Protein AF-0000000067930174 (afdb_homodimer)

Radius of gyration: 25.86 Å; Cα contacts (8 Å, |Δi|>4): 1196; chains: 2; bounding box: 40×81×63 Å

Sequence (536 aa):
MAFFVAADGCRIHYETFGAKGPRLVLIPGLGGDGRFWSGVVRLLEADYRLIVIDHRGAGRSDRPDGPYSVPLIAGDVAGLLAQTGGPAHIVGHSTGGAIAQRLALDHADLGLSYTISSSWARADTRFRTLFTARAELLEAGMAETYQRLTHVLCHEASYLAMHAAELEAAVAIASRTLAPLNVAASRLRMLLDHDCLDDLAGIAAPVQVIAAAGDVLTPPTLTQAIADAIPGARYASVDGAHFHPLARPEGIAAVIRRFIPEAEQQISMAFFVAADGCRIHYETFGAKGPRLVLIPGLGGDGRFWSGVVRLLEADYRLIVIDHRGAGRSDRPDGPYSVPLIAGDVAGLLAQTGGPAHIVGHSTGGAIAQRLALDHADLGLSYTISSSWARADTRFRTLFTARAELLEAGMAETYQRLTHVLCHEASYLAMHAAELEAAVAIASRTLAPLNVAASRLRMLLDHDCLDDLAGIAAPVQVIAAAGDVLTPPTLTQAIADAIPGARYASVDGAHFHPLARPEGIAAVIRRFIPEAEQQIS

InterPro domains:
  IPR000073 Alpha/beta hydrolase fold-1 [PF00561] (22-243)
  IPR000073 Alpha/beta hydrolase fold-1 [PR00111] (47-62)
  IPR000073 Alpha/beta hydrolase fold-1 [PR00111] (90-103)
  IPR029058 Alpha/Beta hydrolase fold [G3DSA:3.40.50.1820] (2-263)
  IPR029058 Alpha/Beta hydrolase fold [SSF53474] (4-260)
  IPR050471 AB hydrolase [PTHR43433] (5-260)

pLDDT: mean 97.15, std 3.69, range [65.06, 98.92]

Solvent-accessible surface area (backbone atoms only — not comparable to full-atom values): 26505 Å² total; per-residue (Å²): 136,48,71,40,71,37,95,88,62,49,41,29,26,39,49,73,38,48,86,39,64,59,45,34,37,41,34,36,35,84,70,12,31,34,72,56,42,51,54,32,47,72,74,40,28,84,60,19,24,34,37,33,33,18,36,74,41,14,64,80,15,41,61,64,93,59,89,62,40,54,64,60,51,25,47,45,52,49,52,46,34,66,71,71,73,45,59,25,34,36,36,11,31,28,51,14,15,40,23,46,52,44,31,44,68,76,42,52,82,43,45,58,29,39,38,34,26,39,20,55,34,54,61,49,58,46,51,45,41,47,45,51,32,53,24,50,31,30,72,70,68,34,37,40,47,48,44,35,46,46,50,51,42,27,43,43,59,68,55,42,54,75,41,43,69,61,53,52,52,48,27,75,42,24,76,76,68,47,51,61,43,70,36,48,23,44,54,43,55,25,56,64,69,43,69,49,52,91,55,35,57,71,37,80,57,48,36,39,28,35,24,23,76,59,12,69,69,44,36,42,67,42,25,48,51,47,31,74,38,21,73,83,36,37,78,47,77,36,79,40,16,58,42,20,51,58,79,41,22,64,56,55,47,52,52,49,64,58,44,51,64,54,41,52,56,69,76,97,137,47,69,38,70,38,96,89,62,51,39,29,27,38,49,76,40,49,88,39,65,60,45,34,37,43,35,34,34,83,71,13,31,34,72,56,41,50,54,33,47,72,74,40,29,84,62,20,24,35,36,32,32,18,36,73,41,13,63,80,15,42,61,63,91,62,88,64,42,55,64,59,53,24,48,44,52,50,53,46,34,66,72,70,72,47,59,24,34,37,37,9,31,29,51,13,15,40,22,45,52,45,31,47,68,76,42,50,82,43,45,58,30,39,36,35,27,38,20,55,33,53,63,48,58,47,52,45,42,46,44,49,32,55,25,50,32,30,72,70,68,35,38,39,46,46,44,35,46,47,51,54,42,27,42,44,58,68,54,41,54,76,39,42,67,61,53,51,52,49,28,76,42,23,77,74,68,48,50,62,44,69,37,47,24,45,54,44,54,26,57,65,70,44,68,48,51,91,54,35,56,70,37,79,56,50,38,40,29,35,24,23,75,58,12,69,67,45,36,42,68,42,27,48,53,47,31,74,37,20,73,84,36,37,77,47,75,36,80,43,16,59,42,20,50,60,79,42,21,63,57,56,48,54,52,50,67,58,46,52,64,55,41,52,56,68,76,97

Structure (mmCIF, N/CA/C/O backbone):
data_AF-0000000067930174-model_v1
#
loop_
_entity.id
_entity.type
_entity.pdbx_description
1 polymer 'Alpha/beta hydrolase fold protein'
#
loop_
_atom_site.group_PDB
_atom_site.id
_atom_site.type_symbol
_atom_site.label_atom_id
_atom_site.label_alt_id
_atom_site.label_comp_id
_atom_site.label_asym_id
_atom_site.label_entity_id
_atom_site.label_seq_id
_atom_site.pdbx_PDB_ins_code
_atom_site.Cartn_x
_atom_site.Cartn_y
_atom_site.Cartn_z
_atom_site.occupancy
_atom_site.B_iso_or_equiv
_atom_site.auth_seq_id
_atom_site.auth_comp_id
_atom_site.auth_asym_id
_atom_site.auth_atom_id
_atom_site.pdbx_PDB_model_num
ATOM 1 N N . MET A 1 1 ? -17.053 32.871 6.178 1 65.06 1 MET A N 1
ATOM 2 C CA . MET A 1 1 ? -15.773 32.258 5.835 1 65.06 1 MET A CA 1
ATOM 3 C C . MET A 1 1 ? -14.626 33.242 6.04 1 65.06 1 MET A C 1
ATOM 5 O O . MET A 1 1 ? -14.709 34.396 5.616 1 65.06 1 MET A O 1
ATOM 9 N N . ALA A 1 2 ? -13.636 32.841 6.859 1 89.58 2 ALA A N 1
ATOM 10 C CA . ALA A 1 2 ? -12.562 33.779 7.175 1 89.58 2 ALA A CA 1
ATOM 11 C C . ALA A 1 2 ? -11.304 33.464 6.372 1 89.58 2 ALA A C 1
ATOM 13 O O . ALA A 1 2 ? -11.058 32.308 6.02 1 89.58 2 ALA A O 1
ATOM 14 N N . PHE A 1 3 ? -10.726 34.485 5.92 1 95.68 3 PHE A N 1
ATOM 15 C CA . PHE A 1 3 ? -9.471 34.376 5.186 1 95.68 3 PHE A CA 1
ATOM 16 C C . PHE A 1 3 ? -8.363 35.15 5.89 1 95.68 3 PHE A C 1
ATOM 18 O O . PHE A 1 3 ? -8.608 36.217 6.458 1 95.68 3 PHE A O 1
ATOM 25 N N . PHE A 1 4 ? -7.287 34.531 5.814 1 95.59 4 PHE A N 1
ATOM 26 C CA . PHE A 1 4 ? -6.025 35.202 6.101 1 95.59 4 PHE A CA 1
ATOM 27 C C . PHE A 1 4 ? -5.235 35.442 4.82 1 95.59 4 PHE A C 1
ATOM 29 O O . PHE A 1 4 ? -5.142 34.556 3.967 1 95.59 4 PHE A O 1
ATOM 36 N N . VAL A 1 5 ? -4.663 36.673 4.67 1 96.79 5 VAL A N 1
ATOM 37 C CA . VAL A 1 5 ? -3.855 36.965 3.491 1 96.79 5 VAL A CA 1
ATOM 38 C C . VAL A 1 5 ? -2.372 36.867 3.843 1 96.79 5 VAL A C 1
ATOM 40 O O . VAL A 1 5 ? -1.866 37.65 4.65 1 96.79 5 VAL A O 1
ATOM 43 N N . ALA A 1 6 ? -1.681 35.958 3.209 1 96.15 6 ALA A N 1
ATOM 44 C CA . ALA A 1 6 ? -0.254 35.757 3.448 1 96.15 6 ALA A CA 1
ATOM 45 C C . ALA A 1 6 ? 0.568 36.893 2.845 1 96.15 6 ALA A C 1
ATOM 47 O O . ALA A 1 6 ? 0.026 37.768 2.167 1 96.15 6 ALA A O 1
ATOM 48 N N . ALA A 1 7 ? 1.81 36.896 3.133 1 90.98 7 ALA A N 1
ATOM 49 C CA . ALA A 1 7 ? 2.698 37.988 2.744 1 90.98 7 ALA A CA 1
ATOM 50 C C . ALA A 1 7 ? 2.757 38.134 1.226 1 90.98 7 ALA A C 1
ATOM 52 O O . ALA A 1 7 ? 2.902 39.244 0.708 1 90.98 7 ALA A O 1
ATOM 53 N N . ASP A 1 8 ? 2.603 37.061 0.514 1 95.87 8 ASP A N 1
ATOM 54 C CA . ASP A 1 8 ? 2.716 37.099 -0.941 1 95.87 8 ASP A CA 1
ATOM 55 C C . ASP A 1 8 ? 1.348 37.282 -1.594 1 95.87 8 ASP A C 1
ATOM 57 O O . ASP A 1 8 ? 1.203 37.097 -2.804 1 95.87 8 ASP A O 1
ATOM 61 N N . GLY A 1 9 ? 0.319 37.46 -0.759 1 96.72 9 GLY A N 1
ATOM 62 C CA . GLY A 1 9 ? -1.001 37.772 -1.283 1 96.72 9 GLY A CA 1
ATOM 63 C C . GLY A 1 9 ? -1.915 36.563 -1.357 1 96.72 9 GLY A C 1
ATOM 64 O O . GLY A 1 9 ? -3.11 36.697 -1.628 1 96.72 9 GLY A O 1
ATOM 65 N N . CYS A 1 10 ? -1.453 35.397 -1.107 1 97.62 10 CYS A N 1
ATOM 66 C CA . CYS A 1 10 ? -2.257 34.181 -1.147 1 97.62 10 CYS A CA 1
ATOM 67 C C . CYS A 1 10 ? -3.293 34.176 -0.029 1 97.62 10 CYS A C 1
ATOM 69 O O . CYS A 1 10 ? -2.951 34.357 1.141 1 97.62 10 CYS A O 1
ATOM 71 N N . ARG A 1 11 ? -4.576 34.112 -0.384 1 97.95 11 ARG A N 1
ATOM 72 C CA . ARG A 1 11 ? -5.629 34.047 0.623 1 97.95 11 ARG A CA 1
ATOM 73 C C . ARG A 1 11 ? -5.755 32.639 1.194 1 97.95 11 ARG A C 1
ATOM 75 O O . ARG A 1 11 ? -5.96 31.678 0.449 1 97.95 11 ARG A O 1
ATOM 82 N N . ILE A 1 12 ? -5.615 32.485 2.464 1 98.34 12 ILE A N 1
ATOM 83 C CA . ILE A 1 12 ? -5.692 31.222 3.189 1 98.34 12 ILE A CA 1
ATOM 84 C C . ILE A 1 12 ? -7.02 31.137 3.938 1 98.34 12 ILE A C 1
ATOM 86 O O . ILE A 1 12 ? -7.286 31.941 4.835 1 98.34 12 ILE A O 1
ATOM 90 N N . HIS A 1 13 ? -7.853 30.14 3.597 1 98.37 13 HIS A N 1
ATOM 91 C CA . HIS A 1 13 ? -9.141 29.947 4.254 1 98.37 13 HIS A CA 1
ATOM 92 C C . HIS A 1 13 ? -8.974 29.25 5.6 1 98.37 13 HIS A C 1
ATOM 94 O O . HIS A 1 13 ? -8.15 28.343 5.736 1 98.37 13 HIS A O 1
ATOM 100 N N . TYR A 1 14 ? -9.722 29.677 6.592 1 97.74 14 TYR A N 1
ATOM 101 C CA . TYR A 1 14 ? -9.778 28.989 7.877 1 97.74 14 TYR A CA 1
ATOM 102 C C . TYR A 1 14 ? -11.163 29.111 8.502 1 97.74 14 TYR A C 1
ATOM 104 O O . TYR A 1 14 ? -11.945 29.987 8.126 1 97.74 14 TYR A O 1
ATOM 112 N N . GLU A 1 15 ? -11.498 28.144 9.363 1 97.45 15 GLU A N 1
ATOM 113 C CA . GLU A 1 15 ? -12.739 28.136 10.13 1 97.45 15 GLU A CA 1
ATOM 114 C C . GLU A 1 15 ? -12.463 28.003 11.625 1 97.45 15 GLU A C 1
ATOM 116 O O . GLU A 1 15 ? -11.458 27.413 12.026 1 97.45 15 GLU A O 1
ATOM 121 N N . THR A 1 16 ? -13.344 28.584 12.415 1 96.26 16 THR A N 1
ATOM 122 C CA . THR A 1 16 ? -13.227 28.489 13.866 1 96.26 16 THR A CA 1
ATOM 123 C C . THR A 1 16 ? -14.432 27.764 14.459 1 96.26 16 THR A C 1
ATOM 125 O O . THR A 1 16 ? -15.545 27.873 13.942 1 96.26 16 THR A O 1
ATOM 128 N N . PHE A 1 17 ? -14.161 26.975 15.421 1 97.03 17 PHE A N 1
ATOM 129 C CA . PHE A 1 17 ? -15.183 26.246 16.164 1 97.03 17 PHE A CA 1
ATOM 130 C C . PHE A 1 17 ? -14.931 26.338 17.664 1 97.03 17 PHE A C 1
ATOM 132 O O . PHE A 1 17 ? -13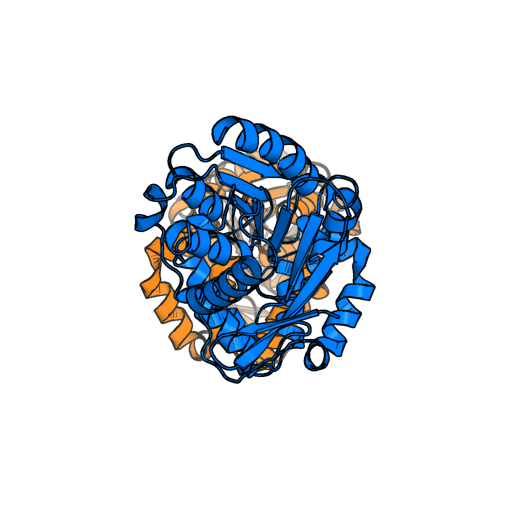.787 26.491 18.099 1 97.03 17 PHE A O 1
ATOM 139 N N . GLY A 1 18 ? -15.967 26.206 18.415 1 96.12 18 GLY A N 1
ATOM 140 C CA . GLY A 1 18 ? -15.819 26.245 19.861 1 96.12 18 GLY A CA 1
ATOM 141 C C . GLY A 1 18 ? -15.642 27.65 20.406 1 96.12 18 GLY A C 1
ATOM 142 O O . GLY A 1 18 ? -15.195 28.548 19.689 1 96.12 18 GLY A O 1
ATOM 143 N N . ALA A 1 19 ? -15.946 27.864 21.771 1 92.76 19 ALA A N 1
ATOM 144 C CA . ALA A 1 19 ? -15.961 29.213 22.331 1 92.76 19 ALA A CA 1
ATOM 145 C C . ALA A 1 19 ? -15.12 29.289 23.602 1 92.76 19 ALA A C 1
ATOM 147 O O . ALA A 1 19 ? -14.775 30.38 24.062 1 92.76 19 ALA A O 1
ATOM 148 N N . LYS A 1 20 ? -14.737 28.187 24.058 1 94.56 20 LYS A N 1
ATOM 149 C CA . LYS A 1 20 ? -14.018 28.199 25.329 1 94.56 20 LYS A CA 1
ATOM 150 C C . LYS A 1 20 ? -12.831 27.241 25.298 1 94.56 20 LYS A C 1
ATOM 152 O O . LYS A 1 20 ? -12.759 26.361 24.438 1 94.56 20 LYS A O 1
ATOM 157 N N . GLY A 1 21 ? -11.9 27.523 26.219 1 94.09 21 GLY A N 1
ATOM 158 C CA . GLY A 1 21 ? -10.754 26.639 26.357 1 94.09 21 GLY A CA 1
ATOM 159 C C . GLY A 1 21 ? -9.554 27.087 25.544 1 94.09 21 GLY A C 1
ATOM 160 O O . GLY A 1 21 ? -9.558 28.178 24.971 1 94.09 21 GLY A O 1
ATOM 161 N N . PRO A 1 22 ? -8.564 26.264 25.595 1 95.69 22 PRO A N 1
ATOM 162 C CA . PRO A 1 22 ? -7.332 26.621 24.888 1 95.69 22 PRO A CA 1
ATOM 163 C C . PRO A 1 22 ? -7.497 26.604 23.37 1 95.69 22 PRO A C 1
ATOM 165 O O . PRO A 1 22 ? -8.349 25.883 22.846 1 95.69 22 PRO A O 1
ATOM 168 N N . ARG A 1 23 ? -6.664 27.365 22.705 1 96.68 23 ARG A N 1
ATOM 169 C CA . ARG A 1 23 ? -6.648 27.419 21.246 1 96.68 23 ARG A CA 1
ATOM 170 C C . ARG A 1 23 ? -5.963 26.189 20.66 1 96.68 23 ARG A C 1
ATOM 172 O O . ARG A 1 23 ? -4.895 25.785 21.125 1 96.68 23 ARG A O 1
ATOM 179 N N . LEU A 1 24 ? -6.626 25.599 19.747 1 97.87 24 LEU A N 1
ATOM 180 C CA . LEU A 1 24 ? -6.123 24.412 19.065 1 97.87 24 LEU A CA 1
ATOM 181 C C . LEU A 1 24 ? -6.221 24.571 17.552 1 97.87 24 LEU A C 1
ATOM 183 O O . LEU A 1 24 ? -7.303 24.824 17.019 1 97.87 24 LEU A O 1
ATOM 187 N N . VAL A 1 25 ? -5.106 24.44 16.826 1 98.13 25 VAL A N 1
ATOM 188 C CA . VAL A 1 25 ? -5.073 24.531 15.37 1 98.13 25 VAL A CA 1
ATOM 189 C C . VAL A 1 25 ? -4.972 23.133 14.766 1 98.13 25 VAL A C 1
ATOM 191 O O . VAL A 1 25 ? -4.121 22.336 15.167 1 98.13 25 VAL A O 1
ATOM 194 N N . LEU A 1 26 ? -5.838 22.819 13.829 1 98.76 26 LEU A N 1
ATOM 195 C CA . LEU A 1 26 ? -5.843 21.543 13.122 1 98.76 26 LEU A CA 1
ATOM 196 C C . LEU A 1 26 ? -5.38 21.719 11.68 1 98.76 26 LEU A C 1
ATOM 198 O O . LEU A 1 26 ? -6.031 22.414 10.895 1 98.76 26 LEU A O 1
ATOM 202 N N . ILE A 1 27 ? -4.265 21.122 11.334 1 98.85 27 ILE A N 1
ATOM 203 C CA . ILE A 1 27 ? -3.661 21.242 10.011 1 98.85 27 ILE A CA 1
ATOM 204 C C . ILE A 1 27 ? -3.81 19.923 9.255 1 98.85 27 ILE A C 1
ATOM 206 O O . ILE A 1 27 ? -3.238 18.905 9.652 1 98.85 27 ILE A O 1
ATOM 210 N N . PRO A 1 28 ? -4.506 19.919 8.132 1 98.78 28 PRO A N 1
ATOM 211 C CA . PRO A 1 28 ? -4.788 18.677 7.408 1 98.78 28 PRO A CA 1
ATOM 212 C C . PRO A 1 28 ? -3.592 18.181 6.6 1 98.78 28 PRO A C 1
ATOM 214 O O . PRO A 1 28 ? -2.547 18.836 6.571 1 98.78 28 PRO A O 1
ATOM 217 N N . GLY A 1 29 ? -3.763 17.019 6.001 1 98.59 29 GLY A N 1
ATOM 218 C CA . GLY A 1 29 ? -2.732 16.396 5.186 1 98.59 29 GLY A CA 1
ATOM 219 C C . GLY A 1 29 ? -2.652 16.97 3.784 1 98.59 29 GLY A C 1
ATOM 220 O O . GLY A 1 29 ? -2.991 18.134 3.564 1 98.59 29 GLY A O 1
ATOM 221 N N . LEU A 1 30 ? -2.2 16.196 2.847 1 98.08 30 LEU A N 1
ATOM 222 C CA . LEU A 1 30 ? -1.877 16.59 1.481 1 98.08 30 LEU A CA 1
ATOM 223 C C . LEU A 1 30 ? -3.101 17.164 0.776 1 98.08 30 LEU A C 1
ATOM 225 O O . LEU A 1 30 ? -2.984 18.097 -0.021 1 98.08 30 LEU A O 1
ATOM 229 N N . GLY A 1 31 ? -4.293 16.633 1.048 1 96.43 31 GLY A N 1
ATOM 230 C CA . GLY A 1 31 ? -5.501 17.184 0.456 1 96.43 31 GLY A CA 1
ATOM 231 C C . GLY A 1 31 ? -5.748 18.63 0.842 1 96.43 31 GLY A C 1
ATOM 232 O O . GLY A 1 31 ? -6.461 19.352 0.142 1 96.43 31 GLY A O 1
ATOM 233 N N . GLY A 1 32 ? -5.293 18.991 1.941 1 97.69 32 GLY A N 1
ATOM 234 C CA . GLY A 1 32 ? -5.223 20.375 2.382 1 97.69 32 GLY A CA 1
ATOM 235 C C . GLY A 1 32 ? -6.583 20.971 2.695 1 97.69 32 GLY A C 1
ATOM 236 O O . GLY A 1 32 ? -6.734 22.194 2.745 1 97.69 32 GLY A O 1
ATOM 237 N N . ASP A 1 33 ? -7.606 20.141 2.747 1 97.8 33 ASP A N 1
ATOM 238 C CA . ASP A 1 33 ? -8.976 20.55 3.039 1 97.8 33 ASP A CA 1
ATOM 239 C C . ASP A 1 33 ? -9.324 20.297 4.505 1 97.8 33 ASP A C 1
ATOM 241 O O . ASP A 1 33 ? -9.405 19.147 4.939 1 97.8 33 ASP A O 1
ATOM 245 N N . GLY A 1 34 ? -9.573 21.402 5.25 1 98.13 34 GLY A N 1
ATOM 246 C CA . GLY A 1 34 ? -9.822 21.344 6.681 1 98.13 34 GLY A CA 1
ATOM 247 C C . GLY A 1 34 ? -11.025 20.493 7.044 1 98.13 34 GLY A C 1
ATOM 248 O O . GLY A 1 34 ? -11.156 20.05 8.186 1 98.13 34 GLY A O 1
ATOM 249 N N . ARG A 1 35 ? -11.955 20.258 6.121 1 97.47 35 ARG A N 1
ATOM 250 C CA . ARG A 1 35 ? -13.136 19.438 6.369 1 97.47 35 ARG A CA 1
ATOM 251 C C . ARG A 1 35 ? -12.744 18.008 6.726 1 97.47 35 ARG A C 1
ATOM 253 O O . ARG A 1 35 ? -13.556 17.252 7.264 1 97.47 35 ARG A O 1
ATOM 260 N N . PHE A 1 36 ? -11.485 17.654 6.434 1 98.26 36 PHE A N 1
ATOM 261 C CA . PHE A 1 36 ? -10.895 16.386 6.85 1 98.26 36 PHE A CA 1
ATOM 262 C C . PHE A 1 36 ? -11.055 16.182 8.352 1 98.26 36 PHE A C 1
ATOM 264 O O . PHE A 1 36 ? -11.207 15.05 8.817 1 98.26 36 PHE A O 1
ATOM 271 N N . TRP A 1 37 ? -11.184 17.207 9.128 1 98.69 37 TRP A N 1
ATOM 272 C CA . TRP A 1 37 ? -11.167 17.17 10.586 1 98.69 37 TRP A CA 1
ATOM 273 C C . TRP A 1 37 ? -12.584 17.204 11.149 1 98.69 37 TRP A C 1
ATOM 275 O O . TRP A 1 37 ? -12.774 17.281 12.365 1 98.69 37 TRP A O 1
ATOM 285 N N . SER A 1 38 ? -13.608 17.106 10.331 1 98.61 38 SER A N 1
ATOM 286 C CA . SER A 1 38 ? -14.98 17.349 10.766 1 98.61 38 SER A CA 1
ATOM 287 C C . SER A 1 38 ? -15.345 16.471 11.958 1 98.61 38 SER A C 1
ATOM 289 O O . SER A 1 38 ? -15.97 16.939 12.913 1 98.61 38 SER A O 1
ATOM 291 N N . GLY A 1 39 ? -14.936 15.164 11.922 1 98.7 39 GLY A N 1
ATOM 292 C CA . GLY A 1 39 ? -15.218 14.269 13.033 1 98.7 39 GLY A CA 1
ATOM 293 C C . GLY A 1 39 ? -14.493 14.654 14.308 1 98.7 39 GLY A C 1
ATOM 294 O O . GLY A 1 39 ? -15.069 14.601 15.397 1 98.7 39 GLY A O 1
ATOM 295 N N . VAL A 1 40 ? -13.32 15.051 14.176 1 98.83 40 VAL A N 1
ATOM 296 C CA . VAL A 1 40 ? -12.509 15.451 15.321 1 98.83 40 VAL A CA 1
ATOM 297 C C . VAL A 1 40 ? -13.056 16.748 15.914 1 98.83 40 VAL A C 1
ATOM 299 O O . VAL A 1 40 ? -13.146 16.89 17.136 1 98.83 40 VAL A O 1
ATOM 302 N N . VAL A 1 41 ? -13.444 17.723 15.068 1 98.77 41 VAL A N 1
ATOM 303 C CA . VAL A 1 41 ? -14.007 18.999 15.497 1 98.77 41 VAL A CA 1
ATOM 304 C C . VAL A 1 41 ? -15.255 18.756 16.342 1 98.77 41 VAL A C 1
ATOM 306 O O . VAL A 1 41 ? -15.408 19.34 17.417 1 98.77 41 VAL A O 1
ATOM 309 N N . ARG A 1 42 ? -16.084 17.811 15.892 1 98.6 42 ARG A N 1
ATOM 310 C CA . ARG A 1 42 ? -17.318 17.507 16.608 1 98.6 42 ARG A CA 1
ATOM 311 C C . ARG A 1 42 ? -17.024 16.99 18.012 1 98.6 42 ARG A C 1
ATOM 313 O O . ARG A 1 42 ? -17.784 17.25 18.947 1 98.6 42 ARG A O 1
ATOM 320 N N . LEU A 1 43 ? -15.94 16.327 18.156 1 98.6 43 LEU A N 1
ATOM 321 C CA . LEU A 1 43 ? -15.607 15.693 19.427 1 98.6 43 LEU A CA 1
ATOM 322 C C . LEU A 1 43 ? -14.918 16.68 20.363 1 98.6 43 LEU A C 1
ATOM 324 O O . LEU A 1 43 ? -14.964 16.519 21.584 1 98.6 43 LEU A O 1
ATOM 328 N N . LEU A 1 44 ? -14.312 17.77 19.804 1 98.58 44 LEU A N 1
ATOM 329 C CA . LEU A 1 44 ? -13.411 18.563 20.632 1 98.58 44 LEU A CA 1
ATOM 330 C C . LEU A 1 44 ? -13.949 19.978 20.82 1 98.58 44 LEU A C 1
ATOM 332 O O . LEU A 1 44 ? -13.487 20.711 21.698 1 98.58 44 LEU A O 1
ATOM 336 N N . GLU A 1 45 ? -14.905 20.446 20.051 1 98.02 45 GLU A N 1
ATOM 337 C CA . GLU A 1 45 ? -15.297 21.85 19.979 1 98.02 45 GLU A CA 1
ATOM 338 C C . GLU A 1 45 ? -15.925 22.317 21.289 1 98.02 45 GLU A C 1
ATOM 340 O O . GLU A 1 45 ? -16.027 23.519 21.541 1 98.02 45 GLU A O 1
ATOM 345 N N . ALA A 1 46 ? -16.327 21.424 22.155 1 97.82 46 ALA A N 1
ATOM 346 C CA . ALA A 1 46 ? -16.908 21.799 23.441 1 97.82 46 ALA A CA 1
ATOM 347 C C . ALA A 1 46 ? -15.827 22.246 24.422 1 97.82 46 ALA A C 1
ATOM 349 O O . ALA A 1 46 ? -16.104 23.001 25.357 1 97.82 46 ALA A O 1
ATOM 350 N N . ASP A 1 47 ? -14.587 21.864 24.18 1 96.99 47 ASP A N 1
ATOM 351 C CA . ASP A 1 47 ? -13.556 22.043 25.198 1 96.99 47 ASP A CA 1
ATOM 352 C C . ASP A 1 47 ? -12.407 22.901 24.671 1 96.99 47 ASP A C 1
ATOM 354 O O . ASP A 1 47 ? -11.488 23.242 25.418 1 96.99 47 ASP A O 1
ATOM 358 N N . TYR A 1 48 ? -12.48 23.231 23.403 1 97.84 48 TYR A N 1
ATOM 359 C CA . TYR A 1 48 ? -11.37 23.951 22.788 1 97.84 48 TYR A CA 1
ATOM 360 C C . TYR A 1 48 ? -11.879 25.02 21.828 1 97.84 48 TYR A C 1
ATOM 362 O O . TYR A 1 48 ? -12.969 24.89 21.266 1 97.84 48 TYR A O 1
ATOM 370 N N . ARG A 1 49 ? -11.092 26.069 21.67 1 97.03 49 ARG A N 1
ATOM 371 C CA . ARG A 1 49 ? -11.232 26.991 20.548 1 97.03 49 ARG A CA 1
ATOM 372 C C . ARG A 1 49 ? -10.433 26.512 19.341 1 97.03 49 ARG A C 1
ATOM 374 O O . ARG A 1 49 ? -9.207 26.638 19.311 1 97.03 49 ARG A O 1
ATOM 381 N N . LEU A 1 50 ? -11.135 26.01 18.382 1 97.6 50 LEU A N 1
ATOM 382 C CA . LEU A 1 50 ? -10.483 25.33 17.269 1 97.6 50 LEU A CA 1
ATOM 383 C C . LEU A 1 50 ? -10.324 26.267 16.076 1 97.6 50 LEU A C 1
ATOM 385 O O . LEU A 1 50 ? -11.225 27.054 15.776 1 97.6 50 LEU A O 1
ATOM 389 N N . ILE A 1 51 ? -9.221 26.181 15.449 1 97.16 51 ILE A N 1
ATOM 390 C CA . ILE A 1 51 ? -8.973 26.786 14.145 1 97.16 51 ILE A CA 1
ATOM 391 C C . ILE A 1 51 ? -8.606 25.703 13.134 1 97.16 51 ILE A C 1
ATOM 393 O O . ILE A 1 51 ? -7.647 24.955 13.336 1 97.16 51 ILE A O 1
ATOM 397 N N . VAL A 1 52 ? -9.361 25.578 12.081 1 98.21 52 VAL A N 1
ATOM 398 C CA . VAL A 1 52 ? -9.116 24.613 11.014 1 98.21 52 VAL A CA 1
ATOM 399 C C . VAL A 1 52 ? -8.707 25.346 9.738 1 98.21 52 VAL A C 1
ATOM 401 O O . VAL A 1 52 ? -9.393 26.272 9.3 1 98.21 52 VAL A O 1
ATOM 404 N N . ILE A 1 53 ? -7.674 24.907 9.126 1 97.55 53 ILE A N 1
ATOM 405 C CA . ILE A 1 53 ? -7.111 25.683 8.026 1 97.55 53 ILE A CA 1
ATOM 406 C C . ILE A 1 53 ? -7.177 24.871 6.735 1 97.55 53 ILE A C 1
ATOM 408 O O . ILE A 1 53 ? -7.045 23.645 6.757 1 97.55 53 ILE A O 1
ATOM 412 N N . ASP A 1 54 ? -7.344 25.506 5.57 1 98.37 54 ASP A N 1
ATOM 413 C CA . ASP A 1 54 ? -7.073 24.97 4.24 1 98.37 54 ASP A CA 1
ATOM 414 C C . ASP A 1 54 ? -5.696 25.403 3.743 1 98.37 54 ASP A C 1
ATOM 416 O O . ASP A 1 54 ? -5.394 26.598 3.698 1 98.37 54 ASP A O 1
ATOM 420 N N . HIS A 1 55 ? -4.839 24.485 3.3 1 97.51 55 HIS A N 1
ATOM 421 C CA . HIS A 1 55 ? -3.533 24.836 2.754 1 97.51 55 HIS A CA 1
ATOM 422 C C . HIS A 1 55 ? -3.671 25.697 1.503 1 97.51 55 HIS A C 1
ATOM 424 O O . HIS A 1 55 ? -4.65 25.572 0.764 1 97.51 55 HIS A O 1
ATOM 430 N N . ARG A 1 56 ? -2.67 26.581 1.312 1 98.07 56 ARG A N 1
ATOM 431 C CA . ARG A 1 56 ? -2.541 27.059 -0.061 1 98.07 56 ARG A CA 1
ATOM 432 C C . ARG A 1 56 ? -2.525 25.896 -1.047 1 98.07 56 ARG A C 1
ATOM 434 O O . ARG A 1 56 ? -1.919 24.856 -0.779 1 98.07 56 ARG A O 1
ATOM 441 N N . GLY A 1 57 ? -3.237 26.093 -2.136 1 97.57 57 GLY A N 1
ATOM 442 C CA . GLY A 1 57 ? -3.27 25.068 -3.167 1 97.57 57 GLY A CA 1
ATOM 443 C C . GLY A 1 57 ? -4.385 24.058 -2.969 1 97.57 57 GLY A C 1
ATOM 444 O O . GLY A 1 57 ? -4.556 23.147 -3.782 1 97.57 57 GLY A O 1
ATOM 445 N N . ALA A 1 58 ? -5.274 24.249 -1.911 1 96.33 58 ALA A N 1
ATOM 446 C CA . ALA A 1 58 ? -6.267 23.224 -1.603 1 96.33 58 ALA A CA 1
ATOM 447 C C . ALA A 1 58 ? -7.493 23.833 -0.927 1 96.33 58 ALA A C 1
ATOM 449 O O . ALA A 1 58 ? -7.445 24.968 -0.447 1 96.33 58 ALA A O 1
ATOM 450 N N . GLY A 1 59 ? -8.554 23.015 -0.924 1 96.48 59 GLY A N 1
ATOM 451 C CA . GLY A 1 59 ? -9.771 23.456 -0.261 1 96.48 59 GLY A CA 1
ATOM 452 C C . GLY A 1 59 ? -10.305 24.768 -0.805 1 96.48 59 GLY A C 1
ATOM 453 O O . GLY A 1 59 ? -10.467 24.923 -2.017 1 96.48 59 GLY A O 1
ATOM 454 N N . ARG A 1 60 ? -10.562 25.696 0.155 1 96.94 60 ARG A N 1
ATOM 455 C CA . ARG A 1 60 ? -11.144 26.979 -0.224 1 96.94 60 ARG A CA 1
ATOM 456 C C . ARG A 1 60 ? -10.081 28.072 -0.264 1 96.94 60 ARG A C 1
ATOM 458 O O . ARG A 1 60 ? -10.395 29.243 -0.489 1 96.94 60 ARG A O 1
ATOM 465 N N . SER A 1 61 ? -8.83 27.697 -0.123 1 98.09 61 SER A N 1
ATOM 466 C CA . SER A 1 61 ? -7.718 28.633 -0.252 1 98.09 61 SER A CA 1
ATOM 467 C C . SER A 1 61 ? -7.35 28.856 -1.716 1 98.09 61 SER A C 1
ATOM 469 O O . SER A 1 61 ? -7.779 28.101 -2.591 1 98.09 61 SER A O 1
ATOM 471 N N . ASP A 1 62 ? -6.552 29.965 -1.914 1 98.1 62 ASP A N 1
ATOM 472 C CA . ASP A 1 62 ? -6.046 30.206 -3.262 1 98.1 62 ASP A CA 1
ATOM 473 C C . ASP A 1 62 ? -5.175 29.045 -3.737 1 98.1 62 ASP A C 1
ATOM 475 O O . ASP A 1 62 ? -4.519 28.384 -2.93 1 98.1 62 ASP A O 1
ATOM 479 N N . ARG A 1 63 ? -5.141 28.773 -5.013 1 97.78 63 ARG A N 1
ATOM 480 C CA . ARG A 1 63 ? -4.383 27.68 -5.614 1 97.78 63 ARG A CA 1
ATOM 481 C C . ARG A 1 63 ? -3.468 28.191 -6.721 1 97.78 63 ARG A C 1
ATOM 483 O O . ARG A 1 63 ? -3.585 27.77 -7.874 1 97.78 63 ARG A O 1
ATOM 490 N N . PRO A 1 64 ? -2.485 29.017 -6.297 1 96.64 64 PRO A N 1
ATOM 491 C CA . PRO A 1 64 ? -1.555 29.515 -7.313 1 96.64 64 PRO A CA 1
ATOM 492 C C . PRO A 1 64 ? -0.721 28.402 -7.945 1 96.64 64 PRO A C 1
ATOM 494 O O . PRO A 1 64 ? -0.669 27.289 -7.416 1 96.64 64 PRO A O 1
ATOM 497 N N . ASP A 1 65 ? -0.009 28.615 -9.146 1 92.58 65 ASP A N 1
ATOM 498 C CA . ASP A 1 65 ? 0.817 27.627 -9.834 1 92.58 65 ASP A CA 1
ATOM 499 C C . ASP A 1 65 ? 2.069 27.299 -9.024 1 92.58 65 ASP A C 1
ATOM 501 O O . ASP A 1 65 ? 2.705 26.266 -9.245 1 92.58 65 ASP A O 1
ATOM 505 N N . GLY A 1 66 ? 2.451 28.029 -8.006 1 87.73 66 GLY A N 1
ATOM 506 C CA . GLY A 1 66 ? 3.582 27.769 -7.13 1 87.73 66 GLY A CA 1
ATOM 507 C C . GLY A 1 66 ? 4.353 29.023 -6.763 1 87.73 66 GLY A C 1
ATOM 508 O O . GLY A 1 66 ? 3.933 30.135 -7.091 1 87.73 66 GLY A O 1
ATOM 509 N N . PRO A 1 67 ? 5.307 28.86 -6.079 1 93.16 67 PRO A N 1
ATOM 510 C CA . PRO A 1 67 ? 5.923 27.619 -5.605 1 93.16 67 PRO A CA 1
ATOM 511 C C . PRO A 1 67 ? 5.193 27.018 -4.406 1 93.16 67 PRO A C 1
ATOM 513 O O . PRO A 1 67 ? 4.412 27.707 -3.745 1 93.16 67 PRO A O 1
ATOM 516 N N . TYR A 1 68 ? 5.409 25.683 -4.13 1 97.74 68 TYR A N 1
ATOM 517 C CA . TYR A 1 68 ? 4.935 24.993 -2.936 1 97.74 68 TYR A CA 1
ATOM 518 C C . TYR A 1 68 ? 6.095 24.363 -2.174 1 97.74 68 TYR A C 1
ATOM 520 O O . TYR A 1 68 ? 6.986 23.759 -2.775 1 97.74 68 TYR A O 1
ATOM 528 N N . SER A 1 69 ? 6.147 24.526 -0.918 1 98.3 69 SER A N 1
ATOM 529 C CA . SER A 1 69 ? 7.068 23.876 0.009 1 98.3 69 SER A CA 1
ATOM 530 C C . SER A 1 69 ? 6.477 23.796 1.412 1 98.3 69 SER A C 1
ATOM 532 O O . SER A 1 69 ? 5.605 24.59 1.77 1 98.3 69 SER A O 1
ATOM 534 N N . VAL A 1 70 ? 6.916 22.847 2.164 1 98.61 70 VAL A N 1
ATOM 535 C CA . VAL A 1 70 ? 6.415 22.678 3.524 1 98.61 70 VAL A CA 1
ATOM 536 C C . VAL A 1 70 ? 6.727 23.924 4.348 1 98.61 70 VAL A C 1
ATOM 538 O O . VAL A 1 70 ? 5.85 24.462 5.029 1 98.61 70 VAL A O 1
ATOM 541 N N . PRO A 1 71 ? 7.916 24.529 4.201 1 98.35 71 PRO A N 1
ATOM 542 C CA . PRO A 1 71 ? 8.201 25.757 4.947 1 98.35 71 PRO A CA 1
ATOM 543 C C . PRO A 1 71 ? 7.301 26.92 4.535 1 98.35 71 PRO A C 1
ATOM 545 O O . PRO A 1 71 ? 6.899 27.724 5.38 1 98.35 71 PRO A O 1
ATOM 548 N N . LEU A 1 72 ? 7.012 27.029 3.275 1 98.27 72 LEU A N 1
ATOM 549 C CA . LEU A 1 72 ? 6.136 28.101 2.816 1 98.27 72 LEU A CA 1
ATOM 550 C C . LEU A 1 72 ? 4.753 27.98 3.446 1 98.27 72 LEU A C 1
ATOM 552 O O . LEU A 1 72 ? 4.186 28.973 3.908 1 98.27 72 LEU A O 1
ATOM 556 N N . ILE A 1 73 ? 4.195 26.779 3.519 1 98.58 73 ILE A N 1
ATOM 557 C CA . ILE A 1 73 ? 2.87 26.567 4.092 1 98.58 73 ILE A CA 1
ATOM 558 C C . ILE A 1 73 ? 2.922 26.774 5.604 1 98.58 73 ILE A C 1
ATOM 560 O O . ILE A 1 73 ? 1.981 27.306 6.197 1 98.58 73 ILE A O 1
ATOM 564 N N . ALA A 1 74 ? 4.028 26.335 6.215 1 98.42 74 ALA A N 1
ATOM 565 C CA . ALA A 1 74 ? 4.22 26.624 7.634 1 98.42 74 ALA A CA 1
ATOM 566 C C . ALA A 1 74 ? 4.197 28.127 7.895 1 98.42 74 ALA A C 1
ATOM 568 O O . ALA A 1 74 ? 3.638 28.581 8.897 1 98.42 74 ALA A O 1
ATOM 569 N N . GLY A 1 75 ? 4.801 28.888 7.004 1 97.76 75 GLY A N 1
ATOM 570 C CA . GLY A 1 75 ? 4.762 30.338 7.101 1 97.76 75 GLY A CA 1
ATOM 571 C C . GLY A 1 75 ? 3.356 30.904 7.019 1 97.76 75 GLY A C 1
ATOM 572 O O . GLY A 1 75 ? 3.033 31.877 7.703 1 97.76 75 GLY A O 1
ATOM 573 N N . ASP A 1 76 ? 2.506 30.32 6.154 1 98.01 76 ASP A N 1
ATOM 574 C CA . ASP A 1 76 ? 1.106 30.727 6.081 1 98.01 76 ASP A CA 1
ATOM 575 C C . ASP A 1 76 ? 0.408 30.538 7.426 1 98.01 76 ASP A C 1
ATOM 577 O O . ASP A 1 76 ? -0.307 31.428 7.891 1 98.01 76 ASP A O 1
ATOM 581 N N . VAL A 1 77 ? 0.647 29.375 8.044 1 97.25 77 VAL A N 1
ATOM 582 C CA . VAL A 1 77 ? 0.018 29.057 9.322 1 97.25 77 VAL A CA 1
ATOM 583 C C . VAL A 1 77 ? 0.533 30.007 10.402 1 97.25 77 VAL A C 1
ATOM 585 O O . VAL A 1 77 ? -0.243 30.505 11.22 1 97.25 77 VAL A O 1
ATOM 588 N N . ALA A 1 78 ? 1.82 30.278 10.395 1 97.24 78 ALA A N 1
ATOM 589 C CA . ALA A 1 78 ? 2.422 31.195 11.36 1 97.24 78 ALA A CA 1
ATOM 590 C C . ALA A 1 78 ? 1.811 32.589 11.246 1 97.24 78 ALA A C 1
ATOM 592 O O . ALA A 1 78 ? 1.509 33.226 12.258 1 97.24 78 ALA A O 1
ATOM 593 N N . GLY A 1 79 ? 1.686 33.025 9.977 1 96.12 79 GLY A N 1
ATOM 594 C CA . GLY A 1 79 ? 1.063 34.321 9.761 1 96.12 79 GLY A CA 1
ATOM 595 C C . GLY A 1 79 ? -0.356 34.397 10.293 1 96.12 79 GLY A C 1
ATOM 596 O O . GLY A 1 79 ? -0.74 35.393 10.911 1 96.12 79 GLY A O 1
ATOM 597 N N . LEU A 1 80 ? -1.132 33.334 10.078 1 95.77 80 LEU A N 1
ATOM 598 C CA . LEU A 1 80 ? -2.503 33.259 10.569 1 95.77 80 LEU A CA 1
ATOM 599 C C . LEU A 1 80 ? -2.54 33.325 12.092 1 95.77 80 LEU A C 1
ATOM 601 O O . LEU A 1 80 ? -3.353 34.052 12.667 1 95.77 80 LEU A O 1
ATOM 605 N N . LEU A 1 81 ? -1.674 32.574 12.785 1 94.37 81 LEU A N 1
ATOM 606 C CA . LEU A 1 81 ? -1.624 32.528 14.242 1 94.37 81 LEU A CA 1
ATOM 607 C C . LEU A 1 81 ? -1.23 33.885 14.815 1 94.37 81 LEU A C 1
ATOM 609 O O . LEU A 1 81 ? -1.79 34.325 15.822 1 94.37 81 LEU A O 1
ATOM 613 N N . ALA A 1 82 ? -0.291 34.488 14.182 1 91.2 82 ALA A N 1
ATOM 614 C CA . ALA A 1 82 ? 0.168 35.794 14.647 1 91.2 82 ALA A CA 1
ATOM 615 C C . ALA A 1 82 ? -0.95 36.829 14.568 1 91.2 82 ALA A C 1
ATOM 617 O O . ALA A 1 82 ? -1.064 37.697 15.437 1 91.2 82 ALA A O 1
ATOM 618 N N . GLN A 1 83 ? -1.763 36.677 13.631 1 89.02 83 GLN A N 1
ATOM 619 C CA . GLN A 1 83 ? -2.807 37.67 13.401 1 89.02 83 GLN A CA 1
ATOM 620 C C . GLN A 1 83 ? -4.029 37.396 14.272 1 89.02 83 GLN A C 1
ATOM 622 O O . GLN A 1 83 ? -4.739 38.325 14.665 1 89.02 83 GLN A O 1
ATOM 627 N N . THR A 1 84 ? -4.38 36.162 14.648 1 84.72 84 THR A N 1
ATOM 628 C CA . THR A 1 84 ? -5.651 35.824 15.28 1 84.72 84 THR A CA 1
ATOM 629 C C . THR A 1 84 ? -5.485 35.689 16.791 1 84.72 84 THR A C 1
ATOM 631 O O . THR A 1 84 ? -6.472 35.578 17.521 1 84.72 84 THR A O 1
ATOM 634 N N . GLY A 1 85 ? -4.512 35.635 17.464 1 78.46 85 GLY A N 1
ATOM 635 C CA . GLY A 1 85 ? -4.629 35.54 18.911 1 78.46 85 GLY A CA 1
ATOM 636 C C . GLY A 1 85 ? -3.381 34.989 19.575 1 78.46 85 GLY A C 1
ATOM 637 O O . GLY A 1 85 ? -3.377 34.726 20.779 1 78.46 85 GLY A O 1
ATOM 638 N N . GLY A 1 86 ? -2.317 34.7 18.916 1 79.99 86 GLY A N 1
ATOM 639 C CA . GLY A 1 86 ? -1.099 34.293 19.6 1 79.99 86 GLY A CA 1
ATOM 640 C C . GLY A 1 86 ? -0.866 32.795 19.564 1 79.99 86 GLY A C 1
ATOM 641 O O . GLY A 1 86 ? -1.284 32.119 18.621 1 79.99 86 GLY A O 1
ATOM 642 N N . PRO A 1 87 ? -0.29 32.281 20.865 1 90.7 87 PRO A N 1
ATOM 643 C CA . PRO A 1 87 ? 0.172 30.891 20.828 1 90.7 87 PRO A CA 1
ATOM 644 C C . PRO A 1 87 ? -0.972 29.886 20.932 1 90.7 87 PRO A C 1
ATOM 646 O O . PRO A 1 87 ? -2.022 30.197 21.5 1 90.7 87 PRO A O 1
ATOM 649 N N . ALA A 1 88 ? -0.865 28.73 20.299 1 96.9 88 ALA A N 1
ATOM 650 C CA . ALA A 1 88 ? -1.875 27.676 20.25 1 96.9 88 ALA A CA 1
ATOM 651 C C . ALA A 1 88 ? -1.231 26.294 20.324 1 96.9 88 ALA A C 1
ATOM 653 O O . ALA A 1 88 ? -0.023 26.154 20.119 1 96.9 88 ALA A O 1
ATOM 654 N N . HIS A 1 89 ? -2.042 25.303 20.812 1 98.27 89 HIS A N 1
ATOM 655 C CA . HIS A 1 89 ? -1.674 23.915 20.559 1 98.27 89 HIS A CA 1
ATOM 656 C C . HIS A 1 89 ? -1.862 23.553 19.09 1 98.27 89 HIS A C 1
ATOM 658 O O . HIS A 1 89 ? -2.844 23.964 18.466 1 98.27 89 HIS A O 1
ATOM 664 N N . ILE A 1 90 ? -0.917 22.84 18.507 1 98.66 90 ILE A N 1
ATOM 665 C CA . ILE A 1 90 ? -0.927 22.569 17.074 1 98.66 90 ILE A CA 1
ATOM 666 C C . ILE A 1 90 ? -1.038 21.065 16.833 1 98.66 90 ILE A C 1
ATOM 668 O O . ILE A 1 90 ? -0.263 20.283 17.387 1 98.66 90 ILE A O 1
ATOM 672 N N . VAL A 1 91 ? -1.992 20.67 16.068 1 98.88 91 VAL A N 1
ATOM 673 C CA . VAL A 1 91 ? -2.178 19.285 15.648 1 98.88 91 VAL A CA 1
ATOM 674 C C . VAL A 1 91 ? -2.058 19.185 14.129 1 98.88 91 VAL A C 1
ATOM 676 O O . VAL A 1 91 ? -2.806 19.837 13.397 1 98.88 91 VAL A O 1
ATOM 679 N N . GLY A 1 92 ? -1.118 18.451 13.639 1 98.91 92 GLY A N 1
ATOM 680 C CA . GLY A 1 92 ? -0.924 18.244 12.212 1 98.91 92 GLY A CA 1
ATOM 681 C C . GLY A 1 92 ? -0.94 16.78 11.814 1 98.91 92 GLY A C 1
ATOM 682 O O . GLY A 1 92 ? -0.338 15.942 12.488 1 98.91 92 GLY A O 1
ATOM 683 N N . HIS A 1 93 ? -1.613 16.472 10.766 1 98.92 93 HIS A N 1
ATOM 684 C CA . HIS A 1 93 ? -1.677 15.117 10.229 1 98.92 93 HIS A CA 1
ATOM 685 C C . HIS A 1 93 ? -0.951 15.019 8.892 1 98.92 93 HIS A C 1
ATOM 687 O O . HIS A 1 93 ? -1.201 15.817 7.985 1 98.92 93 HIS A O 1
ATOM 693 N N . SER A 1 94 ? -0.068 13.946 8.748 1 98.88 94 SER A N 1
ATOM 694 C CA . SER A 1 94 ? 0.651 13.705 7.502 1 98.88 94 SER A CA 1
ATOM 695 C C . SER A 1 94 ? 1.388 14.957 7.038 1 98.88 94 SER A C 1
ATOM 697 O O . SER A 1 94 ? 2.234 15.489 7.76 1 98.88 94 SER A O 1
ATOM 699 N N . THR A 1 95 ? 1.036 15.608 5.964 1 98.88 95 THR A N 1
ATOM 700 C CA . THR A 1 95 ? 1.615 16.876 5.536 1 98.88 95 THR A CA 1
ATOM 701 C C . THR A 1 95 ? 1.482 17.929 6.633 1 98.88 95 THR A C 1
ATOM 703 O O . THR A 1 95 ? 2.4 18.721 6.855 1 98.88 95 THR A O 1
ATOM 706 N N . GLY A 1 96 ? 0.375 17.913 7.289 1 98.89 96 GLY A N 1
ATOM 707 C CA . GLY A 1 96 ? 0.184 18.807 8.42 1 98.89 96 GLY A CA 1
ATOM 708 C C . GLY A 1 96 ? 1.156 18.549 9.555 1 98.89 96 GLY A C 1
ATOM 709 O O . GLY A 1 96 ? 1.525 19.471 10.285 1 98.89 96 GLY A O 1
ATOM 710 N N . GLY A 1 97 ? 1.526 17.256 9.731 1 98.92 97 GLY A N 1
ATOM 711 C CA . GLY A 1 97 ? 2.57 16.935 10.692 1 98.92 97 GLY A CA 1
ATOM 712 C C . GLY A 1 97 ? 3.922 17.512 10.319 1 98.92 97 GLY A C 1
ATOM 713 O O . GLY A 1 97 ? 4.661 17.984 11.186 1 98.92 97 GLY A O 1
ATOM 714 N N . ALA A 1 98 ? 4.246 17.463 9.026 1 98.92 98 ALA A N 1
ATOM 715 C CA . ALA A 1 98 ? 5.479 18.077 8.539 1 98.92 98 ALA A CA 1
ATOM 716 C C . ALA A 1 98 ? 5.458 19.588 8.747 1 98.92 98 ALA A C 1
ATOM 718 O O . ALA A 1 98 ? 6.465 20.181 9.142 1 98.92 98 ALA A O 1
ATOM 719 N N . ILE A 1 99 ? 4.323 20.154 8.497 1 98.84 99 ILE A N 1
ATOM 720 C CA . ILE A 1 99 ? 4.138 21.586 8.705 1 98.84 99 ILE A CA 1
ATOM 721 C C . ILE A 1 99 ? 4.315 21.92 10.184 1 98.84 99 ILE A C 1
ATOM 723 O O . ILE A 1 99 ? 4.975 22.902 10.531 1 98.84 99 ILE A O 1
ATOM 727 N N . ALA A 1 100 ? 3.783 21.099 11.064 1 98.86 100 ALA A N 1
ATOM 728 C CA . ALA A 1 100 ? 3.923 21.288 12.506 1 98.86 100 ALA A CA 1
ATOM 729 C C . ALA A 1 100 ? 5.388 21.224 12.928 1 98.86 100 ALA A C 1
ATOM 731 O O . ALA A 1 100 ? 5.827 21.991 13.788 1 98.86 100 ALA A O 1
ATOM 732 N N . GLN A 1 101 ? 6.132 20.318 12.334 1 98.89 101 GLN A N 1
ATOM 733 C CA . GLN A 1 101 ? 7.561 20.219 12.612 1 98.89 101 GLN A CA 1
ATOM 734 C C . GLN A 1 101 ? 8.281 21.519 12.261 1 98.89 101 GLN A C 1
ATOM 736 O O . GLN A 1 101 ? 9.065 22.036 13.06 1 98.89 101 GLN A O 1
ATOM 741 N N . ARG A 1 102 ? 7.951 22.052 11.132 1 98.74 102 ARG A N 1
ATOM 742 C CA . ARG A 1 102 ? 8.578 23.294 10.692 1 98.74 102 ARG A CA 1
ATOM 743 C C . ARG A 1 102 ? 8.168 24.461 11.583 1 98.74 102 ARG A C 1
ATOM 745 O O . ARG A 1 102 ? 8.988 25.324 11.902 1 98.74 102 ARG A O 1
ATOM 752 N N . LEU A 1 103 ? 6.928 24.471 11.993 1 98.22 103 LEU A N 1
ATOM 753 C CA . LEU A 1 103 ? 6.465 25.506 12.911 1 98.22 103 LEU A CA 1
ATOM 754 C C . LEU A 1 103 ? 7.234 25.448 14.227 1 98.22 103 LEU A C 1
ATOM 756 O O . LEU A 1 103 ? 7.649 26.482 14.754 1 98.22 103 LEU A O 1
ATOM 760 N N . ALA A 1 104 ? 7.439 24.282 14.74 1 98.43 104 ALA A N 1
ATOM 761 C CA . ALA A 1 104 ? 8.123 24.088 16.016 1 98.43 104 ALA A CA 1
ATOM 762 C C . ALA A 1 104 ? 9.571 24.565 15.941 1 98.43 104 ALA A C 1
ATOM 764 O O . ALA A 1 104 ? 10.127 25.04 16.935 1 98.43 104 ALA A O 1
ATOM 765 N N . LEU A 1 105 ? 10.168 24.445 14.756 1 98.4 105 LEU A N 1
ATOM 766 C CA . LEU A 1 105 ? 11.581 24.763 14.579 1 98.4 105 LEU A CA 1
ATOM 767 C C . LEU A 1 105 ? 11.767 26.234 14.223 1 98.4 105 LEU A C 1
ATOM 769 O O . LEU A 1 105 ? 12.68 26.889 14.731 1 98.4 105 LEU A O 1
ATOM 773 N N . ASP A 1 106 ? 10.834 26.775 13.406 1 97.58 106 ASP A N 1
ATOM 774 C CA . ASP A 1 106 ? 11.07 28.075 12.785 1 97.58 106 ASP A CA 1
ATOM 775 C C . ASP A 1 106 ? 10.226 29.161 13.447 1 97.58 106 ASP A C 1
ATOM 777 O O . ASP A 1 106 ? 10.494 30.353 13.278 1 97.58 106 ASP A O 1
ATOM 781 N N . HIS A 1 107 ? 9.19 28.768 14.131 1 95.52 107 HIS A N 1
ATOM 782 C CA . HIS A 1 107 ? 8.256 29.688 14.771 1 95.52 107 HIS A CA 1
ATOM 783 C C . HIS A 1 107 ? 7.891 29.215 16.174 1 95.52 107 HIS A C 1
ATOM 785 O O . HIS A 1 107 ? 6.709 29.108 16.509 1 95.52 107 HIS A O 1
ATOM 791 N N . ALA A 1 108 ? 8.879 28.977 16.979 1 94.07 108 ALA A N 1
ATOM 792 C CA . ALA A 1 108 ? 8.734 28.285 18.258 1 94.07 108 ALA A CA 1
ATOM 793 C C . ALA A 1 108 ? 7.869 29.092 19.223 1 94.07 108 ALA A C 1
ATOM 795 O O . ALA A 1 108 ? 7.267 28.532 20.143 1 94.07 108 ALA A O 1
ATOM 796 N N . ASP A 1 109 ? 7.682 30.351 19.023 1 93.88 109 ASP A N 1
ATOM 797 C CA . ASP A 1 109 ? 6.942 31.222 19.931 1 93.88 109 ASP A CA 1
ATOM 798 C C . ASP A 1 109 ? 5.436 31.083 19.719 1 93.88 109 ASP A C 1
ATOM 800 O O . ASP A 1 109 ? 4.644 31.525 20.554 1 93.88 109 ASP A O 1
ATOM 804 N N . LEU A 1 110 ? 5.027 30.358 18.688 1 94.49 110 LEU A N 1
ATOM 805 C CA . LEU A 1 110 ? 3.617 30.35 18.316 1 94.49 110 LEU A CA 1
ATOM 806 C C . LEU A 1 110 ? 2.946 29.052 18.753 1 94.49 110 LEU A C 1
ATOM 808 O O . LEU A 1 110 ? 1.717 28.952 18.751 1 94.49 110 LEU A O 1
ATOM 812 N N . GLY A 1 111 ? 3.711 28.106 19.122 1 95.95 111 GLY A N 1
ATOM 813 C CA . GLY A 1 111 ? 3.146 26.825 19.517 1 95.95 111 GLY A CA 1
ATOM 814 C C . GLY A 1 111 ? 3.331 26.52 20.991 1 95.95 111 GLY A C 1
ATOM 815 O O . GLY A 1 111 ? 4.434 26.658 21.525 1 95.95 111 GLY A O 1
ATOM 816 N N . LEU A 1 112 ? 2.244 26.163 21.609 1 96.93 112 LEU A N 1
ATOM 817 C CA . LEU A 1 112 ? 2.308 25.738 23.003 1 96.93 112 LEU A CA 1
ATOM 818 C C . LEU A 1 112 ? 2.697 24.267 23.105 1 96.93 112 LEU A C 1
ATOM 820 O O . LEU A 1 112 ? 3.372 23.863 24.055 1 96.93 112 LEU A O 1
ATOM 824 N N . SER A 1 113 ? 2.236 23.463 22.28 1 98.49 113 SER A N 1
ATOM 825 C CA . SER A 1 113 ? 2.549 22.046 22.123 1 98.49 113 SER A CA 1
ATOM 826 C C . SER A 1 113 ? 2.248 21.567 20.707 1 98.49 113 SER A C 1
ATOM 828 O O . SER A 1 113 ? 1.619 22.282 19.924 1 98.49 113 SER A O 1
ATOM 830 N N . TYR A 1 114 ? 2.751 20.384 20.362 1 98.66 114 TYR A N 1
ATOM 831 C CA . TYR A 1 114 ? 2.573 19.85 19.016 1 98.66 114 TYR A CA 1
ATOM 832 C C . TYR A 1 114 ? 2.123 18.395 19.062 1 98.66 114 TYR A C 1
ATOM 834 O O . TYR A 1 114 ? 2.673 17.592 19.82 1 98.66 114 TYR A O 1
ATOM 842 N N . THR A 1 115 ? 1.109 18.078 18.36 1 98.88 115 THR A N 1
ATOM 843 C CA . THR A 1 115 ? 0.707 16.712 18.045 1 98.88 115 THR A CA 1
ATOM 844 C C . THR A 1 115 ? 0.961 16.398 16.574 1 98.88 115 THR A C 1
ATOM 846 O O . THR A 1 115 ? 0.376 17.027 15.689 1 98.88 115 THR A O 1
ATOM 849 N N . ILE A 1 116 ? 1.837 15.476 16.326 1 98.91 116 ILE A N 1
ATOM 850 C CA . ILE A 1 116 ? 2.231 15.094 14.974 1 98.91 116 ILE A CA 1
ATOM 851 C C . ILE A 1 116 ? 1.715 13.691 14.663 1 98.91 116 ILE A C 1
ATOM 853 O O . ILE A 1 116 ? 2.164 12.71 15.262 1 98.91 116 ILE A O 1
ATOM 857 N N . SER A 1 117 ? 0.794 13.664 13.721 1 98.87 117 SER A N 1
ATOM 858 C CA . SER A 1 117 ? 0.089 12.417 13.445 1 98.87 117 SER A CA 1
ATOM 859 C C . SER A 1 117 ? 0.445 11.875 12.065 1 98.87 117 SER A C 1
ATOM 861 O O . SER A 1 117 ? 0.333 12.587 11.064 1 98.87 117 SER A O 1
ATOM 863 N N . SER A 1 118 ? 0.874 10.55 11.998 1 98.85 118 SER A N 1
ATOM 864 C CA . SER A 1 118 ? 1.078 9.833 10.743 1 98.85 118 SER A CA 1
ATOM 865 C C . SER A 1 118 ? 1.883 10.669 9.753 1 98.85 118 SER A C 1
ATOM 867 O O . SER A 1 118 ? 1.441 10.9 8.625 1 98.85 118 SER A O 1
ATOM 869 N N . SER A 1 119 ? 3.094 10.995 10.141 1 98.88 119 SER A N 1
ATOM 870 C CA . SER A 1 119 ? 3.931 11.906 9.367 1 98.88 119 SER A CA 1
ATOM 871 C C . SER A 1 119 ? 5.353 11.371 9.232 1 98.88 119 SER A C 1
ATOM 873 O O . SER A 1 119 ? 5.604 10.191 9.484 1 98.88 119 SER A O 1
ATOM 875 N N . TRP A 1 120 ? 6.221 12.2 8.623 1 98.84 120 TRP A N 1
ATOM 876 C CA . TRP A 1 120 ? 7.618 11.846 8.397 1 98.84 120 TRP A CA 1
ATOM 877 C C . TRP A 1 120 ? 8.522 13.063 8.564 1 98.84 120 TRP A C 1
ATOM 879 O O . TRP A 1 120 ? 8.052 14.202 8.528 1 98.84 120 TRP A O 1
ATOM 889 N N . ALA A 1 121 ? 9.772 12.824 8.835 1 98.87 121 ALA A N 1
ATOM 890 C CA . ALA A 1 121 ? 10.724 13.922 8.983 1 98.87 121 ALA A CA 1
ATOM 891 C C . ALA A 1 121 ? 11.727 13.938 7.833 1 98.87 121 ALA A C 1
ATOM 893 O O . ALA A 1 121 ? 12.382 14.954 7.587 1 98.87 121 ALA A O 1
ATOM 894 N N . ARG A 1 122 ? 11.832 12.817 7.205 1 98.64 122 ARG A N 1
ATOM 895 C CA . ARG A 1 122 ? 12.718 12.614 6.063 1 98.64 122 ARG A CA 1
ATOM 896 C C . ARG A 1 122 ? 12.195 11.507 5.154 1 98.64 122 ARG A C 1
ATOM 898 O O . ARG A 1 122 ? 11.865 10.416 5.623 1 98.64 122 ARG A O 1
ATOM 905 N N . ALA A 1 123 ? 12.112 11.856 3.905 1 98.23 123 ALA A N 1
ATOM 906 C CA . ALA A 1 123 ? 11.642 10.855 2.951 1 98.23 123 ALA A CA 1
ATOM 907 C C . ALA A 1 123 ? 12.679 9.751 2.759 1 98.23 123 ALA A C 1
ATOM 909 O O . ALA A 1 123 ? 13.823 10.023 2.389 1 98.23 123 ALA A O 1
ATOM 910 N N . ASP A 1 124 ? 12.325 8.522 3.033 1 98.11 124 ASP A N 1
ATOM 911 C CA . ASP A 1 124 ? 13.193 7.398 2.696 1 98.11 124 ASP A CA 1
ATOM 912 C C . ASP A 1 124 ? 12.919 6.897 1.28 1 98.11 124 ASP A C 1
ATOM 914 O O . ASP A 1 124 ? 12.159 7.517 0.533 1 98.11 124 ASP A O 1
ATOM 918 N N . THR A 1 125 ? 13.567 5.828 0.876 1 98.4 125 THR A N 1
ATOM 919 C CA . THR A 1 125 ? 13.482 5.322 -0.49 1 98.4 125 THR A CA 1
ATOM 920 C C . THR A 1 125 ? 12.049 4.924 -0.83 1 98.4 125 THR A C 1
ATOM 922 O O . THR A 1 125 ? 11.554 5.232 -1.917 1 98.4 125 THR A O 1
ATOM 925 N N . ARG A 1 126 ? 11.364 4.197 0.048 1 98.64 126 ARG A N 1
ATOM 926 C CA . ARG A 1 126 ? 9.988 3.775 -0.192 1 98.64 126 ARG A CA 1
ATOM 927 C C . ARG A 1 126 ? 9.07 4.979 -0.378 1 98.64 126 ARG A C 1
ATOM 929 O O . ARG A 1 126 ? 8.257 5.008 -1.304 1 98.64 126 ARG A O 1
ATOM 936 N N . PHE A 1 127 ? 9.226 5.972 0.52 1 98.72 127 PHE A N 1
ATOM 937 C CA . PHE A 1 127 ? 8.432 7.193 0.45 1 98.72 127 PHE A CA 1
ATOM 938 C C . PHE A 1 127 ? 8.646 7.903 -0.881 1 98.72 127 PHE A C 1
ATOM 940 O O . PHE A 1 127 ? 7.682 8.256 -1.564 1 98.72 127 PHE A O 1
ATOM 947 N N . ARG A 1 128 ? 9.878 8.078 -1.24 1 98.63 128 ARG A N 1
ATOM 948 C CA . ARG A 1 128 ? 10.21 8.771 -2.481 1 98.63 128 ARG A CA 1
ATOM 949 C C . ARG A 1 128 ? 9.619 8.048 -3.687 1 98.63 128 ARG A C 1
ATOM 951 O O . ARG A 1 128 ? 9.066 8.682 -4.587 1 98.63 128 ARG A O 1
ATOM 958 N N . THR A 1 129 ? 9.758 6.756 -3.698 1 98.78 129 THR A N 1
ATOM 959 C CA . THR A 1 129 ? 9.249 5.967 -4.814 1 98.78 129 THR A CA 1
ATOM 960 C C . THR A 1 129 ? 7.73 6.074 -4.904 1 98.78 129 THR A C 1
ATOM 962 O O . THR A 1 129 ? 7.181 6.304 -5.984 1 98.78 129 THR A O 1
ATOM 965 N N . LEU A 1 130 ? 7.04 5.939 -3.848 1 98.83 130 LEU A N 1
ATOM 966 C CA . LEU A 1 130 ? 5.582 5.975 -3.799 1 98.83 130 LEU A CA 1
ATOM 967 C C . LEU A 1 130 ? 5.058 7.345 -4.218 1 98.83 130 LEU A C 1
ATOM 969 O O . LEU A 1 130 ? 4.162 7.441 -5.059 1 98.83 130 LEU A O 1
ATOM 973 N N . PHE A 1 131 ? 5.599 8.379 -3.686 1 98.83 131 PHE A N 1
ATOM 974 C CA . PHE A 1 131 ? 5.052 9.71 -3.919 1 98.83 131 PHE A CA 1
ATOM 975 C C . PHE A 1 131 ? 5.477 10.239 -5.283 1 98.83 131 PHE A C 1
ATOM 977 O O . PHE A 1 131 ? 4.756 11.023 -5.904 1 98.83 131 PHE A O 1
ATOM 984 N N . THR A 1 132 ? 6.655 9.809 -5.778 1 98.77 132 THR A N 1
ATOM 985 C CA . THR A 1 132 ? 6.981 10.082 -7.174 1 98.77 132 THR A CA 1
ATOM 986 C C . THR A 1 132 ? 5.94 9.465 -8.103 1 98.77 132 THR A C 1
ATOM 988 O O . THR A 1 132 ? 5.444 10.128 -9.016 1 98.77 132 THR A O 1
ATOM 991 N N . ALA A 1 133 ? 5.603 8.221 -7.831 1 98.88 133 ALA A N 1
ATOM 992 C CA . ALA A 1 133 ? 4.594 7.55 -8.647 1 98.88 133 ALA A CA 1
ATOM 993 C C . ALA A 1 133 ? 3.263 8.294 -8.593 1 98.88 133 ALA A C 1
ATOM 995 O O . ALA A 1 133 ? 2.596 8.46 -9.617 1 98.88 133 ALA A O 1
ATOM 996 N N . ARG A 1 134 ? 2.88 8.705 -7.437 1 98.87 134 ARG A N 1
ATOM 997 C CA . ARG A 1 134 ? 1.618 9.419 -7.268 1 98.87 134 ARG A CA 1
ATOM 998 C C . ARG A 1 134 ? 1.637 10.748 -8.014 1 98.87 134 ARG A C 1
ATOM 1000 O O . ARG A 1 134 ? 0.642 11.134 -8.631 1 98.87 134 ARG A O 1
ATOM 1007 N N . ALA A 1 135 ? 2.737 11.456 -7.964 1 98.78 135 ALA A N 1
ATOM 1008 C CA . ALA A 1 135 ? 2.865 12.702 -8.715 1 98.78 135 ALA A CA 1
ATOM 1009 C C . ALA A 1 135 ? 2.75 12.453 -10.216 1 98.78 135 ALA A C 1
ATOM 1011 O O . ALA A 1 135 ? 2.102 13.221 -10.931 1 98.78 135 ALA A O 1
ATOM 1012 N N . GLU A 1 136 ? 3.347 11.383 -10.682 1 98.76 136 GLU A N 1
ATOM 1013 C CA . GLU A 1 136 ? 3.334 11.042 -12.101 1 98.76 136 GLU A CA 1
ATOM 1014 C C . GLU A 1 136 ? 1.913 10.785 -12.594 1 98.76 136 GLU A C 1
ATOM 1016 O O . GLU A 1 136 ? 1.576 11.114 -13.733 1 98.76 136 GLU A O 1
ATOM 1021 N N . LEU A 1 137 ? 1.09 10.186 -11.759 1 98.86 137 LEU A N 1
ATOM 1022 C CA . LEU A 1 137 ? -0.304 9.955 -12.124 1 98.86 137 LEU A CA 1
ATOM 1023 C C . LEU A 1 137 ? -1.013 11.272 -12.421 1 98.86 137 LEU A C 1
ATOM 1025 O O . LEU A 1 137 ? -1.711 11.392 -13.43 1 98.86 137 LEU A O 1
ATOM 1029 N N . LEU A 1 138 ? -0.821 12.19 -11.525 1 98.64 138 LEU A N 1
ATOM 1030 C CA . LEU A 1 138 ? -1.477 13.483 -11.682 1 98.64 138 LEU A CA 1
ATOM 1031 C C . LEU A 1 138 ? -0.926 14.228 -12.894 1 98.64 138 LEU A C 1
ATOM 1033 O O . LEU A 1 138 ? -1.682 14.857 -13.637 1 98.64 138 LEU A O 1
ATOM 1037 N N . GLU A 1 139 ? 0.341 14.159 -13.079 1 98.51 139 GLU A N 1
ATOM 1038 C CA . GLU A 1 139 ? 0.978 14.805 -14.222 1 98.51 139 GLU A CA 1
ATOM 1039 C C . GLU A 1 139 ? 0.486 14.211 -15.538 1 98.51 139 GLU A C 1
ATOM 1041 O O . GLU A 1 139 ? 0.449 14.898 -16.561 1 98.51 139 GLU A O 1
ATOM 1046 N N . ALA A 1 140 ? 0.043 12.957 -15.521 1 98.48 140 ALA A N 1
ATOM 1047 C CA . ALA A 1 140 ? -0.448 12.27 -16.712 1 98.48 140 ALA A CA 1
ATOM 1048 C C . ALA A 1 140 ? -1.953 12.464 -16.876 1 98.48 140 ALA A C 1
ATOM 1050 O O . ALA A 1 140 ? -2.559 11.911 -17.797 1 98.48 140 ALA A O 1
ATOM 1051 N N . GLY A 1 141 ? -2.599 13.208 -15.961 1 98.27 141 GLY A N 1
ATOM 1052 C CA . GLY A 1 141 ? -4.024 13.487 -16.042 1 98.27 141 GLY A CA 1
ATOM 1053 C C . GLY A 1 141 ? -4.885 12.34 -15.546 1 98.27 141 GLY A C 1
ATOM 1054 O O . GLY A 1 141 ? -6.07 12.258 -15.879 1 98.27 141 GLY A O 1
ATOM 1055 N N . MET A 1 142 ? -4.321 11.435 -14.761 1 98.65 142 MET A N 1
ATOM 1056 C CA . MET A 1 142 ? -5.034 10.238 -14.324 1 98.65 142 MET A CA 1
ATOM 1057 C C . MET A 1 142 ? -5.649 10.445 -12.943 1 98.65 142 MET A C 1
ATOM 1059 O O . MET A 1 142 ? -5.396 9.666 -12.023 1 98.65 142 MET A O 1
ATOM 1063 N N . ALA A 1 143 ? -6.598 11.379 -12.841 1 98.71 143 ALA A N 1
ATOM 1064 C CA . ALA A 1 143 ? -7.224 11.792 -11.588 1 98.71 143 ALA A CA 1
ATOM 1065 C C . ALA A 1 143 ? -7.985 10.635 -10.947 1 98.71 143 ALA A C 1
ATOM 1067 O O . ALA A 1 143 ? -7.929 10.445 -9.73 1 98.71 143 ALA A O 1
ATOM 1068 N N . GLU A 1 144 ? -8.677 9.862 -11.731 1 98.82 144 GLU A N 1
ATOM 1069 C CA . GLU A 1 144 ? -9.477 8.764 -11.196 1 98.82 144 GLU A CA 1
ATOM 1070 C C . GLU A 1 144 ? -8.59 7.667 -10.615 1 98.82 144 GLU A C 1
ATOM 1072 O O . GLU A 1 144 ? -8.843 7.175 -9.513 1 98.82 144 GLU A O 1
ATOM 1077 N N . THR A 1 145 ? -7.517 7.28 -11.37 1 98.89 145 THR A N 1
ATOM 1078 C CA . THR A 1 145 ? -6.579 6.268 -10.896 1 98.89 145 THR A CA 1
ATOM 1079 C C . THR A 1 145 ? -5.88 6.734 -9.621 1 98.89 145 THR A C 1
ATOM 1081 O O . THR A 1 145 ? -5.701 5.952 -8.685 1 98.89 145 THR A O 1
ATOM 1084 N N . TYR A 1 146 ? -5.515 8.035 -9.604 1 98.86 146 TYR A N 1
ATOM 1085 C CA . TYR A 1 146 ? -4.922 8.63 -8.412 1 98.86 146 TYR A CA 1
ATOM 1086 C C . TYR A 1 146 ? -5.855 8.496 -7.214 1 98.86 146 TYR A C 1
ATOM 1088 O O . TYR A 1 146 ? -5.424 8.115 -6.123 1 98.86 146 TYR A O 1
ATOM 1096 N N . GLN A 1 147 ? -7.107 8.778 -7.396 1 98.83 147 GLN A N 1
ATOM 1097 C CA . GLN A 1 147 ? -8.088 8.731 -6.317 1 98.83 147 GLN A CA 1
ATOM 1098 C C . GLN A 1 147 ? -8.317 7.299 -5.843 1 98.83 147 GLN A C 1
ATOM 1100 O O . GLN A 1 147 ? -8.462 7.053 -4.644 1 98.83 147 GLN A O 1
ATOM 1105 N N . ARG A 1 148 ? -8.373 6.344 -6.755 1 98.84 148 ARG A N 1
ATOM 1106 C CA . ARG A 1 148 ? -8.506 4.941 -6.377 1 98.84 148 ARG A CA 1
ATOM 1107 C C . ARG A 1 148 ? -7.356 4.505 -5.475 1 98.84 148 ARG A C 1
ATOM 1109 O O . ARG A 1 148 ? -7.577 3.876 -4.439 1 98.84 148 ARG A O 1
ATOM 1116 N N . LEU A 1 149 ? -6.163 4.852 -5.9 1 98.85 149 LEU A N 1
ATOM 1117 C CA . LEU A 1 149 ? -4.991 4.461 -5.125 1 98.85 149 LEU A CA 1
ATOM 1118 C C . LEU A 1 149 ? -4.971 5.169 -3.774 1 98.85 149 LEU A C 1
ATOM 1120 O O . LEU A 1 149 ? -4.517 4.602 -2.778 1 98.85 149 LEU A O 1
ATOM 1124 N N . THR A 1 150 ? -5.436 6.395 -3.736 1 98.76 150 THR A N 1
ATOM 1125 C CA . THR A 1 150 ? -5.547 7.103 -2.465 1 98.76 150 THR A CA 1
ATOM 1126 C C . THR A 1 150 ? -6.48 6.36 -1.513 1 98.76 150 THR A C 1
ATOM 1128 O O . THR A 1 150 ? -6.169 6.199 -0.331 1 98.76 150 THR A O 1
ATOM 1131 N N . HIS A 1 151 ? -7.638 5.901 -2.048 1 98.64 151 HIS A N 1
ATOM 1132 C CA . HIS A 1 151 ? -8.564 5.138 -1.22 1 98.64 151 HIS A CA 1
ATOM 1133 C C . HIS A 1 151 ? -7.892 3.898 -0.64 1 98.64 151 HIS A C 1
ATOM 1135 O O . HIS A 1 151 ? -8.007 3.626 0.557 1 98.64 151 HIS A O 1
ATOM 1141 N N . VAL A 1 152 ? -7.114 3.237 -1.431 1 98.7 152 VAL A N 1
ATOM 1142 C CA . VAL A 1 152 ? -6.505 1.967 -1.049 1 98.7 152 VAL A CA 1
ATOM 1143 C C . VAL A 1 152 ? -5.395 2.212 -0.03 1 98.7 152 VAL A C 1
ATOM 1145 O O . VAL A 1 152 ? -5.253 1.459 0.936 1 98.7 152 VAL A O 1
ATOM 1148 N N . LEU A 1 153 ? -4.621 3.228 -0.221 1 98.49 153 LEU A N 1
ATOM 1149 C CA . LEU A 1 153 ? -3.44 3.492 0.595 1 98.49 153 LEU A CA 1
ATOM 1150 C C . LEU A 1 153 ? -3.828 4.152 1.914 1 98.49 153 LEU A C 1
ATOM 1152 O O . LEU A 1 153 ? -3.072 4.094 2.887 1 98.49 153 LEU A O 1
ATOM 1156 N N . CYS A 1 154 ? -5.058 4.713 1.975 1 98.64 154 CYS A N 1
ATOM 1157 C CA . CYS A 1 154 ? -5.322 5.6 3.102 1 98.64 154 CYS A CA 1
ATOM 1158 C C . CYS A 1 154 ? -6.425 5.039 3.992 1 98.64 154 CYS A C 1
ATOM 1160 O O . CYS A 1 154 ? -6.605 5.49 5.124 1 98.64 154 CYS A O 1
ATOM 1162 N N . HIS A 1 155 ? -7.212 4.079 3.506 1 98.52 155 HIS A N 1
ATOM 1163 C CA . HIS A 1 155 ? -8.311 3.52 4.285 1 98.52 155 HIS A CA 1
ATOM 1164 C C . HIS A 1 155 ? -8.076 2.044 4.589 1 98.52 155 HIS A C 1
ATOM 1166 O O . HIS A 1 155 ? -7.402 1.349 3.826 1 98.52 155 HIS A O 1
ATOM 1172 N N . GLU A 1 156 ? -8.662 1.604 5.677 1 97.48 156 GLU A N 1
ATOM 1173 C CA . GLU A 1 156 ? -8.734 0.173 5.957 1 97.48 156 GLU A CA 1
ATOM 1174 C C . GLU A 1 156 ? -9.659 -0.537 4.974 1 97.48 156 GLU A C 1
ATOM 1176 O O . GLU A 1 156 ? -10.592 0.07 4.442 1 97.48 156 GLU A O 1
ATOM 1181 N N . ALA A 1 157 ? -9.445 -1.836 4.835 1 97.67 157 ALA A N 1
ATOM 1182 C CA . ALA A 1 157 ? -10.271 -2.637 3.936 1 97.67 157 ALA A CA 1
ATOM 1183 C C . ALA A 1 157 ? -11.74 -2.586 4.348 1 97.67 157 ALA A C 1
ATOM 1185 O O . ALA A 1 157 ? -12.629 -2.527 3.496 1 97.67 157 ALA A O 1
ATOM 1186 N N . SER A 1 158 ? -12.004 -2.647 5.649 1 97.26 158 SER A N 1
ATOM 1187 C CA . SER A 1 158 ? -13.379 -2.623 6.139 1 97.26 158 SER A CA 1
ATOM 1188 C C . SER A 1 158 ? -14.065 -1.305 5.795 1 97.26 158 SER A C 1
ATOM 1190 O O . SER A 1 158 ? -15.252 -1.285 5.464 1 97.26 158 SER A O 1
ATOM 1192 N N . TYR A 1 159 ? -13.324 -0.188 5.842 1 98.1 159 TYR A N 1
ATOM 1193 C CA . TYR A 1 159 ? -13.867 1.117 5.482 1 98.1 159 TYR A CA 1
ATOM 1194 C C . TYR A 1 159 ? -14.215 1.173 3.999 1 98.1 159 TYR A C 1
ATOM 1196 O O . TYR A 1 159 ? -15.275 1.677 3.623 1 98.1 159 TYR A O 1
ATOM 1204 N N . LEU A 1 160 ? -13.342 0.651 3.175 1 98.54 160 LEU A N 1
ATOM 1205 C CA . LEU A 1 160 ? -13.585 0.614 1.737 1 98.54 160 LEU A CA 1
ATOM 1206 C C . LEU A 1 160 ? -14.855 -0.168 1.42 1 98.54 160 LEU A C 1
ATOM 1208 O O . LEU A 1 160 ? -15.669 0.266 0.602 1 98.54 160 LEU A O 1
ATOM 1212 N N . ALA A 1 161 ? -14.972 -1.28 2.082 1 98.35 161 ALA A N 1
ATOM 1213 C CA . ALA A 1 161 ? -16.139 -2.123 1.839 1 98.35 161 ALA A CA 1
ATOM 1214 C C . ALA A 1 161 ? -17.423 -1.419 2.267 1 98.35 161 ALA A C 1
ATOM 1216 O O . ALA A 1 161 ? -18.41 -1.409 1.527 1 98.35 161 ALA A O 1
ATOM 1217 N N . MET A 1 162 ? -17.357 -0.816 3.424 1 98.36 162 MET A N 1
ATOM 1218 C CA . MET A 1 162 ? -18.529 -0.17 4.009 1 98.36 162 MET A CA 1
ATOM 1219 C C . MET A 1 162 ? -18.938 1.055 3.196 1 98.36 162 MET A C 1
ATOM 1221 O O . MET A 1 162 ? -20.12 1.395 3.131 1 98.36 162 MET A O 1
ATOM 1225 N N . HIS A 1 163 ? -18.023 1.743 2.529 1 98.5 163 HIS A N 1
ATOM 1226 C CA . HIS A 1 163 ? -18.288 3 1.839 1 98.5 163 HIS A CA 1
ATOM 1227 C C . HIS A 1 163 ? -18.038 2.869 0.34 1 98.5 163 HIS A C 1
ATOM 1229 O O . HIS A 1 163 ? -17.663 3.842 -0.318 1 98.5 163 HIS A O 1
ATOM 1235 N N . ALA A 1 164 ? -18.142 1.669 -0.2 1 98.28 164 ALA A N 1
ATOM 1236 C CA . ALA A 1 164 ? -17.76 1.336 -1.57 1 98.28 164 ALA A CA 1
ATOM 1237 C C . ALA A 1 164 ? -18.455 2.254 -2.572 1 98.28 164 ALA A C 1
ATOM 1239 O O . ALA A 1 164 ? -17.81 2.812 -3.462 1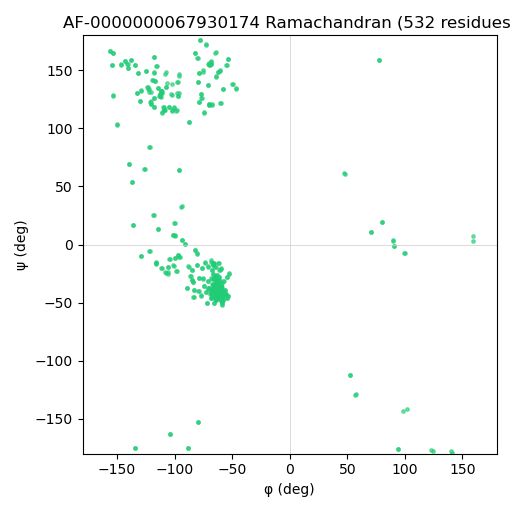 98.28 164 ALA A O 1
ATOM 1240 N N . ALA A 1 165 ? -19.749 2.505 -2.467 1 98.13 165 ALA A N 1
ATOM 1241 C CA . ALA A 1 165 ? -20.51 3.322 -3.408 1 98.13 165 ALA A CA 1
ATOM 1242 C C . ALA A 1 165 ? -20.058 4.779 -3.36 1 98.13 165 ALA A C 1
ATOM 1244 O O . ALA A 1 165 ? -19.893 5.419 -4.401 1 98.13 165 ALA A O 1
ATOM 1245 N N . GLU A 1 166 ? -19.884 5.27 -2.171 1 98.09 166 GLU A N 1
ATOM 1246 C CA . GLU A 1 166 ? -19.439 6.647 -1.979 1 98.09 166 GLU A CA 1
ATOM 1247 C C . GLU A 1 166 ? -18.047 6.864 -2.565 1 98.09 166 GLU A C 1
ATOM 1249 O O . GLU A 1 166 ? -17.792 7.882 -3.213 1 98.09 166 GLU A O 1
ATOM 1254 N N . LEU A 1 167 ? -17.226 5.942 -2.315 1 97.7 167 LEU A N 1
ATOM 1255 C CA . LEU A 1 167 ? -15.845 6.072 -2.769 1 97.7 167 LEU A CA 1
ATOM 1256 C C . LEU A 1 167 ? -15.756 5.941 -4.285 1 97.7 167 LEU A C 1
ATOM 1258 O O . LEU A 1 167 ? -14.97 6.64 -4.928 1 97.7 167 LEU A O 1
ATOM 1262 N N . GLU A 1 168 ? -16.546 5.063 -4.864 1 97.85 168 GLU A N 1
ATOM 1263 C CA . GLU A 1 168 ? -16.597 4.966 -6.319 1 97.85 168 GLU A CA 1
ATOM 1264 C C . GLU A 1 168 ? -17.136 6.253 -6.939 1 97.85 168 GLU A C 1
ATOM 1266 O O . GLU A 1 168 ? -16.677 6.674 -8.003 1 97.85 168 GLU A O 1
ATOM 1271 N N . ALA A 1 169 ? -18.153 6.865 -6.324 1 98.3 169 ALA A N 1
ATOM 1272 C CA . ALA A 1 169 ? -18.673 8.148 -6.789 1 98.3 169 ALA A CA 1
ATOM 1273 C C . ALA A 1 169 ? -17.597 9.229 -6.734 1 98.3 169 ALA A C 1
ATOM 1275 O O . ALA A 1 169 ? -17.5 10.064 -7.637 1 98.3 169 ALA A O 1
ATOM 1276 N N . ALA A 1 170 ? -16.854 9.207 -5.664 1 98.22 170 ALA A N 1
ATOM 1277 C CA . ALA A 1 170 ? -15.765 10.17 -5.529 1 98.22 170 ALA A CA 1
ATOM 1278 C C . ALA A 1 170 ? -14.737 9.995 -6.643 1 98.22 170 ALA A C 1
ATOM 1280 O O . ALA A 1 170 ? -14.197 10.976 -7.159 1 98.22 170 ALA A O 1
ATOM 1281 N N . VAL A 1 171 ? -14.426 8.739 -6.994 1 98.7 171 VAL A N 1
ATOM 1282 C CA . VAL A 1 171 ? -13.491 8.447 -8.076 1 98.7 171 VAL A CA 1
ATOM 1283 C C . VAL A 1 171 ? -14.022 9.023 -9.387 1 98.7 171 VAL A C 1
ATOM 1285 O O . VAL A 1 171 ? -13.279 9.658 -10.139 1 98.7 171 VAL A O 1
ATOM 1288 N N . ALA A 1 172 ? -15.275 8.909 -9.602 1 98.09 172 ALA A N 1
ATOM 1289 C CA . ALA A 1 172 ? -15.898 9.304 -10.863 1 98.09 172 ALA A CA 1
ATOM 1290 C C . ALA A 1 172 ? -15.822 10.814 -11.063 1 98.09 172 ALA A C 1
ATOM 1292 O O . ALA A 1 172 ? -15.809 11.297 -12.198 1 98.09 172 ALA A O 1
ATOM 1293 N N . ILE A 1 173 ? -15.73 11.596 -9.988 1 97.88 173 ILE A N 1
ATOM 1294 C CA . ILE A 1 173 ? -15.748 13.049 -10.122 1 97.88 173 ILE A CA 1
ATOM 1295 C C . ILE A 1 173 ? -14.397 13.623 -9.704 1 97.88 173 ILE A C 1
ATOM 1297 O O . ILE A 1 173 ? -14.279 14.823 -9.444 1 97.88 173 ILE A O 1
ATOM 1301 N N . ALA A 1 174 ? -13.41 12.808 -9.572 1 97.96 174 ALA A N 1
ATOM 1302 C CA . ALA A 1 174 ? -12.104 13.209 -9.056 1 97.96 174 ALA A CA 1
ATOM 1303 C C . ALA A 1 174 ? -11.522 14.36 -9.871 1 97.96 174 ALA A C 1
ATOM 1305 O O . ALA A 1 174 ? -10.956 15.302 -9.311 1 97.96 174 ALA A O 1
ATOM 1306 N N . SER A 1 175 ? -11.606 14.347 -11.178 1 96.49 175 SER A N 1
ATOM 1307 C CA . SER A 1 175 ? -11.04 15.376 -12.045 1 96.49 175 SER A CA 1
ATOM 1308 C C . SER A 1 175 ? -11.657 16.741 -11.759 1 96.49 175 SER A C 1
ATOM 1310 O O . SER A 1 175 ? -11.039 17.775 -12.02 1 96.49 175 SER A O 1
ATOM 1312 N N . ARG A 1 176 ? -12.892 16.691 -11.132 1 95.23 176 ARG A N 1
ATOM 1313 C CA . ARG A 1 176 ? -13.609 17.936 -10.875 1 95.23 176 ARG A CA 1
ATOM 1314 C C . ARG A 1 176 ? -13.451 18.369 -9.421 1 95.23 176 ARG A C 1
ATOM 1316 O O . ARG A 1 176 ? -13.687 19.531 -9.085 1 95.23 176 ARG A O 1
ATOM 1323 N N . THR A 1 177 ? -13.054 17.427 -8.569 1 94.99 177 THR A N 1
ATOM 1324 C CA . THR A 1 177 ? -13.082 17.738 -7.144 1 94.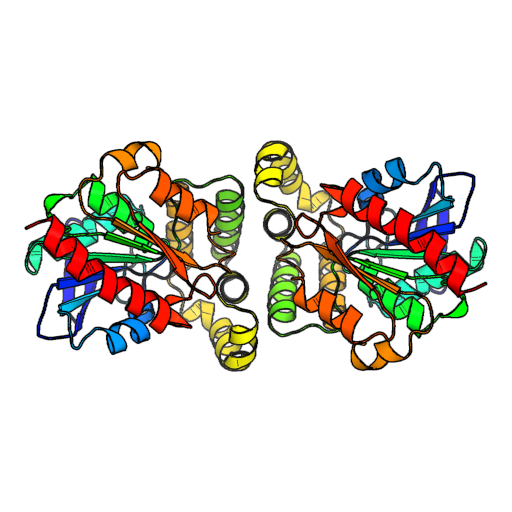99 177 THR A CA 1
ATOM 1325 C C . THR A 1 177 ? -11.667 17.918 -6.602 1 94.99 177 THR A C 1
ATOM 1327 O O . THR A 1 177 ? -11.464 18.609 -5.601 1 94.99 177 THR A O 1
ATOM 1330 N N . LEU A 1 178 ? -10.716 17.336 -7.255 1 95.75 178 LEU A N 1
ATOM 1331 C CA . LEU A 1 178 ? -9.333 17.577 -6.857 1 95.75 178 LEU A CA 1
ATOM 1332 C C . LEU A 1 178 ? -8.905 18.998 -7.209 1 95.75 178 LEU A C 1
ATOM 1334 O O . LEU A 1 178 ? -9.517 19.641 -8.065 1 95.75 178 LEU A O 1
ATOM 1338 N N . ALA A 1 179 ? -7.9 19.514 -6.486 1 96.14 179 ALA A N 1
ATOM 1339 C CA . ALA A 1 179 ? -7.231 20.722 -6.961 1 96.14 179 ALA A CA 1
ATOM 1340 C C . ALA A 1 179 ? -6.74 20.55 -8.395 1 96.14 179 ALA A C 1
ATOM 1342 O O . ALA A 1 179 ? -6.644 19.427 -8.895 1 96.14 179 ALA A O 1
ATOM 1343 N N . PRO A 1 180 ? -6.5 21.759 -9.057 1 97.14 180 PRO A N 1
ATOM 1344 C CA . PRO A 1 180 ? -5.889 21.596 -10.379 1 97.14 180 PRO A CA 1
ATOM 1345 C C . PRO A 1 180 ? -4.715 20.619 -10.37 1 97.14 180 PRO A C 1
ATOM 1347 O O . PRO A 1 180 ? -3.867 20.675 -9.476 1 97.14 180 PRO A O 1
ATOM 1350 N N . LEU A 1 181 ? -4.664 19.723 -11.32 1 97.55 181 LEU A N 1
ATOM 1351 C CA . LEU A 1 181 ? -3.765 18.575 -11.28 1 97.55 181 LEU A CA 1
ATOM 1352 C C . LEU A 1 181 ? -2.311 19.026 -11.201 1 97.55 181 LEU A C 1
ATOM 1354 O O . LEU A 1 181 ? -1.489 18.375 -10.551 1 97.55 181 LEU A O 1
ATOM 1358 N N . ASN A 1 182 ? -2.002 20.121 -11.887 1 97.19 182 ASN A N 1
ATOM 1359 C CA . ASN A 1 182 ? -0.639 20.634 -11.804 1 97.19 182 ASN A CA 1
ATOM 1360 C C . ASN A 1 182 ? -0.306 21.113 -10.394 1 97.19 182 ASN A C 1
ATOM 1362 O O . ASN A 1 182 ? 0.82 20.938 -9.925 1 97.19 182 ASN A O 1
ATOM 1366 N N . VAL A 1 183 ? -1.218 21.723 -9.671 1 98.25 183 VAL A N 1
ATOM 1367 C CA . VAL A 1 183 ? -1.044 22.178 -8.295 1 98.25 183 VAL A CA 1
ATOM 1368 C C . VAL A 1 183 ? -0.915 20.975 -7.365 1 98.25 183 VAL A C 1
ATOM 1370 O O . VAL A 1 183 ? 0.001 20.915 -6.54 1 98.25 183 VAL A O 1
ATOM 1373 N N . ALA A 1 184 ? -1.829 20.013 -7.586 1 98.06 184 ALA A N 1
ATOM 1374 C CA . ALA A 1 184 ? -1.786 18.806 -6.765 1 98.06 184 ALA A CA 1
ATOM 1375 C C . ALA A 1 184 ? -0.457 18.075 -6.934 1 98.06 184 ALA A C 1
ATOM 1377 O O . ALA A 1 184 ? 0.127 17.601 -5.957 1 98.06 184 ALA A O 1
ATOM 1378 N N . ALA A 1 185 ? 0.038 17.984 -8.193 1 98.23 185 ALA A N 1
ATOM 1379 C CA . ALA A 1 185 ? 1.316 17.332 -8.463 1 98.23 185 ALA A CA 1
ATOM 1380 C C . ALA A 1 185 ? 2.468 18.087 -7.806 1 98.23 185 ALA A C 1
ATOM 1382 O O . ALA A 1 185 ? 3.373 17.476 -7.233 1 98.23 185 ALA A O 1
ATOM 1383 N N . SER A 1 186 ? 2.425 19.382 -7.88 1 98.11 186 SER A N 1
ATOM 1384 C CA . SER A 1 186 ? 3.459 20.202 -7.258 1 98.11 186 SER A CA 1
ATOM 1385 C C . SER A 1 186 ? 3.465 20.029 -5.742 1 98.11 186 SER A C 1
ATOM 1387 O O . SER A 1 186 ? 4.529 19.989 -5.121 1 98.11 186 SER A O 1
ATOM 1389 N N . ARG A 1 187 ? 2.308 19.957 -5.156 1 98.22 187 ARG A N 1
ATOM 1390 C CA . ARG A 1 187 ? 2.193 19.768 -3.714 1 98.22 187 ARG A CA 1
ATOM 1391 C C . ARG A 1 187 ? 2.692 18.387 -3.301 1 98.22 187 ARG A C 1
ATOM 1393 O O . ARG A 1 187 ? 3.254 18.222 -2.217 1 98.22 187 ARG A O 1
ATOM 1400 N N . LEU A 1 188 ? 2.477 17.385 -4.19 1 98.27 188 LEU A N 1
ATOM 1401 C CA . LEU A 1 188 ? 3.045 16.067 -3.927 1 98.27 188 LEU A CA 1
ATOM 1402 C C . LEU A 1 188 ? 4.569 16.115 -3.965 1 98.27 188 LEU A C 1
ATOM 1404 O O . LEU A 1 188 ? 5.234 15.534 -3.104 1 98.27 188 LEU A O 1
ATOM 1408 N N . ARG A 1 189 ? 5.112 16.764 -4.926 1 97.78 189 ARG A N 1
ATOM 1409 C CA . ARG A 1 189 ? 6.559 16.809 -5.11 1 97.78 189 ARG A CA 1
ATOM 1410 C C . ARG A 1 189 ? 7.233 17.553 -3.962 1 97.78 189 ARG A C 1
ATOM 1412 O O . ARG A 1 189 ? 8.353 17.218 -3.571 1 97.78 189 ARG A O 1
ATOM 1419 N N . MET A 1 190 ? 6.556 18.516 -3.357 1 97.95 190 MET A N 1
ATOM 1420 C CA . MET A 1 190 ? 7.147 19.272 -2.257 1 97.95 190 MET A CA 1
ATOM 1421 C C . MET A 1 190 ? 7.406 18.371 -1.055 1 97.95 190 MET A C 1
ATOM 1423 O O . MET A 1 190 ? 8.263 18.671 -0.221 1 97.95 190 MET A O 1
ATOM 1427 N N . LEU A 1 191 ? 6.621 17.284 -0.925 1 98.66 191 LEU A N 1
ATOM 1428 C CA . LEU A 1 191 ? 6.789 16.361 0.192 1 98.66 191 LEU A CA 1
ATOM 1429 C C . LEU A 1 191 ? 8.165 15.703 0.152 1 98.66 191 LEU A C 1
ATOM 1431 O O . LEU A 1 191 ? 8.723 15.357 1.196 1 98.66 191 LEU A O 1
ATOM 1435 N N . LEU A 1 192 ? 8.681 15.536 -1.086 1 98.42 192 LEU A N 1
ATOM 1436 C CA . LEU A 1 192 ? 9.943 14.833 -1.295 1 98.42 192 LEU A CA 1
ATOM 1437 C C . LEU A 1 192 ? 11.119 15.67 -0.802 1 98.42 192 LEU A C 1
ATOM 1439 O O . LEU A 1 192 ? 12.179 15.129 -0.479 1 98.42 192 LEU A O 1
ATOM 1443 N N . ASP A 1 193 ? 10.914 16.943 -0.65 1 98.04 193 ASP A N 1
ATOM 1444 C CA . ASP A 1 193 ? 11.992 17.864 -0.301 1 98.04 193 ASP A CA 1
ATOM 1445 C C . ASP A 1 193 ? 12.037 18.111 1.205 1 98.04 193 ASP A C 1
ATOM 1447 O O . ASP A 1 193 ? 12.996 18.695 1.715 1 98.04 193 ASP A O 1
ATOM 1451 N N . HIS A 1 194 ? 11.041 17.689 1.915 1 98.5 194 HIS A N 1
ATOM 1452 C CA . HIS A 1 194 ? 11.012 17.89 3.359 1 98.5 194 HIS A CA 1
ATOM 1453 C C . HIS A 1 194 ? 12.057 17.026 4.057 1 98.5 194 HIS A C 1
ATOM 1455 O O . HIS A 1 194 ? 12.046 15.8 3.923 1 98.5 194 HIS A O 1
ATOM 1461 N N . ASP A 1 195 ? 12.96 17.638 4.741 1 98.67 195 ASP A N 1
ATOM 1462 C CA . ASP A 1 195 ? 13.989 16.971 5.534 1 98.67 195 ASP A CA 1
ATOM 1463 C C . ASP A 1 195 ? 14.395 17.822 6.734 1 98.67 195 ASP A C 1
ATOM 1465 O O . ASP A 1 195 ? 15.14 18.794 6.589 1 98.67 195 ASP A O 1
ATOM 1469 N N . CYS A 1 196 ? 13.893 17.416 7.908 1 98.38 196 CYS A N 1
ATOM 1470 C CA . CYS A 1 196 ? 14.298 18.15 9.102 1 98.38 196 CYS A CA 1
ATOM 1471 C C . CYS A 1 196 ? 14.63 17.196 10.243 1 98.38 196 CYS A C 1
ATOM 1473 O O . CYS A 1 196 ? 14.649 17.598 11.407 1 98.38 196 CYS A O 1
ATOM 1475 N N . LEU A 1 197 ? 14.833 15.936 9.896 1 98.81 197 LEU A N 1
ATOM 1476 C CA . LEU A 1 197 ? 15.07 14.896 10.892 1 98.81 197 LEU A CA 1
ATOM 1477 C C . LEU A 1 197 ? 16.217 15.284 11.82 1 98.81 197 LEU A C 1
ATOM 1479 O O . LEU A 1 197 ? 16.102 15.16 13.041 1 98.81 197 LEU A O 1
ATOM 1483 N N . ASP A 1 198 ? 17.304 15.789 11.297 1 98.51 198 ASP A N 1
ATOM 1484 C CA . ASP A 1 198 ? 18.505 16.09 12.071 1 98.51 198 ASP A CA 1
ATOM 1485 C C . ASP A 1 198 ? 18.301 17.327 12.943 1 98.51 198 ASP A C 1
ATOM 1487 O O . ASP A 1 198 ? 19.094 17.592 13.849 1 98.51 198 ASP A O 1
ATOM 1491 N N . ASP A 1 199 ? 17.281 18.127 12.694 1 98.69 199 ASP A N 1
ATOM 1492 C CA . ASP A 1 199 ? 17.035 19.368 13.421 1 98.69 199 ASP A CA 1
ATOM 1493 C C . ASP A 1 199 ? 16.017 19.158 14.539 1 98.69 199 ASP A C 1
ATOM 1495 O O . ASP A 1 199 ? 15.83 20.031 15.389 1 98.69 199 ASP A O 1
ATOM 1499 N N . LEU A 1 200 ? 15.362 18.027 14.632 1 98.81 200 LEU A N 1
ATOM 1500 C CA . LEU A 1 200 ? 14.194 17.821 15.481 1 98.81 200 LEU A CA 1
ATOM 1501 C C . LEU A 1 200 ? 14.575 17.878 16.956 1 98.81 200 LEU A C 1
ATOM 1503 O O . LEU A 1 200 ? 13.737 18.182 17.807 1 98.81 200 LEU A O 1
ATOM 1507 N N . ALA A 1 201 ? 15.798 17.649 17.265 1 98.51 201 ALA A N 1
ATOM 1508 C CA . ALA A 1 201 ? 16.259 17.706 18.65 1 98.51 201 ALA A CA 1
ATOM 1509 C C . ALA A 1 201 ? 16.163 19.125 19.203 1 98.51 201 ALA A C 1
ATOM 1511 O O . ALA A 1 201 ? 16.204 19.329 20.418 1 98.51 201 ALA A O 1
ATOM 1512 N N . GLY A 1 202 ? 16.022 20.08 18.296 1 98.11 202 GLY A N 1
ATOM 1513 C CA . GLY A 1 202 ? 15.944 21.477 18.693 1 98.11 202 GLY A CA 1
ATOM 1514 C C . GLY A 1 202 ? 14.556 21.892 19.144 1 98.11 202 GLY A C 1
ATOM 1515 O O . GLY A 1 202 ? 14.362 23.011 19.623 1 98.11 202 GLY A O 1
ATOM 1516 N N . ILE A 1 203 ? 13.589 21.013 19.048 1 98.27 203 ILE A N 1
ATOM 1517 C CA . ILE A 1 203 ? 12.23 21.338 19.469 1 98.27 203 ILE A CA 1
ATOM 1518 C C . ILE A 1 203 ? 12.138 21.294 20.993 1 98.27 203 ILE A C 1
ATOM 1520 O O . ILE A 1 203 ? 12.397 20.256 21.607 1 98.27 203 ILE A O 1
ATOM 1524 N N . ALA A 1 204 ? 11.666 22.386 21.554 1 95.62 204 ALA A N 1
ATOM 1525 C CA . ALA A 1 204 ? 11.656 22.509 23.009 1 95.62 204 ALA A CA 1
ATOM 1526 C C . ALA A 1 204 ? 10.245 22.34 23.565 1 95.62 204 ALA A C 1
ATOM 1528 O O . ALA A 1 204 ? 10.069 21.992 24.735 1 95.62 204 ALA A O 1
ATOM 1529 N N . ALA A 1 205 ? 9.23 22.595 22.772 1 97.28 205 ALA A N 1
ATOM 1530 C CA . ALA A 1 205 ? 7.839 22.493 23.206 1 97.28 205 ALA A CA 1
ATOM 1531 C C . ALA A 1 205 ? 7.441 21.038 23.436 1 97.28 205 ALA A C 1
ATOM 1533 O O . ALA A 1 205 ? 8.063 20.124 22.889 1 97.28 205 ALA A O 1
ATOM 1534 N N . PRO A 1 206 ? 6.438 20.789 24.289 1 98.26 206 PRO A N 1
ATOM 1535 C CA . PRO A 1 206 ? 5.917 19.426 24.414 1 98.26 206 PRO A CA 1
ATOM 1536 C C . PRO A 1 206 ? 5.405 18.866 23.089 1 98.26 206 PRO A C 1
ATOM 1538 O O . PRO A 1 206 ? 4.716 19.567 22.343 1 98.26 206 PRO A O 1
ATOM 1541 N N . VAL A 1 207 ? 5.796 17.614 22.779 1 98.72 207 VAL A N 1
ATOM 1542 C CA . VAL A 1 207 ? 5.391 16.999 21.52 1 98.72 207 VAL A CA 1
ATOM 1543 C C . VAL A 1 207 ? 4.785 15.623 21.788 1 98.72 207 VAL A C 1
ATOM 1545 O O . VAL A 1 207 ? 5.31 14.853 22.596 1 98.72 207 VAL A O 1
ATOM 1548 N N . GLN A 1 208 ? 3.675 15.377 21.191 1 98.76 208 GLN A N 1
ATOM 1549 C CA . GLN A 1 208 ? 3.06 14.059 21.078 1 98.76 208 GLN A CA 1
ATOM 1550 C C . GLN A 1 208 ? 3.046 13.58 19.629 1 98.76 208 GLN A C 1
ATOM 1552 O O . GLN A 1 208 ? 2.631 14.315 18.731 1 98.76 208 GLN A O 1
ATOM 1557 N N . VAL A 1 209 ? 3.55 12.384 19.417 1 98.88 209 VAL A N 1
ATOM 1558 C CA . VAL A 1 209 ? 3.574 11.783 18.088 1 98.88 209 VAL A CA 1
ATOM 1559 C C . VAL A 1 209 ? 2.628 10.585 18.045 1 98.88 209 VAL A C 1
ATOM 1561 O O . VAL A 1 209 ? 2.658 9.73 18.933 1 98.88 209 VAL A O 1
ATOM 1564 N N . ILE A 1 210 ? 1.755 10.544 17.013 1 98.88 210 ILE A N 1
ATOM 1565 C CA . ILE A 1 210 ? 0.734 9.506 16.907 1 98.88 210 ILE A CA 1
ATOM 1566 C C . ILE A 1 210 ? 0.92 8.732 15.604 1 98.88 210 ILE A C 1
ATOM 1568 O O . ILE A 1 210 ? 0.926 9.32 14.52 1 98.88 210 ILE A O 1
ATOM 1572 N N . ALA A 1 211 ? 1.078 7.45 15.645 1 98.71 211 ALA A N 1
ATOM 1573 C CA . ALA A 1 211 ? 1.08 6.573 14.477 1 98.71 211 ALA A CA 1
ATOM 1574 C C . ALA A 1 211 ? -0.193 5.732 14.421 1 98.71 211 ALA A C 1
ATOM 1576 O O . ALA A 1 211 ? -0.787 5.424 15.456 1 98.71 211 ALA A O 1
ATOM 1577 N N . ALA A 1 212 ? -0.643 5.454 13.254 1 98.63 212 ALA A N 1
ATOM 1578 C CA . ALA A 1 212 ? -1.7 4.465 13.059 1 98.63 212 ALA A CA 1
ATOM 1579 C C . ALA A 1 212 ? -1.117 3.102 12.7 1 98.63 212 ALA A C 1
ATOM 1581 O O . ALA A 1 212 ? -0.343 2.982 11.747 1 98.63 212 ALA A O 1
ATOM 1582 N N . ALA A 1 213 ? -1.548 2.106 13.365 1 97.13 213 ALA A N 1
ATOM 1583 C CA . ALA A 1 213 ? -0.929 0.786 13.261 1 97.13 213 ALA A CA 1
ATOM 1584 C C . ALA A 1 213 ? -1.029 0.244 11.839 1 97.13 213 ALA A C 1
ATOM 1586 O O . ALA A 1 213 ? -0.118 -0.437 11.362 1 97.13 213 ALA A O 1
ATOM 1587 N N . GLY A 1 214 ? -2.077 0.501 11.166 1 96.9 214 GLY A N 1
ATOM 1588 C CA . GLY A 1 214 ? -2.306 -0.053 9.841 1 96.9 214 GLY A CA 1
ATOM 1589 C C . GLY A 1 214 ? -1.988 0.922 8.723 1 96.9 214 GLY A C 1
ATOM 1590 O O . GLY A 1 214 ? -2.448 0.75 7.593 1 96.9 214 GLY A O 1
ATOM 1591 N N . ASP A 1 215 ? -1.195 1.99 9.005 1 98.38 215 ASP A N 1
ATOM 1592 C CA . ASP A 1 215 ? -0.865 3.015 8.02 1 98.38 215 ASP A CA 1
ATOM 1593 C C . ASP A 1 215 ? 0.151 2.495 7.005 1 98.38 215 ASP A C 1
ATOM 1595 O O . ASP A 1 215 ? 1.332 2.342 7.324 1 98.38 215 ASP A O 1
ATOM 1599 N N . VAL A 1 216 ? -0.274 2.368 5.76 1 97.42 216 VAL A N 1
ATOM 1600 C CA . VAL A 1 216 ? 0.63 1.836 4.746 1 97.42 216 VAL A CA 1
ATOM 1601 C C . VAL A 1 216 ? 1.247 2.983 3.95 1 97.42 216 VAL A C 1
ATOM 1603 O O . VAL A 1 216 ? 2.272 2.806 3.287 1 97.42 216 VAL A O 1
ATOM 1606 N N . LEU A 1 217 ? 0.577 4.129 3.94 1 98.47 217 LEU A N 1
ATOM 1607 C CA . LEU A 1 217 ? 1.089 5.277 3.201 1 98.47 217 LEU A CA 1
ATOM 1608 C C . LEU A 1 217 ? 2.313 5.867 3.894 1 98.47 217 LEU A C 1
ATOM 1610 O O . LEU A 1 217 ? 3.335 6.118 3.252 1 98.47 217 LEU A O 1
ATOM 1614 N N . THR A 1 218 ? 2.189 6.111 5.153 1 98.39 218 THR A N 1
ATOM 1615 C CA . THR A 1 218 ? 3.28 6.506 6.038 1 98.39 218 THR A CA 1
ATOM 1616 C C . THR A 1 218 ? 3.424 5.52 7.193 1 98.39 218 THR A C 1
ATOM 1618 O O . THR A 1 218 ? 2.96 5.784 8.304 1 98.39 218 THR A O 1
ATOM 1621 N N . PRO A 1 219 ? 4.101 4.466 6.987 1 97.73 219 PRO A N 1
ATOM 1622 C CA . PRO A 1 219 ? 4.199 3.423 8.01 1 97.73 219 PRO A CA 1
ATOM 1623 C C . PRO A 1 219 ? 4.701 3.956 9.35 1 97.73 219 PRO A C 1
ATOM 1625 O O . PRO A 1 219 ? 5.448 4.937 9.388 1 97.73 219 PRO A O 1
ATOM 1628 N N . PRO A 1 220 ? 4.348 3.27 10.429 1 97.95 220 PRO A N 1
ATOM 1629 C CA . PRO A 1 220 ? 4.661 3.731 11.784 1 97.95 220 PRO A CA 1
ATOM 1630 C C . PRO A 1 220 ? 6.148 4.015 11.982 1 97.95 220 PRO A C 1
ATOM 1632 O O . PRO A 1 220 ? 6.513 4.898 12.763 1 97.95 220 PRO A O 1
ATOM 1635 N N . THR A 1 221 ? 7.008 3.34 11.242 1 97.64 221 THR A N 1
ATOM 1636 C CA . THR A 1 221 ? 8.444 3.53 11.414 1 97.64 221 THR A CA 1
ATOM 1637 C C . THR A 1 221 ? 8.843 4.966 11.086 1 97.64 221 THR A C 1
ATOM 1639 O O . THR A 1 221 ? 9.762 5.516 11.696 1 97.64 221 THR A O 1
ATOM 1642 N N . LEU A 1 222 ? 8.196 5.559 10.133 1 98.48 222 LEU A N 1
ATOM 1643 C CA . LEU A 1 222 ? 8.476 6.947 9.783 1 98.48 222 LEU A CA 1
ATOM 1644 C C . LEU A 1 222 ? 8.073 7.885 10.915 1 98.48 222 LEU A C 1
ATOM 1646 O O . LEU A 1 222 ? 8.821 8.802 11.263 1 98.48 222 LEU A O 1
ATOM 1650 N N . THR A 1 223 ? 6.92 7.638 11.441 1 98.64 223 THR A N 1
ATOM 1651 C CA . THR A 1 223 ? 6.394 8.454 12.53 1 98.64 223 THR A CA 1
ATOM 1652 C C . THR A 1 223 ? 7.205 8.242 13.805 1 98.64 223 THR A C 1
ATOM 1654 O O . THR A 1 223 ? 7.473 9.193 14.543 1 98.64 223 THR A O 1
ATOM 1657 N N . GLN A 1 224 ? 7.573 7.024 14.079 1 98.57 224 GLN A N 1
ATOM 1658 C CA . GLN A 1 224 ? 8.398 6.707 15.24 1 98.57 224 GLN A CA 1
ATOM 1659 C C . GLN A 1 224 ? 9.742 7.428 15.174 1 98.57 224 GLN A C 1
ATOM 1661 O O . GLN A 1 224 ? 10.28 7.845 16.202 1 98.57 224 GLN A O 1
ATOM 1666 N N . ALA A 1 225 ? 10.309 7.557 13.987 1 98.74 225 ALA A N 1
ATOM 1667 C CA . ALA A 1 225 ? 11.582 8.251 13.812 1 98.74 225 ALA A CA 1
ATOM 1668 C C . ALA A 1 225 ? 11.489 9.697 14.291 1 98.74 225 ALA A C 1
ATOM 1670 O O . ALA A 1 225 ? 12.462 10.251 14.808 1 98.74 225 ALA A O 1
ATOM 1671 N N . ILE A 1 226 ? 10.331 10.297 14.14 1 98.91 226 ILE A N 1
ATOM 1672 C CA . ILE A 1 226 ? 10.106 11.654 14.626 1 98.91 226 ILE A CA 1
ATOM 1673 C C . ILE A 1 226 ? 10.189 11.676 16.151 1 98.91 226 ILE A C 1
ATOM 1675 O O . ILE A 1 226 ? 10.896 12.505 16.729 1 98.91 226 ILE A O 1
ATOM 1679 N N . ALA A 1 227 ? 9.477 10.774 16.83 1 98.83 227 ALA A N 1
ATOM 1680 C CA . ALA A 1 227 ? 9.47 10.696 18.288 1 98.83 227 ALA A CA 1
ATOM 1681 C C . ALA A 1 227 ? 10.875 10.449 18.831 1 98.83 227 ALA A C 1
ATOM 1683 O O . ALA A 1 227 ? 11.273 11.045 19.835 1 98.83 227 ALA A O 1
ATOM 1684 N N . ASP A 1 228 ? 11.599 9.591 18.159 1 98.7 228 ASP A N 1
ATOM 1685 C CA . ASP A 1 228 ? 12.942 9.225 18.6 1 98.7 228 ASP A CA 1
ATOM 1686 C C . ASP A 1 228 ? 13.893 10.416 18.509 1 98.7 228 ASP A C 1
ATOM 1688 O O . ASP A 1 228 ? 14.866 10.499 19.261 1 98.7 228 ASP A O 1
ATOM 1692 N N . ALA A 1 229 ? 13.615 11.316 17.582 1 98.8 229 ALA A N 1
ATOM 1693 C CA . ALA A 1 229 ? 14.529 12.42 17.3 1 98.8 229 ALA A CA 1
ATOM 1694 C C . ALA A 1 229 ? 14.247 13.611 18.211 1 98.8 229 ALA A C 1
ATOM 1696 O O . ALA A 1 229 ? 15.075 14.517 18.333 1 98.8 229 ALA A O 1
ATOM 1697 N N . ILE A 1 230 ? 13.07 13.73 18.834 1 98.8 230 ILE A N 1
ATOM 1698 C CA . ILE A 1 230 ? 12.677 14.861 19.667 1 98.8 230 ILE A CA 1
ATOM 1699 C C . ILE A 1 230 ? 12.799 14.483 21.141 1 98.8 230 ILE A C 1
ATOM 1701 O O . ILE A 1 230 ? 12.024 13.668 21.646 1 98.8 230 ILE A O 1
ATOM 1705 N N . PRO A 1 231 ? 13.691 15.155 21.866 1 97.52 231 PRO A N 1
ATOM 1706 C CA . PRO A 1 231 ? 13.83 14.829 23.287 1 97.52 231 PRO A CA 1
ATOM 1707 C C . PRO A 1 231 ? 12.539 15.05 24.072 1 97.52 231 PRO A C 1
ATOM 1709 O O . PRO A 1 231 ? 11.937 16.124 23.988 1 97.52 231 PRO A O 1
ATOM 1712 N N . GLY A 1 232 ? 12.061 13.978 24.706 1 96.73 232 GLY A N 1
ATOM 1713 C CA . GLY A 1 232 ? 10.908 14.102 25.583 1 96.73 232 GLY A CA 1
ATOM 1714 C C . GLY A 1 232 ? 9.588 13.888 24.867 1 96.73 232 GLY A C 1
ATOM 1715 O O . GLY A 1 232 ? 8.524 13.935 25.488 1 96.73 232 GLY A O 1
ATOM 1716 N N . ALA A 1 233 ? 9.652 13.637 23.55 1 98.45 233 ALA A N 1
ATOM 1717 C CA . ALA A 1 233 ? 8.412 13.406 22.814 1 98.45 233 ALA A CA 1
ATOM 1718 C C . ALA A 1 233 ? 7.711 12.143 23.304 1 98.45 233 ALA A C 1
ATOM 1720 O O . ALA A 1 233 ? 8.365 11.151 23.635 1 98.45 233 ALA A O 1
ATOM 1721 N N . ARG A 1 234 ? 6.427 12.225 23.297 1 97.88 234 ARG A N 1
ATOM 1722 C CA . ARG A 1 234 ? 5.598 11.061 23.595 1 97.88 234 ARG A CA 1
ATOM 1723 C C . ARG A 1 234 ? 5.144 10.37 22.314 1 97.88 234 ARG A C 1
ATOM 1725 O O . ARG A 1 234 ? 4.903 11.028 21.299 1 97.88 234 ARG A O 1
ATOM 1732 N N . TYR A 1 235 ? 5.064 9.078 22.429 1 98.28 235 TYR A N 1
ATOM 1733 C CA . TYR A 1 235 ? 4.623 8.286 21.286 1 98.28 235 TYR A CA 1
ATOM 1734 C C . TYR A 1 235 ? 3.362 7.499 21.623 1 98.28 235 TYR A C 1
ATOM 1736 O O . TYR A 1 235 ? 3.269 6.891 22.692 1 98.28 235 TYR A O 1
ATOM 1744 N N . ALA A 1 236 ? 2.378 7.567 20.765 1 98.25 236 ALA A N 1
ATOM 1745 C CA . ALA A 1 236 ? 1.156 6.775 20.885 1 98.25 236 ALA A CA 1
ATOM 1746 C C . ALA A 1 236 ? 0.808 6.099 19.562 1 98.25 236 ALA A C 1
ATOM 1748 O O . ALA A 1 236 ? 1.129 6.617 18.489 1 98.25 236 ALA A O 1
ATOM 1749 N N . SER A 1 237 ? 0.228 4.957 19.644 1 98.18 237 SER A N 1
ATOM 1750 C CA . SER A 1 237 ? -0.312 4.251 18.487 1 98.18 237 SER A CA 1
ATOM 1751 C C . SER A 1 237 ? -1.831 4.137 18.568 1 98.18 237 SER A C 1
ATOM 1753 O O . SER A 1 237 ? -2.383 3.882 19.64 1 98.18 237 SER A O 1
ATOM 1755 N N . VAL A 1 238 ? -2.5 4.404 17.479 1 98.39 238 VAL A N 1
ATOM 1756 C CA . VAL A 1 238 ? -3.945 4.217 17.402 1 98.39 238 VAL A CA 1
ATOM 1757 C C . VAL A 1 238 ? -4.275 3.174 16.336 1 98.39 238 VAL A C 1
ATOM 1759 O O . VAL A 1 238 ? -3.444 2.871 15.477 1 98.39 238 VAL A O 1
ATOM 1762 N N . ASP A 1 239 ? -5.482 2.646 16.447 1 97.34 239 ASP A N 1
ATOM 1763 C CA . ASP A 1 239 ? -5.956 1.74 15.405 1 97.34 239 ASP A CA 1
ATOM 1764 C C . ASP A 1 239 ? -6.35 2.508 14.146 1 97.34 239 ASP A C 1
ATOM 1766 O O . ASP A 1 239 ? -6.79 3.657 14.225 1 97.34 239 ASP A O 1
ATOM 1770 N N . GLY A 1 240 ? -6.162 1.832 13.024 1 97.8 240 GLY A N 1
ATOM 1771 C CA . GLY A 1 240 ? -6.621 2.413 11.773 1 97.8 240 GLY A CA 1
ATOM 1772 C C . GLY A 1 240 ? -5.524 2.533 10.732 1 97.8 240 GLY A C 1
ATOM 1773 O O . GLY A 1 240 ? -4.409 2.049 10.939 1 97.8 240 GLY A O 1
ATOM 1774 N N . ALA A 1 241 ? -5.928 3.115 9.614 1 98.42 241 ALA A N 1
ATOM 1775 C CA . ALA A 1 241 ? -5.007 3.408 8.518 1 98.42 241 ALA A CA 1
ATOM 1776 C C . ALA A 1 241 ? -4.659 4.893 8.476 1 98.42 241 ALA A C 1
ATOM 1778 O O . ALA A 1 241 ? -4.762 5.59 9.488 1 98.42 241 ALA A O 1
ATOM 1779 N N . HIS A 1 242 ? -4.131 5.357 7.37 1 98.84 242 HIS A N 1
ATOM 1780 C CA . HIS A 1 242 ? -3.588 6.706 7.273 1 98.84 242 HIS A CA 1
ATOM 1781 C C . HIS A 1 242 ? -4.654 7.753 7.577 1 98.84 242 HIS A C 1
ATOM 1783 O O . HIS A 1 242 ? -4.367 8.774 8.207 1 98.84 242 HIS A O 1
ATOM 1789 N N . PHE A 1 243 ? -5.884 7.518 7.193 1 98.84 243 PHE A N 1
ATOM 1790 C CA . PHE A 1 243 ? -6.961 8.484 7.374 1 98.84 243 PHE A CA 1
ATOM 1791 C C . PHE A 1 243 ? -7.719 8.213 8.668 1 98.84 243 PHE A C 1
ATOM 1793 O O . PHE A 1 243 ? -8.929 8.436 8.743 1 98.84 243 PHE A O 1
ATOM 1800 N N . HIS A 1 244 ? -7.033 7.721 9.682 1 98.62 244 HIS A N 1
ATOM 1801 C CA . HIS A 1 244 ? -7.665 7.398 10.956 1 98.62 244 HIS A CA 1
ATOM 1802 C C . HIS A 1 244 ? -8.363 8.616 11.55 1 98.62 244 HIS A C 1
ATOM 1804 O O . HIS A 1 244 ? -9.428 8.491 12.159 1 98.62 244 HIS A O 1
ATOM 1810 N N . PRO A 1 245 ? -7.909 9.941 11.362 1 98.72 245 PRO A N 1
ATOM 1811 C CA . PRO A 1 245 ? -8.683 11.058 11.91 1 98.72 245 PRO A CA 1
ATOM 1812 C C . PRO A 1 245 ? -10.061 11.192 11.266 1 98.72 245 PRO A C 1
ATOM 1814 O O . PRO A 1 245 ? -11.004 11.66 11.909 1 98.72 245 PRO A O 1
ATOM 1817 N N . LEU A 1 246 ? -10.162 10.786 10.015 1 98.22 246 LEU A N 1
ATOM 1818 C CA . LEU A 1 246 ? -11.423 10.863 9.286 1 98.22 246 LEU A CA 1
ATOM 1819 C C . LEU A 1 246 ? -12.302 9.655 9.592 1 98.22 246 LEU A C 1
ATOM 1821 O O . LEU A 1 246 ? -13.489 9.806 9.892 1 98.22 246 LEU A O 1
ATOM 1825 N N . ALA A 1 247 ? -11.716 8.46 9.579 1 97.82 247 ALA A N 1
ATOM 1826 C CA . ALA A 1 247 ? -12.467 7.21 9.65 1 97.82 247 ALA A CA 1
ATOM 1827 C C . ALA A 1 247 ? -12.782 6.84 11.096 1 97.82 247 ALA A C 1
ATOM 1829 O O . ALA A 1 247 ? -13.805 6.209 11.374 1 97.82 247 ALA A O 1
ATOM 1830 N N . ARG A 1 248 ? -11.872 7.212 11.995 1 97.28 248 ARG A N 1
ATOM 1831 C CA . ARG A 1 248 ? -11.969 6.898 13.417 1 97.28 248 ARG A CA 1
ATOM 1832 C C . ARG A 1 248 ? -11.53 8.082 14.271 1 97.28 248 ARG A C 1
ATOM 1834 O O . ARG A 1 248 ? -10.57 7.979 15.038 1 97.28 248 ARG A O 1
ATOM 1841 N N . PRO A 1 249 ? -12.326 9.124 14.266 1 98.47 249 PRO A N 1
ATOM 1842 C CA . PRO A 1 249 ? -11.875 10.362 14.906 1 98.47 249 PRO A CA 1
ATOM 1843 C C . PRO A 1 249 ? -11.726 10.223 16.42 1 98.47 249 PRO A C 1
ATOM 1845 O O . PRO A 1 249 ? -11.011 11.007 17.048 1 98.47 249 PRO A O 1
ATOM 1848 N N . GLU A 1 250 ? -12.321 9.202 17.028 1 98.56 250 GLU A N 1
ATOM 1849 C CA . GLU A 1 250 ? -12.287 9.045 18.479 1 98.56 250 GLU A CA 1
ATOM 1850 C C . GLU A 1 250 ? -10.872 8.757 18.97 1 98.56 250 GLU A C 1
ATOM 1852 O O . GLU A 1 250 ? -10.48 9.203 20.05 1 98.56 250 GLU A O 1
ATOM 1857 N N . GLY A 1 251 ? -10.123 7.982 18.2 1 98.25 251 GLY A N 1
ATOM 1858 C CA . GLY A 1 251 ? -8.772 7.623 18.601 1 98.25 251 GLY A CA 1
ATOM 1859 C C . GLY A 1 251 ? -7.87 8.826 18.801 1 98.25 251 GLY A C 1
ATOM 1860 O O . GLY A 1 251 ? -7.315 9.018 19.885 1 98.25 251 GLY A O 1
ATOM 1861 N N . ILE A 1 252 ? -7.82 9.688 17.829 1 98.62 252 ILE A N 1
ATOM 1862 C CA . ILE A 1 252 ? -6.927 10.839 17.909 1 98.62 252 ILE A CA 1
ATOM 1863 C C . ILE A 1 252 ? -7.497 11.867 18.883 1 98.62 252 ILE A C 1
ATOM 1865 O O . ILE A 1 252 ? -6.749 12.517 19.618 1 98.62 252 ILE A O 1
ATOM 1869 N N . ALA A 1 253 ? -8.774 12.0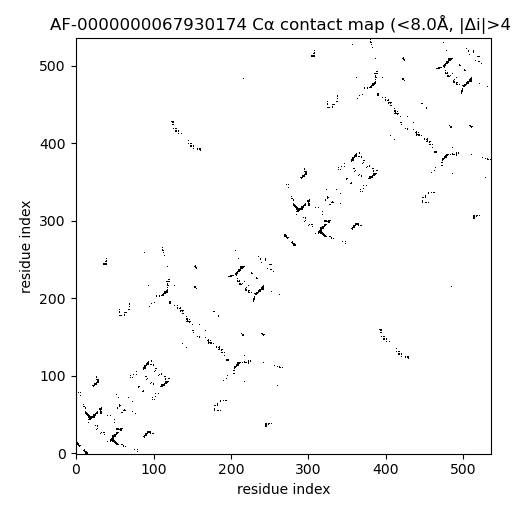51 18.969 1 98.67 253 ALA A N 1
ATOM 1870 C CA . ALA A 1 253 ? -9.388 12.976 19.918 1 98.67 253 ALA A CA 1
ATOM 1871 C C . ALA A 1 253 ? -9.035 12.602 21.355 1 98.67 253 ALA A C 1
ATOM 1873 O O . ALA A 1 253 ? -8.738 13.474 22.175 1 98.67 253 ALA A O 1
ATOM 1874 N N . ALA A 1 254 ? -9.063 11.317 21.613 1 98.54 254 ALA A N 1
ATOM 1875 C CA . ALA A 1 254 ? -8.727 10.844 22.953 1 98.54 254 ALA A CA 1
ATOM 1876 C C . ALA A 1 254 ? -7.277 11.168 23.302 1 98.54 254 ALA A C 1
ATOM 1878 O O . ALA A 1 254 ? -6.979 11.577 24.426 1 98.54 254 ALA A O 1
ATOM 1879 N N . VAL A 1 255 ? -6.393 10.987 22.36 1 98.22 255 VAL A N 1
ATOM 1880 C CA . VAL A 1 255 ? -4.977 11.26 22.582 1 98.22 255 VAL A CA 1
ATOM 1881 C C . VAL A 1 255 ? -4.769 12.754 22.818 1 98.22 255 VAL A C 1
ATOM 1883 O O . VAL A 1 255 ? -4.014 13.149 23.71 1 98.22 255 VAL A O 1
ATOM 1886 N N . ILE A 1 256 ? -5.439 13.581 22.073 1 98.09 256 ILE A N 1
ATOM 1887 C CA . ILE A 1 256 ? -5.339 15.031 22.189 1 98.09 256 ILE A CA 1
ATOM 1888 C C . ILE A 1 256 ? -5.836 15.476 23.562 1 98.09 256 ILE A C 1
ATOM 1890 O O . ILE A 1 256 ? -5.176 16.263 24.244 1 98.09 256 ILE A O 1
ATOM 1894 N N . ARG A 1 257 ? -6.961 14.938 24.057 1 97.64 257 ARG A N 1
ATOM 1895 C CA . ARG A 1 257 ? -7.574 15.303 25.329 1 97.64 257 ARG A CA 1
ATOM 1896 C C . ARG A 1 257 ? -6.656 14.961 26.498 1 97.64 257 ARG A C 1
ATOM 1898 O O . ARG A 1 257 ? -6.629 15.675 27.502 1 97.64 257 ARG A O 1
ATOM 1905 N N . ARG A 1 258 ? -5.96 13.938 26.329 1 97.62 258 ARG A N 1
ATOM 1906 C CA . ARG A 1 258 ? -5.053 13.512 27.39 1 97.62 258 ARG A CA 1
ATOM 1907 C C . ARG A 1 258 ? -3.776 14.346 27.387 1 97.62 258 ARG A C 1
ATOM 1909 O O . ARG A 1 258 ? -3.283 14.739 28.446 1 97.62 258 ARG A O 1
ATOM 1916 N N . PHE A 1 259 ? -3.284 14.644 26.268 1 98.07 259 PHE A N 1
ATOM 1917 C CA . PHE A 1 259 ? -1.959 15.232 26.11 1 98.07 259 PHE A CA 1
ATOM 1918 C C . PHE A 1 259 ? -1.979 16.714 26.462 1 98.07 259 PHE A C 1
ATOM 1920 O O . PHE A 1 259 ? -1.068 17.212 27.127 1 98.07 259 PHE A O 1
ATOM 1927 N N . ILE A 1 260 ? -2.978 17.493 26.028 1 97.29 260 ILE A N 1
ATOM 1928 C CA . ILE A 1 260 ? -2.942 18.951 26.069 1 97.29 260 ILE A CA 1
ATOM 1929 C C . ILE A 1 260 ? -2.91 19.426 27.52 1 97.29 260 ILE A C 1
ATOM 1931 O O . ILE A 1 260 ? -2.08 20.261 27.889 1 97.29 260 ILE A O 1
ATOM 1935 N N . PRO A 1 261 ? -3.733 18.888 28.425 1 96.15 261 PRO A N 1
ATOM 1936 C CA . PRO A 1 261 ? -3.623 19.307 29.824 1 96.15 261 PRO A CA 1
ATOM 1937 C C . PRO A 1 261 ? -2.246 19.02 30.419 1 96.15 261 PRO A C 1
ATOM 1939 O O . PRO A 1 261 ? -1.738 19.809 31.219 1 96.15 261 PRO A O 1
ATOM 1942 N N . GLU A 1 262 ? -1.669 17.924 30.039 1 95.59 262 GLU A N 1
ATOM 1943 C CA . GLU A 1 262 ? -0.334 17.587 30.525 1 95.59 262 GLU A CA 1
ATOM 1944 C C . GLU A 1 262 ? 0.709 18.566 29.994 1 95.59 262 GLU A C 1
ATOM 1946 O O . GLU A 1 262 ? 1.628 18.954 30.718 1 95.59 262 GLU A O 1
ATOM 1951 N N . ALA A 1 263 ? 0.552 18.898 28.765 1 95.76 263 ALA A N 1
ATOM 1952 C CA . ALA A 1 263 ? 1.467 19.856 28.149 1 95.76 263 ALA A CA 1
ATOM 1953 C C . ALA A 1 263 ? 1.371 21.22 28.827 1 95.76 263 ALA A C 1
ATOM 1955 O O . ALA A 1 263 ? 2.382 21.899 29.014 1 95.76 263 ALA A O 1
ATOM 1956 N N . GLU A 1 264 ? 0.188 21.604 29.19 1 94.2 264 GLU A N 1
ATOM 1957 C CA . GLU A 1 264 ? -0.024 22.883 29.86 1 94.2 264 GLU A CA 1
ATOM 1958 C C . GLU A 1 264 ? 0.67 22.916 31.218 1 94.2 264 GLU A C 1
ATOM 1960 O O . GLU A 1 264 ? 1.149 23.966 31.652 1 94.2 264 GLU A O 1
ATOM 1965 N N . GLN A 1 265 ? 0.708 21.807 31.787 1 91.22 265 GLN A N 1
ATOM 1966 C CA . GLN A 1 265 ? 1.37 21.716 33.084 1 91.22 265 GLN A CA 1
ATOM 1967 C C . GLN A 1 265 ? 2.883 21.853 32.94 1 91.22 265 GLN A C 1
ATOM 1969 O O . GLN A 1 265 ? 3.557 22.341 33.85 1 91.22 265 GLN A O 1
ATOM 1974 N N . GLN A 1 266 ? 3.387 21.419 31.867 1 87.16 266 GLN A N 1
ATOM 1975 C CA . GLN A 1 266 ? 4.826 21.462 31.632 1 87.16 266 GLN A CA 1
ATOM 1976 C C . GLN A 1 266 ? 5.289 22.879 31.305 1 87.16 266 GLN A C 1
ATOM 1978 O O . GLN A 1 266 ? 6.432 23.245 31.587 1 87.16 266 GLN A O 1
ATOM 1983 N N . ILE A 1 267 ? 4.475 23.659 30.741 1 82.04 267 ILE A N 1
ATOM 1984 C CA . ILE A 1 267 ? 4.836 25.001 30.298 1 82.04 267 ILE A CA 1
ATOM 1985 C C . ILE A 1 267 ? 4.66 25.99 31.448 1 82.04 267 ILE A C 1
ATOM 1987 O O . ILE A 1 267 ? 5.337 27.02 31.499 1 82.04 267 ILE A O 1
ATOM 1991 N N . SER A 1 268 ? 3.745 25.614 32.343 1 72.28 268 SER A N 1
ATOM 1992 C CA . SER A 1 268 ? 3.524 26.467 33.507 1 72.28 268 SER A CA 1
ATOM 1993 C C . SER A 1 268 ? 4.641 26.303 34.532 1 72.28 268 SER A C 1
ATOM 1995 O O . SER A 1 268 ? 5.189 25.21 34.692 1 72.28 268 SER A O 1
ATOM 1997 N N . MET B 1 1 ? 15.884 -25.285 -23.163 1 65.1 1 MET B N 1
ATOM 1998 C CA . MET B 1 1 ? 14.596 -24.679 -22.84 1 65.1 1 MET B CA 1
ATOM 1999 C C . MET B 1 1 ? 13.446 -25.554 -23.327 1 65.1 1 MET B C 1
ATOM 2001 O O . MET B 1 1 ? 13.459 -26.028 -24.465 1 65.1 1 MET B O 1
ATOM 2005 N N . ALA B 1 2 ? 12.557 -25.937 -22.404 1 89.54 2 ALA B N 1
ATOM 2006 C CA . ALA B 1 2 ? 11.49 -26.856 -22.793 1 89.54 2 ALA B CA 1
ATOM 2007 C C . ALA B 1 2 ? 10.151 -26.13 -22.891 1 89.54 2 ALA B C 1
ATOM 2009 O O . ALA B 1 2 ? 9.928 -25.13 -22.205 1 89.54 2 ALA B O 1
ATOM 2010 N N . PHE B 1 3 ? 9.461 -26.49 -23.878 1 95.65 3 PHE B N 1
ATOM 2011 C CA . PHE B 1 3 ? 8.122 -25.952 -24.088 1 95.65 3 PHE B CA 1
ATOM 2012 C C . PHE B 1 3 ? 7.081 -27.064 -24.061 1 95.65 3 PHE B C 1
ATOM 2014 O O . PHE B 1 3 ? 7.336 -28.172 -24.537 1 95.65 3 PHE B O 1
ATOM 2021 N N . PHE B 1 4 ? 6.047 -26.676 -23.484 1 95.61 4 PHE B N 1
ATOM 2022 C CA . PHE B 1 4 ? 4.799 -27.417 -23.621 1 95.61 4 PHE B CA 1
ATOM 2023 C C . PHE B 1 4 ? 3.814 -26.661 -24.504 1 95.61 4 PHE B C 1
ATOM 2025 O O . PHE B 1 4 ? 3.657 -25.446 -24.368 1 95.61 4 PHE B O 1
ATOM 2032 N N . VAL B 1 5 ? 3.147 -27.394 -25.451 1 96.8 5 VAL B N 1
ATOM 2033 C CA . VAL B 1 5 ? 2.156 -26.751 -26.307 1 96.8 5 VAL B CA 1
ATOM 2034 C C . VAL B 1 5 ? 0.752 -27.053 -25.789 1 96.8 5 VAL B C 1
ATOM 2036 O O . VAL B 1 5 ? 0.319 -28.208 -25.787 1 96.8 5 VAL B O 1
ATOM 2039 N N . ALA B 1 6 ? 0.04 -26.034 -25.406 1 96.14 6 ALA B N 1
ATOM 2040 C CA . ALA B 1 6 ? -1.318 -26.181 -24.891 1 96.14 6 ALA B CA 1
ATOM 2041 C C . ALA B 1 6 ? -2.296 -26.524 -26.011 1 96.14 6 ALA B C 1
ATOM 2043 O O . ALA B 1 6 ? -1.919 -26.555 -27.185 1 96.14 6 ALA B O 1
ATOM 2044 N N . ALA B 1 7 ? -3.48 -26.823 -25.649 1 90.95 7 ALA B N 1
ATOM 2045 C CA . ALA B 1 7 ? -4.487 -27.308 -26.589 1 90.95 7 ALA B CA 1
ATOM 2046 C C . ALA B 1 7 ? -4.778 -26.267 -27.666 1 90.95 7 ALA B C 1
ATOM 2048 O O . ALA B 1 7 ? -5.071 -26.615 -28.812 1 90.95 7 ALA B O 1
ATOM 2049 N N . ASP B 1 8 ? -4.659 -25.002 -27.337 1 95.87 8 ASP B N 1
ATOM 2050 C CA . ASP B 1 8 ? -4.988 -23.94 -28.284 1 95.87 8 ASP B CA 1
ATOM 2051 C C . ASP B 1 8 ? -3.747 -23.476 -29.042 1 95.87 8 ASP B C 1
ATOM 2053 O O . ASP B 1 8 ? -3.769 -22.434 -29.7 1 95.87 8 ASP B O 1
ATOM 2057 N N . GLY B 1 9 ? -2.617 -24.15 -28.79 1 96.74 9 GLY B N 1
ATOM 2058 C CA . GLY B 1 9 ? -1.413 -23.87 -29.556 1 96.74 9 GLY B CA 1
ATOM 2059 C C . GLY B 1 9 ? -0.439 -22.964 -28.826 1 96.74 9 GLY B C 1
ATOM 2060 O O . GLY B 1 9 ? 0.69 -22.764 -29.278 1 96.74 9 GLY B O 1
ATOM 2061 N N . CYS B 1 10 ? -0.797 -22.427 -27.716 1 97.6 10 CYS B N 1
ATOM 2062 C CA . CYS B 1 10 ? 0.075 -21.548 -26.944 1 97.6 10 CYS B CA 1
ATOM 2063 C C . CYS B 1 10 ? 1.26 -22.318 -26.374 1 97.6 10 CYS B C 1
ATOM 2065 O O . CYS B 1 10 ? 1.08 -23.341 -25.711 1 97.6 10 CYS B O 1
ATOM 2067 N N . ARG B 1 11 ? 2.49 -21.91 -26.729 1 97.91 11 ARG B N 1
ATOM 2068 C CA . ARG B 1 11 ? 3.682 -22.556 -26.187 1 97.91 11 ARG B CA 1
ATOM 2069 C C . ARG B 1 11 ? 3.982 -22.057 -24.778 1 97.91 11 ARG B C 1
ATOM 2071 O O . ARG B 1 11 ? 4.135 -20.854 -24.559 1 97.91 11 ARG B O 1
ATOM 2078 N N . ILE B 1 12 ? 4.037 -22.929 -23.838 1 98.32 12 ILE B N 1
ATOM 2079 C CA . ILE B 1 12 ? 4.302 -22.645 -22.431 1 98.32 12 ILE B CA 1
ATOM 2080 C C . ILE B 1 12 ? 5.728 -23.064 -22.08 1 98.32 12 ILE B C 1
ATOM 2082 O O . ILE B 1 12 ? 6.07 -24.246 -22.156 1 98.32 12 ILE B O 1
ATOM 2086 N N . HIS B 1 13 ? 6.571 -22.094 -21.668 1 98.37 13 HIS B N 1
ATOM 2087 C CA . HIS B 1 13 ? 7.952 -22.375 -21.289 1 98.37 13 HIS B CA 1
ATOM 2088 C C . HIS B 1 13 ? 8.03 -22.945 -19.877 1 98.37 13 HIS B C 1
ATOM 2090 O O . HIS B 1 13 ? 7.297 -22.511 -18.986 1 98.37 13 HIS B O 1
ATOM 2096 N N . TYR B 1 14 ? 8.883 -23.923 -19.665 1 97.71 14 TYR B N 1
ATOM 2097 C CA . TYR B 1 14 ? 9.174 -24.437 -18.331 1 97.71 14 TYR B CA 1
ATOM 2098 C C . TYR B 1 14 ? 10.624 -24.894 -18.227 1 97.71 14 TYR B C 1
ATOM 2100 O O . TYR B 1 14 ? 11.281 -25.134 -19.243 1 97.71 14 TYR B O 1
ATOM 2108 N N . GLU B 1 15 ? 11.154 -24.885 -17 1 97.45 15 GLU B N 1
ATOM 2109 C CA . GLU B 1 15 ? 12.492 -25.376 -16.683 1 97.45 15 GLU B CA 1
ATOM 2110 C C . GLU B 1 15 ? 12.446 -26.436 -15.587 1 97.45 15 GLU B C 1
ATOM 2112 O O . GLU B 1 15 ? 11.551 -26.421 -14.739 1 97.45 15 GLU B O 1
ATOM 2117 N N . THR B 1 16 ? 13.393 -27.348 -15.647 1 96.24 16 TH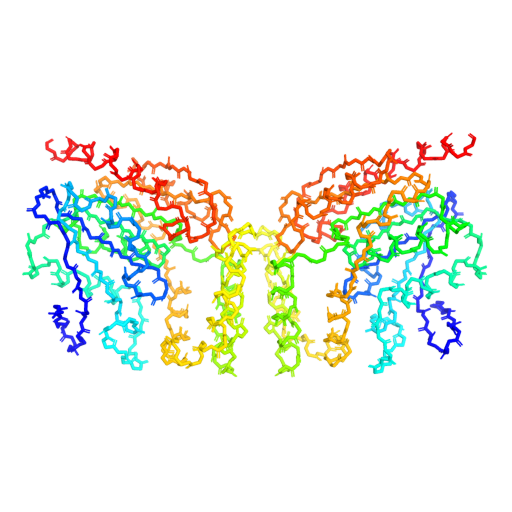R B N 1
ATOM 2118 C CA . THR B 1 16 ? 13.495 -28.389 -14.63 1 96.24 16 THR B CA 1
ATOM 2119 C C . THR B 1 16 ? 14.817 -28.282 -13.876 1 96.24 16 THR B C 1
ATOM 2121 O O . THR B 1 16 ? 15.834 -27.884 -14.449 1 96.24 16 THR B O 1
ATOM 2124 N N . PHE B 1 17 ? 14.738 -28.511 -12.632 1 96.99 17 PHE B N 1
ATOM 2125 C CA . PHE B 1 17 ? 15.902 -28.528 -11.754 1 96.99 17 PHE B CA 1
ATOM 2126 C C . PHE B 1 17 ? 15.864 -29.737 -10.828 1 96.99 17 PHE B C 1
ATOM 2128 O O . PHE B 1 17 ? 14.788 -30.246 -10.506 1 96.99 17 PHE B O 1
ATOM 2135 N N . GLY B 1 18 ? 17.012 -30.143 -10.393 1 96.11 18 GLY B N 1
ATOM 2136 C CA . GLY B 1 18 ? 17.073 -31.267 -9.472 1 96.11 18 GLY B CA 1
ATOM 2137 C C . GLY B 1 18 ? 16.891 -32.609 -10.156 1 96.11 18 GLY B C 1
ATOM 2138 O O . GLY B 1 18 ? 16.292 -32.688 -11.23 1 96.11 18 GLY B O 1
ATOM 2139 N N . ALA B 1 19 ? 17.372 -33.753 -9.484 1 92.78 19 ALA B N 1
ATOM 2140 C CA . ALA B 1 19 ? 17.383 -35.057 -10.143 1 92.78 19 ALA B CA 1
ATOM 2141 C C . ALA B 1 19 ? 16.733 -36.121 -9.264 1 92.78 19 ALA B C 1
ATOM 2143 O O . ALA B 1 19 ? 16.388 -37.204 -9.743 1 92.78 19 ALA B O 1
ATOM 2144 N N . LYS B 1 20 ? 16.489 -35.77 -8.083 1 94.58 20 LYS B N 1
ATOM 2145 C CA . LYS B 1 20 ? 15.963 -36.784 -7.174 1 94.58 20 LYS B CA 1
ATOM 2146 C C . LYS B 1 20 ? 14.848 -36.214 -6.301 1 94.58 20 LYS B C 1
ATOM 2148 O O . LYS B 1 20 ? 14.709 -34.995 -6.18 1 94.58 20 LYS B O 1
ATOM 2153 N N . GLY B 1 21 ? 14.047 -37.154 -5.795 1 94.11 21 GLY B N 1
ATOM 2154 C CA . GLY B 1 21 ? 12.993 -36.756 -4.874 1 94.11 21 GLY B CA 1
ATOM 2155 C C . GLY B 1 21 ? 11.66 -36.521 -5.559 1 94.11 21 GLY B C 1
ATOM 2156 O O . GLY B 1 21 ? 11.51 -36.801 -6.75 1 94.11 21 GLY B O 1
ATOM 2157 N N . PRO B 1 22 ? 10.744 -36.084 -4.758 1 95.68 22 PRO B N 1
ATOM 2158 C CA . PRO B 1 22 ? 9.4 -35.869 -5.301 1 95.68 22 PRO B CA 1
ATOM 2159 C C . PRO B 1 22 ? 9.342 -34.706 -6.288 1 95.68 22 PRO B C 1
ATOM 2161 O O . PRO B 1 22 ? 10.157 -33.783 -6.209 1 95.68 22 PRO B O 1
ATOM 2164 N N . ARG B 1 23 ? 8.373 -34.758 -7.165 1 96.67 23 ARG B N 1
ATOM 2165 C CA . ARG B 1 23 ? 8.142 -33.698 -8.141 1 96.67 23 ARG B CA 1
ATOM 2166 C C . ARG B 1 23 ? 7.461 -32.497 -7.494 1 96.67 23 ARG B C 1
ATOM 2168 O O . ARG B 1 23 ? 6.497 -32.654 -6.741 1 96.67 23 ARG B O 1
ATOM 2175 N N . LEU B 1 24 ? 8.018 -31.382 -7.73 1 97.87 24 LEU B N 1
ATOM 2176 C CA . LEU B 1 24 ? 7.5 -30.125 -7.201 1 97.87 24 LEU B CA 1
ATOM 2177 C C . LEU B 1 24 ? 7.365 -29.085 -8.307 1 97.87 24 LEU B C 1
ATOM 2179 O O . LEU B 1 24 ? 8.34 -28.774 -8.996 1 97.87 24 LEU B O 1
ATOM 2183 N N . VAL B 1 25 ? 6.171 -28.519 -8.51 1 98.1 25 VAL B N 1
ATOM 2184 C CA . VAL B 1 25 ? 5.92 -27.485 -9.508 1 98.1 25 VAL B CA 1
ATOM 2185 C C . VAL B 1 25 ? 5.825 -26.122 -8.827 1 98.1 25 VAL B C 1
ATOM 2187 O O . VAL B 1 25 ? 5.095 -25.96 -7.847 1 98.1 25 VAL B O 1
ATOM 2190 N N . LEU B 1 26 ? 6.561 -25.16 -9.328 1 98.76 26 LEU B N 1
ATOM 2191 C CA . LEU B 1 26 ? 6.548 -23.792 -8.819 1 98.76 26 LEU B CA 1
ATOM 2192 C C . LEU B 1 26 ? 5.869 -22.851 -9.808 1 98.76 26 LEU B C 1
ATOM 2194 O O . LEU B 1 26 ? 6.345 -22.676 -10.932 1 98.76 26 LEU B O 1
ATOM 2198 N N . ILE B 1 27 ? 4.761 -22.259 -9.414 1 98.85 27 ILE B N 1
ATOM 2199 C CA . ILE B 1 27 ? 3.963 -21.379 -10.262 1 98.85 27 ILE B CA 1
ATOM 2200 C C . ILE B 1 27 ? 4.086 -19.939 -9.77 1 98.85 27 ILE B C 1
ATOM 2202 O O . ILE B 1 27 ? 3.648 -19.615 -8.663 1 98.85 27 ILE B O 1
ATOM 2206 N N . PRO B 1 28 ? 4.608 -19.039 -10.588 1 98.77 28 PRO B N 1
ATOM 2207 C CA . PRO B 1 28 ? 4.865 -17.665 -10.151 1 98.77 28 PRO B CA 1
ATOM 2208 C C . PRO B 1 28 ? 3.601 -16.809 -10.123 1 98.77 28 PRO B C 1
ATOM 2210 O O . PRO B 1 28 ? 2.522 -17.283 -10.486 1 98.77 28 PRO B O 1
ATOM 2213 N N . GLY B 1 29 ? 3.764 -15.591 -9.655 1 98.59 29 GLY B N 1
ATOM 2214 C CA . GLY B 1 29 ? 2.671 -14.638 -9.557 1 98.59 29 GLY B CA 1
ATOM 2215 C C . GLY B 1 29 ? 2.349 -13.962 -10.877 1 98.59 29 GLY B C 1
ATOM 2216 O O . GLY B 1 29 ? 2.57 -14.537 -11.945 1 98.59 29 GLY B O 1
ATOM 2217 N N . LEU B 1 30 ? 1.817 -12.776 -10.824 1 98.11 30 LEU B N 1
ATOM 2218 C CA . LEU B 1 30 ? 1.271 -12.025 -11.949 1 98.11 30 LEU B CA 1
ATOM 2219 C C . LEU B 1 30 ? 2.339 -11.786 -13.012 1 98.11 30 LEU B C 1
ATOM 2221 O O . LEU B 1 30 ? 2.044 -11.804 -14.209 1 98.11 30 LEU B O 1
ATOM 2225 N N . GLY B 1 31 ? 3.589 -11.564 -12.606 1 96.45 31 GLY B N 1
ATOM 2226 C CA . GLY B 1 31 ? 4.658 -11.396 -13.577 1 96.45 31 GLY B CA 1
ATOM 2227 C C . GLY B 1 31 ? 4.865 -12.616 -14.454 1 96.45 31 GLY B C 1
ATOM 2228 O O . GLY B 1 31 ? 5.418 -12.513 -15.551 1 96.45 31 GLY B O 1
ATOM 2229 N N . GLY B 1 32 ? 4.557 -13.714 -13.949 1 97.69 32 GLY B N 1
ATOM 2230 C CA . GLY B 1 32 ? 4.461 -14.957 -14.697 1 97.69 32 GLY B CA 1
ATOM 2231 C C . GLY B 1 32 ? 5.81 -15.492 -15.142 1 97.69 32 GLY B C 1
ATOM 2232 O O . GLY B 1 32 ? 5.886 -16.318 -16.053 1 97.69 32 GLY B O 1
ATOM 2233 N N . ASP B 1 33 ? 6.883 -14.917 -14.64 1 97.74 33 ASP B N 1
ATOM 2234 C CA . ASP B 1 33 ? 8.25 -15.316 -14.958 1 97.74 33 ASP B CA 1
ATOM 2235 C C . ASP B 1 33 ? 8.819 -16.235 -13.879 1 97.74 33 ASP B C 1
ATOM 2237 O O . ASP B 1 33 ? 9.041 -15.807 -12.745 1 97.74 33 ASP B O 1
ATOM 2241 N N . GLY B 1 34 ? 9.107 -17.501 -14.272 1 98.1 34 GLY B N 1
ATOM 2242 C CA . GLY B 1 34 ? 9.563 -18.526 -13.347 1 98.1 34 GLY B CA 1
ATOM 2243 C C . GLY B 1 34 ? 10.858 -18.164 -12.646 1 98.1 34 GLY B C 1
ATOM 2244 O O . GLY B 1 34 ? 11.183 -18.729 -11.599 1 98.1 34 GLY B O 1
ATOM 2245 N N . ARG B 1 35 ? 11.652 -17.24 -13.181 1 97.26 35 ARG B N 1
ATOM 2246 C CA . ARG B 1 35 ? 12.908 -16.813 -12.573 1 97.26 35 ARG B CA 1
ATOM 2247 C C . ARG B 1 35 ? 12.667 -16.177 -11.208 1 97.26 35 ARG B C 1
ATOM 2249 O O . ARG B 1 35 ? 13.596 -16.032 -10.412 1 97.26 35 ARG B O 1
ATOM 2256 N N . PHE B 1 36 ? 11.403 -15.821 -10.969 1 98.24 36 PHE B N 1
ATOM 2257 C CA . PHE B 1 36 ? 10.966 -15.346 -9.661 1 98.24 36 PHE B CA 1
ATOM 2258 C C . PHE B 1 36 ? 11.355 -16.334 -8.568 1 98.24 36 PHE B C 1
ATOM 2260 O O . PHE B 1 36 ? 11.644 -15.936 -7.438 1 98.24 36 PHE B O 1
ATOM 2267 N N . TRP B 1 37 ? 11.535 -17.581 -8.862 1 98.69 37 TRP B N 1
ATOM 2268 C CA . TRP B 1 37 ? 11.732 -18.659 -7.898 1 98.69 37 TRP B CA 1
ATOM 2269 C C . TRP B 1 37 ? 13.21 -19.011 -7.769 1 98.69 37 TRP B C 1
ATOM 2271 O O . TRP B 1 37 ? 13.569 -19.968 -7.08 1 98.69 37 TRP B O 1
ATOM 2281 N N . SER B 1 38 ? 14.109 -18.262 -8.363 1 98.61 38 SER B N 1
ATOM 2282 C CA . SER B 1 38 ? 15.51 -18.658 -8.465 1 98.61 38 SER B CA 1
ATOM 2283 C C . SER B 1 38 ? 16.102 -18.958 -7.092 1 98.61 38 SER B C 1
ATOM 2285 O O . SER B 1 38 ? 16.825 -19.942 -6.924 1 98.61 38 SER B O 1
ATOM 2287 N N . GLY B 1 39 ? 15.787 -18.105 -6.07 1 98.71 39 GLY B N 1
ATOM 2288 C CA . GLY B 1 39 ? 16.284 -18.34 -4.724 1 98.71 39 GLY B CA 1
ATOM 2289 C C . GLY B 1 39 ? 15.726 -19.603 -4.094 1 98.71 39 GLY B C 1
ATOM 2290 O O . GLY B 1 39 ? 16.456 -20.351 -3.441 1 98.71 39 GLY B O 1
ATOM 2291 N N . VAL B 1 40 ? 14.519 -19.83 -4.312 1 98.83 40 VAL B N 1
ATOM 2292 C CA . VAL B 1 40 ? 13.855 -21.009 -3.765 1 98.83 40 VAL B CA 1
ATOM 2293 C C . VAL B 1 40 ? 14.394 -22.267 -4.443 1 98.83 40 VAL B C 1
ATOM 2295 O O . VAL B 1 40 ? 14.648 -23.276 -3.782 1 98.83 40 VAL B O 1
ATOM 2298 N N . VAL B 1 41 ? 14.59 -22.241 -5.774 1 98.77 41 VAL B N 1
ATOM 2299 C CA . VAL B 1 41 ? 15.123 -23.36 -6.544 1 98.77 41 VAL B CA 1
ATOM 2300 C C . VAL B 1 41 ? 16.494 -23.755 -5.999 1 98.77 41 VAL B C 1
ATOM 2302 O O . VAL B 1 41 ? 16.762 -24.938 -5.775 1 98.77 41 VAL B O 1
ATOM 2305 N N . ARG B 1 42 ? 17.311 -22.743 -5.691 1 98.59 42 ARG B N 1
ATOM 2306 C CA . ARG B 1 42 ? 18.654 -23.003 -5.182 1 98.59 42 ARG B CA 1
ATOM 2307 C C . ARG B 1 42 ? 18.6 -23.742 -3.849 1 98.59 42 ARG B C 1
ATOM 2309 O O . ARG B 1 42 ? 19.468 -24.567 -3.555 1 98.59 42 ARG B O 1
ATOM 2316 N N . LEU B 1 43 ? 17.592 -23.491 -3.106 1 98.61 43 LEU B N 1
ATOM 2317 C CA . LEU B 1 43 ? 17.487 -24.059 -1.766 1 98.61 43 LEU B CA 1
ATOM 2318 C C . LEU B 1 43 ? 16.876 -25.455 -1.813 1 98.61 43 LEU B C 1
ATOM 2320 O O . LEU B 1 43 ? 17.106 -26.269 -0.915 1 98.61 43 LEU B O 1
ATOM 2324 N N . LEU B 1 44 ? 16.131 -25.786 -2.899 1 98.58 44 LEU B N 1
ATOM 2325 C CA . LEU B 1 44 ? 15.308 -26.989 -2.836 1 98.58 44 LEU B CA 1
ATOM 2326 C C . LEU B 1 44 ? 15.772 -28.018 -3.861 1 98.58 44 LEU B C 1
ATOM 2328 O O . LEU B 1 44 ? 15.395 -29.19 -3.785 1 98.58 44 LEU B O 1
ATOM 2332 N N . GLU B 1 45 ? 16.565 -27.678 -4.84 1 98.03 45 GLU B N 1
ATOM 2333 C CA . GLU B 1 45 ? 16.848 -28.514 -6.003 1 98.03 45 GLU B CA 1
ATOM 2334 C C . GLU B 1 45 ? 17.631 -29.763 -5.608 1 98.03 45 GLU B C 1
ATOM 2336 O O . GLU B 1 45 ? 17.696 -30.729 -6.371 1 98.03 45 GLU B O 1
ATOM 2341 N N . ALA B 1 46 ? 18.217 -29.812 -4.434 1 97.83 46 ALA B N 1
ATOM 2342 C CA . ALA B 1 46 ? 18.955 -30.988 -3.977 1 97.83 46 ALA B CA 1
ATOM 2343 C C . ALA B 1 46 ? 18.002 -32.094 -3.531 1 97.83 46 ALA B C 1
ATOM 2345 O O . ALA B 1 46 ? 18.363 -33.273 -3.541 1 97.83 46 ALA B O 1
ATOM 2346 N N . ASP B 1 47 ? 16.765 -31.739 -3.216 1 96.98 47 ASP B N 1
ATOM 2347 C CA . ASP B 1 47 ? 15.885 -32.694 -2.55 1 96.98 47 ASP B CA 1
ATOM 2348 C C . ASP B 1 47 ? 14.619 -32.936 -3.368 1 96.98 47 ASP B C 1
ATOM 2350 O O . ASP B 1 47 ? 13.799 -33.786 -3.015 1 96.98 47 ASP B O 1
ATOM 2354 N N . TYR B 1 48 ? 14.484 -32.191 -4.437 1 97.85 48 TYR B N 1
ATOM 2355 C CA . TYR B 1 48 ? 13.253 -32.273 -5.215 1 97.85 48 TYR B CA 1
ATOM 2356 C C . TYR B 1 48 ? 13.547 -32.215 -6.709 1 97.85 48 TYR B C 1
ATOM 2358 O O . TYR B 1 48 ? 14.551 -31.633 -7.129 1 97.85 48 TYR B O 1
ATOM 2366 N N . ARG B 1 49 ? 12.684 -32.835 -7.492 1 97.02 49 ARG B N 1
ATOM 2367 C CA . ARG B 1 49 ? 12.602 -32.585 -8.927 1 97.02 49 ARG B CA 1
ATOM 2368 C C . ARG B 1 49 ? 11.668 -31.417 -9.227 1 97.02 49 ARG B C 1
ATOM 2370 O O . ARG B 1 49 ? 10.445 -31.563 -9.17 1 97.02 49 ARG B O 1
ATOM 2377 N N . LEU B 1 50 ? 12.246 -30.322 -9.565 1 97.59 50 LEU B N 1
ATOM 2378 C CA . LEU B 1 50 ? 11.485 -29.082 -9.672 1 97.59 50 LEU B CA 1
ATOM 2379 C C . LEU B 1 50 ? 11.093 -28.808 -11.121 1 97.59 50 LEU B C 1
ATOM 2381 O O . LEU B 1 50 ? 11.887 -29.036 -12.036 1 97.59 50 LEU B O 1
ATOM 2385 N N . ILE B 1 51 ? 9.925 -28.349 -11.303 1 97.16 51 ILE B N 1
ATOM 2386 C CA . ILE B 1 51 ? 9.451 -27.778 -12.558 1 97.16 51 ILE B CA 1
ATOM 2387 C C . ILE B 1 51 ? 9.013 -26.332 -12.335 1 97.16 51 ILE B C 1
ATOM 2389 O O . ILE B 1 51 ? 8.141 -26.063 -11.505 1 97.16 51 ILE B O 1
ATOM 2393 N N . VAL B 1 52 ? 9.61 -25.41 -13.022 1 98.21 52 VAL B N 1
ATOM 2394 C CA . VAL B 1 52 ? 9.28 -23.991 -12.938 1 98.21 52 VAL B CA 1
ATOM 2395 C C . VAL B 1 52 ? 8.641 -23.53 -14.246 1 98.21 52 VAL B C 1
ATOM 2397 O O . VAL B 1 52 ? 9.198 -23.745 -15.325 1 98.21 52 VAL B O 1
ATOM 2400 N N . ILE B 1 53 ? 7.555 -22.853 -14.157 1 97.56 53 ILE B N 1
ATOM 2401 C CA . ILE B 1 53 ? 6.788 -22.568 -15.365 1 97.56 53 ILE B CA 1
ATOM 2402 C C . ILE B 1 53 ? 6.722 -21.06 -15.59 1 97.56 53 ILE B C 1
ATOM 2404 O O . ILE B 1 53 ? 6.687 -20.284 -14.632 1 97.56 53 ILE B O 1
ATOM 2408 N N . ASP B 1 54 ? 6.669 -20.586 -16.844 1 98.36 54 ASP B N 1
ATOM 2409 C CA . ASP B 1 54 ? 6.247 -19.249 -17.252 1 98.36 54 ASP B CA 1
ATOM 2410 C C . ASP B 1 54 ? 4.786 -19.247 -17.697 1 98.36 54 ASP B C 1
ATOM 2412 O O . ASP B 1 54 ? 4.401 -20.014 -18.583 1 98.36 54 ASP B O 1
ATOM 2416 N N . HIS B 1 55 ? 3.937 -18.36 -17.159 1 97.51 55 HIS B N 1
ATOM 2417 C CA . HIS B 1 55 ? 2.545 -18.265 -17.583 1 97.51 55 HIS B CA 1
ATOM 2418 C C . HIS B 1 55 ? 2.441 -17.877 -19.054 1 97.51 55 HIS B C 1
ATOM 2420 O O . HIS B 1 55 ? 3.311 -17.177 -19.578 1 97.51 55 HIS B O 1
ATOM 2426 N N . ARG B 1 56 ? 1.369 -18.381 -19.693 1 98.07 56 ARG B N 1
ATOM 2427 C CA . ARG B 1 56 ? 1.011 -17.671 -20.917 1 98.07 56 ARG B CA 1
ATOM 2428 C C . ARG B 1 56 ? 0.93 -16.167 -20.674 1 98.07 56 ARG B C 1
ATOM 2430 O O . ARG B 1 56 ? 0.439 -15.727 -19.633 1 98.07 56 ARG B O 1
ATOM 2437 N N . GLY B 1 57 ? 1.458 -15.435 -21.618 1 97.53 57 GLY B N 1
ATOM 2438 C CA . GLY B 1 57 ? 1.406 -13.985 -21.516 1 97.53 57 GLY B CA 1
ATOM 2439 C C . GLY B 1 57 ? 2.602 -13.394 -20.795 1 97.53 57 GLY B C 1
ATOM 2440 O O . GLY B 1 57 ? 2.711 -12.173 -20.66 1 97.53 57 GLY B O 1
ATOM 2441 N N . ALA B 1 58 ? 3.616 -14.26 -20.386 1 96.25 58 ALA B N 1
ATOM 2442 C CA . ALA B 1 58 ? 4.71 -13.752 -19.561 1 96.25 58 ALA B CA 1
ATOM 2443 C C . ALA B 1 58 ? 5.977 -14.579 -19.761 1 96.25 58 ALA B C 1
ATOM 2445 O O . ALA B 1 58 ? 5.924 -15.688 -20.299 1 96.25 58 ALA B O 1
ATOM 2446 N N . GLY B 1 59 ? 7.073 -13.977 -19.286 1 96.42 59 GLY B N 1
ATOM 2447 C CA . GLY B 1 59 ? 8.341 -14.686 -19.368 1 96.42 59 GLY B CA 1
ATOM 2448 C C . GLY B 1 59 ? 8.703 -15.1 -20.781 1 96.42 59 GLY B C 1
ATOM 2449 O O . GLY B 1 59 ? 8.684 -14.278 -21.699 1 96.42 59 GLY B O 1
ATOM 2450 N N . ARG B 1 60 ? 9.039 -16.413 -20.901 1 96.94 60 ARG B N 1
ATOM 2451 C CA . ARG B 1 60 ? 9.473 -16.928 -22.196 1 96.94 60 ARG B CA 1
ATOM 2452 C C . ARG B 1 60 ? 8.345 -17.682 -22.892 1 96.94 60 ARG B C 1
ATOM 2454 O O . ARG B 1 60 ? 8.544 -18.256 -23.964 1 96.94 60 ARG B O 1
ATOM 2461 N N . SER B 1 61 ? 7.158 -17.623 -22.351 1 98.08 61 SER B N 1
ATOM 2462 C CA . SER B 1 61 ? 5.979 -18.213 -22.977 1 98.08 61 SER B CA 1
ATOM 2463 C C . SER B 1 61 ? 5.389 -17.283 -24.032 1 98.08 61 SER B C 1
ATOM 2465 O O . SER B 1 61 ? 5.736 -16.101 -24.089 1 98.08 61 SER B O 1
ATOM 2467 N N . ASP B 1 62 ? 4.497 -17.914 -24.881 1 98.08 62 ASP B N 1
ATOM 2468 C CA . ASP B 1 62 ? 3.784 -17.091 -25.853 1 98.08 62 ASP B CA 1
ATOM 2469 C C . ASP B 1 62 ? 2.935 -16.03 -25.156 1 98.08 62 ASP B C 1
ATOM 2471 O O . ASP B 1 62 ? 2.452 -16.246 -24.043 1 98.08 62 ASP B O 1
ATOM 2475 N N . ARG B 1 63 ? 2.725 -14.895 -25.774 1 97.79 63 ARG B N 1
ATOM 2476 C CA . ARG B 1 63 ? 1.964 -13.775 -25.229 1 97.79 63 ARG B CA 1
ATOM 2477 C C . ARG B 1 63 ? 0.867 -13.338 -26.194 1 97.79 63 ARG B C 1
ATOM 2479 O O . ARG B 1 63 ? 0.848 -12.19 -26.642 1 97.79 63 ARG B O 1
ATOM 2486 N N . PRO B 1 64 ? -0.091 -14.268 -26.404 1 96.58 64 PRO B N 1
ATOM 2487 C CA . PRO B 1 64 ? -1.191 -13.89 -27.296 1 96.58 64 PRO B CA 1
ATOM 2488 C C . PRO B 1 64 ? -2.029 -12.739 -26.744 1 96.58 64 PRO B C 1
ATOM 2490 O O . PRO B 1 64 ? -1.92 -12.403 -25.562 1 96.58 64 PRO B O 1
ATOM 2493 N N . ASP B 1 65 ? -2.918 -12.05 -27.566 1 92.64 65 ASP B N 1
ATOM 2494 C CA . ASP B 1 65 ? -3.759 -10.933 -27.147 1 92.64 65 ASP B CA 1
ATOM 2495 C C . ASP B 1 65 ? -4.847 -11.396 -26.182 1 92.64 65 ASP B C 1
ATOM 2497 O O . ASP B 1 65 ? -5.411 -10.589 -25.44 1 92.64 65 ASP B O 1
ATOM 2501 N N . GLY B 1 66 ? -5.13 -12.676 -26.044 1 87.93 66 GLY B N 1
ATOM 2502 C CA . GLY B 1 66 ? -6.105 -13.229 -25.117 1 87.93 66 GLY B CA 1
ATOM 2503 C C . GLY B 1 66 ? -6.899 -14.381 -25.704 1 87.93 66 GLY B C 1
ATOM 2504 O O . GLY B 1 66 ? -6.605 -14.846 -26.807 1 87.93 66 GLY B O 1
ATOM 2505 N N . PRO B 1 67 ? -7.726 -14.865 -25.004 1 93.35 67 PRO B N 1
ATOM 2506 C CA . PRO B 1 67 ? -8.184 -14.442 -23.678 1 93.35 67 PRO B CA 1
ATOM 2507 C C . PRO B 1 67 ? -7.254 -14.901 -22.558 1 93.35 67 PRO B C 1
ATOM 2509 O O . PRO B 1 67 ? -6.431 -15.798 -22.762 1 93.35 67 PRO B O 1
ATOM 2512 N N . TYR B 1 68 ? -7.334 -14.248 -21.355 1 97.75 68 TYR B N 1
ATOM 2513 C CA . TYR B 1 68 ? -6.647 -14.658 -20.135 1 97.75 68 TYR B CA 1
ATOM 2514 C C . TYR B 1 68 ? -7.639 -14.897 -19.004 1 97.75 68 TYR B C 1
ATOM 2516 O O . TYR B 1 68 ? -8.565 -14.107 -18.805 1 97.75 68 TYR B O 1
ATOM 2524 N N . SER B 1 69 ? -7.523 -15.954 -18.307 1 98.3 69 SER B N 1
ATOM 2525 C CA . SER B 1 69 ? -8.256 -16.288 -17.091 1 98.3 69 SER B CA 1
ATOM 2526 C C . SER B 1 69 ? -7.466 -17.256 -16.217 1 98.3 69 SER B C 1
ATOM 2528 O O . SER B 1 69 ? -6.604 -17.985 -16.711 1 98.3 69 SER B O 1
ATOM 2530 N N . VAL B 1 70 ? -7.733 -17.235 -14.959 1 98.62 70 VAL B N 1
ATOM 2531 C CA . VAL B 1 70 ? -7.03 -18.116 -14.032 1 98.62 70 VAL B CA 1
ATOM 2532 C C . VAL B 1 70 ? -7.303 -19.573 -14.397 1 98.62 70 VAL B C 1
ATOM 2534 O O . VAL B 1 70 ? -6.375 -20.38 -14.491 1 98.62 70 VAL B O 1
ATOM 2537 N N . PRO B 1 71 ? -8.538 -19.931 -14.777 1 98.35 71 PRO B N 1
ATOM 2538 C CA . PRO B 1 71 ? -8.794 -21.315 -15.183 1 98.35 71 PRO B CA 1
ATOM 2539 C C . PRO B 1 71 ? -8.043 -21.706 -16.454 1 98.35 71 PRO B C 1
ATOM 2541 O O . PRO B 1 71 ? -7.579 -22.842 -16.576 1 98.35 71 PRO B O 1
ATOM 2544 N N . LEU B 1 72 ? -7.951 -20.808 -17.384 1 98.27 72 LEU B N 1
ATOM 2545 C CA . LEU B 1 72 ? -7.223 -21.107 -18.612 1 98.27 72 LEU B CA 1
ATOM 2546 C C . LEU B 1 72 ? -5.758 -21.41 -18.316 1 98.27 72 LEU B C 1
ATOM 2548 O O . LEU B 1 72 ? -5.198 -22.371 -18.849 1 98.27 72 LEU B O 1
ATOM 2552 N N . ILE B 1 73 ? -5.115 -20.642 -17.451 1 98.58 73 ILE B N 1
ATOM 2553 C CA . ILE B 1 73 ? -3.71 -20.846 -17.117 1 98.58 73 ILE B CA 1
ATOM 2554 C C . ILE B 1 73 ? -3.554 -22.122 -16.293 1 98.58 73 ILE B C 1
ATOM 2556 O O . ILE B 1 73 ? -2.574 -22.853 -16.449 1 98.58 73 ILE B O 1
ATOM 2560 N N . ALA B 1 74 ? -4.531 -22.37 -15.407 1 98.42 74 ALA B N 1
ATOM 2561 C CA . ALA B 1 74 ? -4.532 -23.641 -14.688 1 98.42 74 ALA B CA 1
ATOM 2562 C C . ALA B 1 74 ? -4.573 -24.82 -15.656 1 98.42 74 ALA B C 1
ATOM 2564 O O . ALA B 1 74 ? -3.905 -25.834 -15.439 1 98.42 74 ALA B O 1
ATOM 2565 N N . GLY B 1 75 ? -5.344 -24.688 -16.705 1 97.74 75 GLY B N 1
ATOM 2566 C CA . GLY B 1 75 ? -5.39 -25.706 -17.742 1 97.74 75 GLY B CA 1
ATOM 2567 C C . GLY B 1 75 ? -4.054 -25.921 -18.427 1 97.74 75 GLY B C 1
ATOM 2568 O O . GLY B 1 75 ? -3.7 -27.051 -18.769 1 97.74 75 GLY B O 1
ATOM 2569 N N . ASP B 1 76 ? -3.31 -24.825 -18.674 1 97.98 76 ASP B N 1
ATOM 2570 C CA . ASP B 1 76 ? -1.966 -24.942 -19.233 1 97.98 76 ASP B CA 1
ATOM 2571 C C . ASP B 1 76 ? -1.069 -25.787 -18.331 1 97.98 76 ASP B C 1
ATOM 2573 O O . ASP B 1 76 ? -0.357 -26.673 -18.81 1 97.98 76 ASP B O 1
ATOM 2577 N N . VAL B 1 77 ? -1.131 -25.513 -17.027 1 97.22 77 VAL B N 1
ATOM 2578 C CA . VAL B 1 77 ? -0.301 -26.226 -16.061 1 97.22 77 VAL B CA 1
ATOM 2579 C C . VAL B 1 77 ? -0.715 -27.695 -16.01 1 97.22 77 VAL B C 1
ATOM 2581 O O . VAL B 1 77 ? 0.138 -28.586 -15.972 1 97.22 77 VAL B O 1
ATOM 2584 N N . ALA B 1 78 ? -1.998 -27.959 -16.029 1 97.21 78 ALA B N 1
ATOM 2585 C CA . ALA B 1 78 ? -2.512 -29.326 -16.013 1 97.21 78 ALA B CA 1
ATOM 2586 C C . ALA B 1 78 ? -2.018 -30.111 -17.225 1 97.21 78 ALA B C 1
ATOM 2588 O O . ALA B 1 78 ? -1.614 -31.269 -17.1 1 97.21 78 ALA B O 1
ATOM 2589 N N . GLY B 1 79 ? -2.115 -29.433 -18.385 1 96.07 79 GLY B N 1
ATOM 2590 C CA . GLY B 1 79 ? -1.616 -30.076 -19.591 1 96.07 79 GLY B CA 1
ATOM 2591 C C . GLY B 1 79 ? -0.143 -30.429 -19.513 1 96.07 79 GLY B C 1
ATOM 2592 O O . GLY B 1 79 ? 0.261 -31.52 -19.921 1 96.07 79 GLY B O 1
ATOM 2593 N N . LEU B 1 80 ? 0.664 -29.514 -18.968 1 95.74 80 LEU B N 1
ATOM 2594 C CA . LEU B 1 80 ? 2.094 -29.741 -18.797 1 95.74 80 LEU B CA 1
ATOM 2595 C C . LEU B 1 80 ? 2.35 -30.929 -17.876 1 95.74 80 LEU B C 1
ATOM 2597 O O . LEU B 1 80 ? 3.189 -31.782 -18.175 1 95.74 80 LEU B O 1
ATOM 2601 N N . LEU B 1 81 ? 1.648 -31.016 -16.734 1 94.34 81 LEU B N 1
ATOM 2602 C CA . LEU B 1 81 ? 1.819 -32.088 -15.759 1 94.34 81 LEU B CA 1
ATOM 2603 C C . LEU B 1 81 ? 1.422 -33.434 -16.356 1 94.34 81 LEU B C 1
ATOM 2605 O O . LEU B 1 81 ? 2.091 -34.443 -16.122 1 94.34 81 LEU B O 1
ATOM 2609 N N . ALA B 1 82 ? 0.36 -33.417 -17.078 1 91.23 82 ALA B N 1
ATOM 2610 C CA . ALA B 1 82 ? -0.113 -34.652 -17.697 1 91.23 82 ALA B CA 1
ATOM 2611 C C . ALA B 1 82 ? 0.91 -35.194 -18.691 1 91.23 82 ALA B C 1
ATOM 2613 O O . ALA B 1 82 ? 1.091 -36.409 -18.806 1 91.23 82 ALA B O 1
ATOM 2614 N N . GLN B 1 83 ? 1.584 -34.339 -19.296 1 89.12 83 GLN B N 1
ATOM 2615 C CA . GLN B 1 83 ? 2.515 -34.745 -20.343 1 89.12 83 GLN B CA 1
ATOM 2616 C C . GLN B 1 83 ? 3.867 -35.14 -19.754 1 89.12 83 GLN B C 1
ATOM 2618 O O . GLN B 1 83 ? 4.564 -35.994 -20.305 1 89.12 83 GLN B O 1
ATOM 2623 N N . THR B 1 84 ? 4.354 -34.588 -18.638 1 84.77 84 THR B N 1
ATOM 2624 C CA . THR B 1 84 ? 5.722 -34.756 -18.163 1 84.77 84 THR B CA 1
ATOM 2625 C C . THR B 1 84 ? 5.788 -35.816 -17.068 1 84.77 84 THR B C 1
ATOM 2627 O O . THR B 1 84 ? 6.876 -36.223 -16.655 1 84.77 84 THR B O 1
ATOM 2630 N N . GLY B 1 85 ? 4.957 -36.355 -16.445 1 78 85 GLY B N 1
ATOM 2631 C CA . GLY B 1 85 ? 5.3 -37.365 -15.456 1 78 85 GLY B CA 1
ATOM 2632 C C . GLY B 1 85 ? 4.208 -37.587 -14.427 1 78 85 GLY B C 1
ATOM 2633 O O . GLY B 1 85 ? 4.422 -38.275 -13.427 1 78 85 GLY B O 1
ATOM 2634 N N . GLY B 1 86 ? 3.063 -37.091 -14.466 1 79.59 86 GLY B N 1
ATOM 2635 C CA . GLY B 1 86 ? 2 -37.421 -13.531 1 79.59 86 GLY B CA 1
ATOM 2636 C C . GLY B 1 86 ? 1.855 -36.407 -12.411 1 79.59 86 GLY B C 1
ATOM 2637 O O . GLY B 1 86 ? 2.188 -35.233 -12.583 1 79.59 86 GLY B O 1
ATOM 2638 N N . PRO B 1 87 ? 1.495 -37.055 -11.099 1 90.77 87 PRO B N 1
ATOM 2639 C CA . PRO B 1 87 ? 1.119 -36.13 -10.026 1 90.77 87 PRO B CA 1
ATOM 2640 C C . PRO B 1 87 ? 2.328 -35.472 -9.364 1 90.77 87 PRO B C 1
ATOM 2642 O O . PRO B 1 87 ? 3.425 -36.035 -9.376 1 90.77 87 PRO B O 1
ATOM 2645 N N . ALA B 1 88 ? 2.209 -34.242 -8.902 1 96.91 88 ALA B N 1
ATOM 2646 C CA . ALA B 1 88 ? 3.268 -33.446 -8.288 1 96.91 88 ALA B CA 1
ATOM 2647 C C . ALA B 1 88 ? 2.734 -32.641 -7.107 1 96.91 88 ALA B C 1
ATOM 2649 O O . ALA B 1 88 ? 1.521 -32.476 -6.957 1 96.91 88 ALA B O 1
ATOM 2650 N N . HIS B 1 89 ? 3.671 -32.296 -6.169 1 98.27 89 HIS B N 1
ATOM 2651 C CA . HIS B 1 89 ? 3.362 -31.223 -5.231 1 98.27 89 HIS B CA 1
ATOM 2652 C C . HIS B 1 89 ? 3.359 -29.866 -5.927 1 98.27 89 HIS B C 1
ATOM 2654 O O . HIS B 1 89 ? 4.209 -29.599 -6.779 1 98.27 89 HIS B O 1
ATOM 2660 N N . ILE B 1 90 ? 2.386 -29.028 -5.626 1 98.66 90 ILE B N 1
ATOM 2661 C CA . ILE B 1 90 ? 2.205 -27.77 -6.342 1 98.66 90 ILE B CA 1
ATOM 2662 C C . ILE B 1 90 ? 2.378 -26.598 -5.379 1 98.66 90 ILE B C 1
ATOM 2664 O O . ILE B 1 90 ? 1.744 -26.556 -4.321 1 98.66 90 ILE B O 1
ATOM 2668 N N . VAL B 1 91 ? 3.239 -25.69 -5.703 1 98.88 91 VAL B N 1
ATOM 2669 C CA . VAL B 1 91 ? 3.452 -24.455 -4.956 1 98.88 91 VAL B CA 1
ATOM 2670 C C . VAL B 1 91 ? 3.121 -23.254 -5.839 1 98.88 91 VAL B C 1
ATOM 2672 O O . VAL B 1 91 ? 3.709 -23.081 -6.909 1 98.88 91 VAL B O 1
ATOM 2675 N N . GLY B 1 92 ? 2.172 -22.47 -5.469 1 98.91 92 GLY B N 1
ATOM 2676 C CA . GLY B 1 92 ? 1.789 -21.272 -6.199 1 98.91 92 GLY B CA 1
ATOM 2677 C C . GLY B 1 92 ? 1.842 -20.015 -5.352 1 98.91 92 GLY B C 1
ATOM 2678 O O . GLY B 1 92 ? 1.4 -20.016 -4.201 1 98.91 92 GLY B O 1
ATOM 2679 N N . HIS B 1 93 ? 2.372 -18.976 -5.884 1 98.92 93 HIS B N 1
ATOM 2680 C CA . HIS B 1 93 ? 2.449 -17.684 -5.212 1 98.92 93 HIS B CA 1
ATOM 2681 C C . HIS B 1 93 ? 1.544 -16.658 -5.884 1 98.92 93 HIS B C 1
ATOM 2683 O O . HIS B 1 93 ? 1.605 -16.474 -7.102 1 98.92 93 HIS B O 1
ATOM 2689 N N . SER B 1 94 ? 0.725 -15.907 -5.035 1 98.88 94 SER B N 1
ATOM 2690 C CA . SER B 1 94 ? -0.148 -14.856 -5.545 1 98.88 94 SER B CA 1
ATOM 2691 C C . SER B 1 94 ? -1.028 -15.369 -6.68 1 98.88 94 SER B C 1
ATOM 2693 O O . SER B 1 94 ? -1.787 -16.324 -6.501 1 98.88 94 SER B O 1
ATOM 2695 N N . THR B 1 95 ? -0.878 -14.956 -7.913 1 98.88 95 THR B N 1
ATOM 2696 C CA . THR B 1 95 ? -1.599 -15.497 -9.06 1 98.88 95 THR B CA 1
ATOM 2697 C C . THR B 1 95 ? -1.38 -17.003 -9.174 1 98.88 95 THR B C 1
ATOM 2699 O O . THR B 1 95 ? -2.308 -17.748 -9.497 1 98.88 95 THR B O 1
ATOM 2702 N N . GLY B 1 96 ? -0.193 -17.423 -8.907 1 98.89 96 GLY B N 1
ATOM 2703 C CA . GLY B 1 96 ? 0.098 -18.847 -8.887 1 98.89 96 GLY B CA 1
ATOM 2704 C C . GLY B 1 96 ? -0.68 -19.601 -7.824 1 98.89 96 GLY B C 1
ATOM 2705 O O . GLY B 1 96 ? -1.001 -20.778 -8 1 98.89 96 GLY B O 1
ATOM 2706 N N . GLY B 1 97 ? -0.929 -18.913 -6.682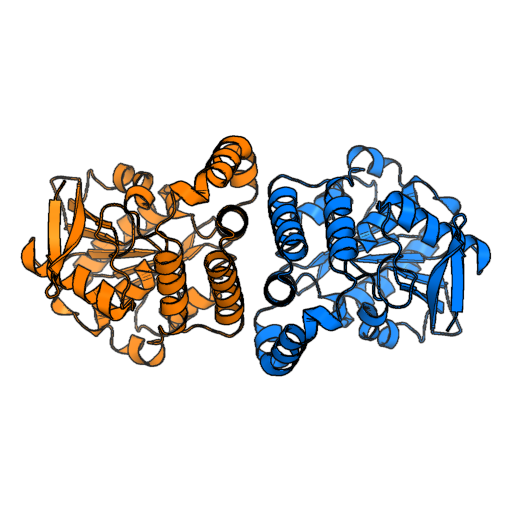 1 98.92 97 GLY B N 1
ATOM 2707 C CA . GLY B 1 97 ? -1.797 -19.498 -5.672 1 98.92 97 GLY B CA 1
ATOM 2708 C C . GLY B 1 97 ? -3.226 -19.682 -6.147 1 98.92 97 GLY B C 1
ATOM 2709 O O . GLY B 1 97 ? -3.863 -20.69 -5.838 1 98.92 97 GLY B O 1
ATOM 2710 N N . ALA B 1 98 ? -3.733 -18.69 -6.888 1 98.92 98 ALA B N 1
ATOM 2711 C CA . ALA B 1 98 ? -5.063 -18.806 -7.482 1 98.92 98 ALA B CA 1
ATOM 2712 C C . ALA B 1 98 ? -5.114 -19.948 -8.493 1 98.92 98 ALA B C 1
ATOM 2714 O O . ALA B 1 98 ? -6.091 -20.7 -8.541 1 98.92 98 ALA B O 1
ATOM 2715 N N . ILE B 1 99 ? -4.069 -20.055 -9.249 1 98.84 99 ILE B N 1
ATOM 2716 C CA . ILE B 1 99 ? -3.953 -21.135 -10.222 1 98.84 99 ILE B CA 1
ATOM 2717 C C . ILE B 1 99 ? -3.933 -22.48 -9.5 1 98.84 99 ILE B C 1
ATOM 2719 O O . ILE B 1 99 ? -4.601 -23.428 -9.921 1 98.84 99 ILE B O 1
ATOM 2723 N N . ALA B 1 100 ? -3.221 -22.582 -8.392 1 98.87 100 ALA B N 1
ATOM 2724 C CA . ALA B 1 100 ? -3.162 -23.802 -7.59 1 98.87 100 ALA B CA 1
ATOM 2725 C C . ALA B 1 100 ? -4.542 -24.176 -7.058 1 98.87 100 ALA B C 1
ATOM 2727 O O . ALA B 1 100 ? -4.901 -25.355 -7.019 1 98.87 100 ALA B O 1
ATOM 2728 N N . GLN B 1 101 ? -5.311 -23.181 -6.646 1 98.89 101 GLN B N 1
ATOM 2729 C CA . GLN B 1 101 ? -6.675 -23.423 -6.185 1 98.89 101 GLN B CA 1
ATOM 2730 C C . GLN B 1 101 ? -7.522 -24.059 -7.284 1 98.89 101 GLN B C 1
ATOM 2732 O O . GLN B 1 101 ? -8.212 -25.053 -7.047 1 98.89 101 GLN B O 1
ATOM 2737 N N . ARG B 1 102 ? -7.395 -23.533 -8.461 1 98.74 102 ARG B N 1
ATOM 2738 C CA . ARG B 1 102 ? -8.161 -24.058 -9.586 1 98.74 102 ARG B CA 1
ATOM 2739 C C . ARG B 1 102 ? -7.701 -25.464 -9.954 1 98.74 102 ARG B C 1
ATOM 2741 O O . ARG B 1 102 ? -8.52 -26.325 -10.284 1 98.74 102 ARG B O 1
ATOM 2748 N N . LEU B 1 103 ? -6.416 -25.692 -9.881 1 98.23 103 LEU B N 1
ATOM 2749 C CA . LEU B 1 103 ? -5.893 -27.029 -10.139 1 98.23 103 LEU B CA 1
ATOM 2750 C C . LEU B 1 103 ? -6.455 -28.035 -9.141 1 98.23 103 LEU B C 1
ATOM 2752 O O . LEU B 1 103 ? -6.856 -29.137 -9.523 1 98.23 103 LEU B O 1
ATOM 2756 N N . ALA B 1 104 ? -6.507 -27.681 -7.901 1 98.45 104 ALA B N 1
ATOM 2757 C CA . ALA B 1 104 ? -6.982 -28.563 -6.838 1 98.45 104 ALA B CA 1
ATOM 2758 C C . ALA B 1 104 ? -8.454 -28.915 -7.035 1 98.45 104 ALA B C 1
ATOM 2760 O O . ALA B 1 104 ? -8.89 -30.01 -6.672 1 98.45 104 ALA B O 1
ATOM 2761 N N . LEU B 1 105 ? -9.21 -27.982 -7.616 1 98.4 105 LEU B N 1
ATOM 2762 C CA . LEU B 1 105 ? -10.651 -28.152 -7.763 1 98.4 105 LEU B CA 1
ATOM 2763 C C . LEU B 1 105 ? -10.985 -28.858 -9.073 1 98.4 105 LEU B C 1
ATOM 2765 O O . LEU B 1 105 ? -11.857 -29.729 -9.109 1 98.4 105 LEU B O 1
ATOM 2769 N N . ASP B 1 106 ? -10.225 -28.528 -10.142 1 97.6 106 ASP B N 1
ATOM 2770 C CA . ASP B 1 106 ? -10.636 -28.925 -11.485 1 97.6 106 ASP B CA 1
ATOM 2771 C C . ASP B 1 106 ? -9.777 -30.075 -12.005 1 97.6 106 ASP B C 1
ATOM 2773 O O . ASP B 1 106 ? -10.146 -30.742 -12.974 1 97.6 106 ASP B O 1
ATOM 2777 N N . HIS B 1 107 ? -8.63 -30.26 -11.428 1 95.5 107 HIS B N 1
ATOM 2778 C CA . HIS B 1 107 ? -7.676 -31.279 -11.849 1 95.5 107 HIS B CA 1
ATOM 2779 C C . HIS B 1 107 ? -7.076 -32.001 -10.647 1 95.5 107 HIS B C 1
ATOM 2781 O O . HIS B 1 107 ? -5.853 -32.105 -10.527 1 95.5 107 HIS B O 1
ATOM 2787 N N . ALA B 1 108 ? -7.914 -32.518 -9.801 1 94.08 108 ALA B N 1
ATOM 2788 C CA . ALA B 1 108 ? -7.535 -33.019 -8.482 1 94.08 108 ALA B CA 1
ATOM 2789 C C . ALA B 1 108 ? -6.599 -34.218 -8.599 1 94.08 108 ALA B C 1
ATOM 2791 O O . ALA B 1 108 ? -5.833 -34.508 -7.678 1 94.08 108 ALA B O 1
ATOM 2792 N N . ASP B 1 109 ? -6.535 -34.883 -9.706 1 93.86 109 ASP B N 1
ATOM 2793 C CA . ASP B 1 109 ? -5.734 -36.09 -9.89 1 93.86 109 ASP B CA 1
ATOM 2794 C C . ASP B 1 109 ? -4.268 -35.744 -10.139 1 93.86 109 ASP B C 1
ATOM 2796 O O . ASP B 1 109 ? -3.397 -36.611 -10.054 1 93.86 109 ASP B O 1
ATOM 2800 N N . LEU B 1 110 ? -3.959 -34.466 -10.31 1 94.43 110 LEU B N 1
ATOM 2801 C CA . LEU B 1 110 ? -2.619 -34.09 -10.746 1 94.43 110 LEU B CA 1
ATOM 2802 C C . LEU B 1 110 ? -1.807 -33.527 -9.584 1 94.43 110 LEU B C 1
ATOM 2804 O O . LEU B 1 110 ? -0.586 -33.384 -9.686 1 94.43 110 LEU B O 1
ATOM 2808 N N . GLY B 1 111 ? -2.44 -33.243 -8.53 1 95.95 111 GLY B N 1
ATOM 2809 C CA . GLY B 1 111 ? -1.739 -32.667 -7.394 1 95.95 111 GLY B CA 1
ATOM 2810 C C . GLY B 1 111 ? -1.688 -33.592 -6.193 1 95.95 111 GLY B C 1
ATOM 2811 O O . GLY B 1 111 ? -2.707 -34.164 -5.799 1 95.95 111 GLY B O 1
ATOM 2812 N N . LEU B 1 112 ? -0.5 -33.745 -5.686 1 96.92 112 LEU B N 1
ATOM 2813 C CA . LEU B 1 112 ? -0.334 -34.521 -4.462 1 96.92 112 LEU B CA 1
ATOM 2814 C C . LEU B 1 112 ? -0.607 -33.662 -3.232 1 96.92 112 LEU B C 1
ATOM 2816 O O . LEU B 1 112 ? -1.106 -34.16 -2.221 1 96.92 112 LEU B O 1
ATOM 2820 N N . SER B 1 113 ? -0.222 -32.485 -3.216 1 98.49 113 SER B N 1
ATOM 2821 C CA . SER B 1 113 ? -0.459 -31.46 -2.205 1 98.49 113 SER B CA 1
ATOM 2822 C C . SER B 1 113 ? -0.339 -30.06 -2.798 1 98.49 113 SER B C 1
ATOM 2824 O O . SER B 1 113 ? 0.119 -29.898 -3.931 1 98.49 113 SER B O 1
ATOM 2826 N N . TYR B 1 114 ? -0.805 -29.059 -2.064 1 98.66 114 TYR B N 1
ATOM 2827 C CA . TYR B 1 114 ? -0.786 -27.684 -2.549 1 98.66 114 TYR B CA 1
ATOM 2828 C C . TYR B 1 114 ? -0.238 -26.738 -1.487 1 98.66 114 TYR B C 1
ATOM 2830 O O . TYR B 1 114 ? -0.616 -26.823 -0.316 1 98.66 114 TYR B O 1
ATOM 2838 N N . THR B 1 115 ? 0.68 -25.935 -1.839 1 98.89 115 THR B N 1
ATOM 2839 C CA . THR B 1 115 ? 1.124 -24.781 -1.065 1 98.89 115 THR B CA 1
ATOM 2840 C C . THR B 1 115 ? 0.684 -23.481 -1.733 1 98.89 115 THR B C 1
ATOM 2842 O O . THR B 1 115 ? 1.09 -23.186 -2.858 1 98.89 115 THR B O 1
ATOM 2845 N N . ILE B 1 116 ? -0.154 -22.75 -1.073 1 98.92 116 ILE B N 1
ATOM 2846 C CA . ILE B 1 116 ? -0.709 -21.505 -1.592 1 98.92 116 ILE B CA 1
ATOM 2847 C C . ILE B 1 116 ? -0.149 -20.322 -0.805 1 98.92 116 ILE B C 1
ATOM 2849 O O . ILE B 1 116 ? -0.439 -20.166 0.383 1 98.92 116 ILE B O 1
ATOM 2853 N N . SER B 1 117 ? 0.631 -19.524 -1.52 1 98.87 117 SER B N 1
ATOM 2854 C CA . SER B 1 117 ? 1.367 -18.452 -0.857 1 98.87 117 SER B CA 1
ATOM 2855 C C . SER B 1 117 ? 0.849 -17.082 -1.283 1 98.87 117 SER B C 1
ATOM 2857 O O . SER B 1 117 ? 0.772 -16.785 -2.476 1 98.87 117 SER B O 1
ATOM 2859 N N . SER B 1 118 ? 0.495 -16.198 -0.262 1 98.85 118 SER B N 1
ATOM 2860 C CA . SER B 1 118 ? 0.161 -14.797 -0.497 1 98.85 118 SER B CA 1
ATOM 2861 C C . SER B 1 118 ? -0.835 -14.651 -1.642 1 98.85 118 SER B C 1
ATOM 2863 O O . SER B 1 118 ? -0.586 -13.914 -2.599 1 98.85 118 SER B O 1
ATOM 2865 N N . SER B 1 119 ? -1.997 -15.244 -1.466 1 98.88 119 SER B N 1
ATOM 2866 C CA . SER B 1 119 ? -2.996 -15.31 -2.528 1 98.88 119 SER B CA 1
ATOM 2867 C C . SER B 1 119 ? -4.383 -14.952 -2.005 1 98.88 119 SER B C 1
ATOM 2869 O O . SER B 1 119 ? -4.516 -14.393 -0.915 1 98.88 119 SER B O 1
ATOM 2871 N N . TRP B 1 120 ? -5.38 -15.087 -2.891 1 98.84 120 TRP B N 1
ATOM 2872 C CA . TRP B 1 120 ? -6.768 -14.777 -2.566 1 98.84 120 TRP B CA 1
ATOM 2873 C C . TRP B 1 120 ? -7.719 -15.758 -3.244 1 98.84 120 TRP B C 1
ATOM 2875 O O . TRP B 1 120 ? -7.339 -16.442 -4.197 1 98.84 120 TRP B O 1
ATOM 2885 N N . ALA B 1 121 ? -8.904 -15.885 -2.711 1 98.88 121 ALA B N 1
ATOM 2886 C CA . ALA B 1 121 ? -9.896 -16.778 -3.305 1 98.88 121 ALA B CA 1
ATOM 2887 C C . ALA B 1 121 ? -11.059 -15.988 -3.899 1 98.88 121 ALA B C 1
ATOM 2889 O O . ALA B 1 121 ? -11.814 -16.508 -4.724 1 98.88 121 ALA B O 1
ATOM 2890 N N . ARG B 1 122 ? -11.173 -14.796 -3.443 1 98.64 122 ARG B N 1
ATOM 2891 C CA . ARG B 1 122 ? -12.2 -13.859 -3.888 1 98.64 122 ARG B CA 1
ATOM 2892 C C . ARG B 1 122 ? -11.738 -12.416 -3.709 1 98.64 122 ARG B C 1
ATOM 2894 O O . ARG B 1 122 ? -11.273 -12.036 -2.633 1 98.64 122 ARG B O 1
ATOM 2901 N N . ALA B 1 123 ? -11.856 -11.695 -4.786 1 98.24 123 ALA B N 1
ATOM 2902 C CA . ALA B 1 123 ? -11.461 -10.291 -4.708 1 98.24 123 ALA B CA 1
ATOM 2903 C C . ALA B 1 123 ? -12.438 -9.492 -3.85 1 98.24 123 ALA B C 1
ATOM 2905 O O . ALA B 1 123 ? -13.639 -9.467 -4.127 1 98.24 123 ALA B O 1
ATOM 2906 N N . ASP B 1 124 ? -11.968 -8.868 -2.792 1 98.12 124 ASP B N 1
ATOM 2907 C CA . ASP B 1 124 ? -12.799 -7.936 -2.036 1 98.12 124 ASP B CA 1
ATOM 2908 C C . ASP B 1 124 ? -12.701 -6.524 -2.608 1 98.12 124 ASP B C 1
ATOM 2910 O O . ASP B 1 124 ? -12.101 -6.317 -3.665 1 98.12 124 ASP B O 1
ATOM 2914 N N . THR B 1 125 ? -13.323 -5.564 -1.969 1 98.4 125 THR B N 1
ATOM 2915 C CA . THR B 1 125 ? -13.403 -4.199 -2.479 1 98.4 125 THR B CA 1
ATOM 2916 C C . THR B 1 125 ? -12.011 -3.588 -2.607 1 98.4 125 THR B C 1
ATOM 2918 O O . THR B 1 125 ? -11.701 -2.941 -3.61 1 98.4 125 THR B O 1
ATOM 2921 N N . ARG B 1 126 ? -11.16 -3.732 -1.593 1 98.64 126 ARG B N 1
ATOM 2922 C CA . ARG B 1 126 ? -9.809 -3.183 -1.631 1 98.64 126 ARG B CA 1
ATOM 2923 C C . ARG B 1 126 ? -9.011 -3.77 -2.79 1 98.64 126 ARG B C 1
ATOM 2925 O O . ARG B 1 126 ? -8.345 -3.039 -3.525 1 98.64 126 ARG B O 1
ATOM 2932 N N . PHE B 1 127 ? -9.102 -5.099 -2.934 1 98.72 127 PHE B N 1
ATOM 2933 C CA . PHE B 1 127 ? -8.41 -5.794 -4.013 1 98.72 127 PHE B CA 1
ATOM 2934 C C . PHE B 1 127 ? -8.861 -5.27 -5.371 1 98.72 127 PHE B C 1
ATOM 2936 O O . PHE B 1 127 ? -8.033 -4.927 -6.217 1 98.72 127 PHE B O 1
ATOM 2943 N N . ARG B 1 128 ? -10.14 -5.191 -5.558 1 98.64 128 ARG B N 1
ATOM 2944 C CA . ARG B 1 128 ? -10.694 -4.732 -6.827 1 98.64 128 ARG B CA 1
ATOM 2945 C C . ARG B 1 128 ? -10.238 -3.312 -7.143 1 98.64 128 ARG B C 1
ATOM 2947 O O . ARG B 1 128 ? -9.865 -3.012 -8.279 1 98.64 128 ARG B O 1
ATOM 2954 N N . THR B 1 129 ? -10.291 -2.471 -6.156 1 98.78 129 THR B N 1
ATOM 2955 C CA . THR B 1 129 ? -9.899 -1.08 -6.351 1 98.78 129 THR B CA 1
ATOM 2956 C C . THR B 1 129 ? -8.419 -0.981 -6.712 1 98.78 129 THR B C 1
ATOM 2958 O O . THR B 1 129 ? -8.05 -0.279 -7.656 1 98.78 129 THR B O 1
ATOM 2961 N N . LEU B 1 130 ? -7.576 -1.641 -6.034 1 98.83 130 LEU B N 1
ATOM 2962 C CA . LEU B 1 130 ? -6.133 -1.604 -6.243 1 98.83 130 LEU B CA 1
ATOM 2963 C C . LEU B 1 130 ? -5.77 -2.148 -7.62 1 98.83 130 LEU B C 1
ATOM 2965 O O . LEU B 1 130 ? -5.016 -1.516 -8.363 1 98.83 130 LEU B O 1
ATOM 2969 N N . PHE B 1 131 ? -6.292 -3.257 -7.979 1 98.84 131 PHE B N 1
ATOM 2970 C CA . PHE B 1 131 ? -5.877 -3.915 -9.212 1 98.84 131 PHE B CA 1
ATOM 2971 C C . PHE B 1 131 ? -6.533 -3.261 -10.422 1 98.84 131 PHE B C 1
ATOM 2973 O O . PHE B 1 131 ? -5.965 -3.257 -11.516 1 98.84 131 PHE B O 1
ATOM 2980 N N . THR B 1 132 ? -7.735 -2.686 -10.247 1 98.78 132 THR B N 1
ATOM 2981 C CA . THR B 1 132 ? -8.28 -1.833 -11.298 1 98.78 132 THR B CA 1
ATOM 2982 C C . THR B 1 132 ? -7.347 -0.659 -11.579 1 98.78 132 THR B C 1
ATOM 2984 O O . THR B 1 132 ? -7.037 -0.369 -12.736 1 98.78 132 THR B O 1
ATOM 2987 N N . ALA B 1 133 ? -6.9 -0.029 -10.518 1 98.88 133 ALA B N 1
ATOM 2988 C CA . ALA B 1 133 ? -5.979 1.093 -10.681 1 98.88 133 ALA B CA 1
ATOM 2989 C C . ALA B 1 133 ? -4.705 0.657 -11.4 1 98.88 133 ALA B C 1
ATOM 2991 O O . ALA B 1 133 ? -4.206 1.366 -12.277 1 98.88 133 ALA B O 1
ATOM 2992 N N . ARG B 1 134 ? -4.185 -0.463 -11.025 1 98.87 134 ARG B N 1
ATOM 2993 C CA . ARG B 1 134 ? -2.963 -0.971 -11.638 1 98.87 134 ARG B CA 1
ATOM 2994 C C . ARG B 1 134 ? -3.179 -1.282 -13.116 1 98.87 134 ARG B C 1
ATOM 2996 O O . ARG B 1 134 ? -2.312 -1.005 -13.947 1 98.87 134 ARG B O 1
ATOM 3003 N N . ALA B 1 135 ? -4.302 -1.85 -13.46 1 98.77 135 ALA B N 1
ATOM 3004 C CA . ALA B 1 135 ? -4.622 -2.108 -14.862 1 98.77 135 ALA B CA 1
ATOM 3005 C C . ALA B 1 135 ? -4.709 -0.807 -15.653 1 98.77 135 ALA B C 1
ATOM 3007 O O . ALA B 1 135 ? -4.224 -0.727 -16.784 1 98.77 135 ALA B O 1
ATOM 3008 N N . GLU B 1 136 ? -5.295 0.201 -15.055 1 98.75 136 GLU B N 1
ATOM 3009 C CA . GLU B 1 136 ? -5.462 1.495 -15.709 1 98.75 136 GLU B CA 1
ATOM 3010 C C . GLU B 1 136 ? -4.113 2.127 -16.037 1 98.75 136 GLU B C 1
ATOM 3012 O O . GLU B 1 136 ? -3.966 2.792 -17.064 1 98.75 136 GLU B O 1
ATOM 3017 N N . LEU B 1 137 ? -3.139 1.948 -15.178 1 98.86 137 LEU B N 1
ATOM 3018 C CA . LEU B 1 137 ? -1.8 2.464 -15.439 1 98.86 137 LEU B CA 1
ATOM 3019 C C . LEU B 1 137 ? -1.231 1.873 -16.724 1 98.86 137 LEU B C 1
ATOM 3021 O O . LEU B 1 137 ? -0.695 2.601 -17.564 1 98.86 137 LEU B O 1
ATOM 3025 N N . LEU B 1 138 ? -1.351 0.585 -16.808 1 98.63 138 LEU B N 1
ATOM 3026 C CA . LEU B 1 138 ? -0.812 -0.099 -17.979 1 98.63 138 LEU B CA 1
ATOM 3027 C C . LEU B 1 138 ? -1.58 0.29 -19.237 1 98.63 138 LEU B C 1
ATOM 3029 O O . LEU B 1 138 ? -0.982 0.489 -20.298 1 98.63 138 LEU B O 1
ATOM 3033 N N . GLU B 1 139 ? -2.853 0.392 -19.123 1 98.49 139 GLU B N 1
ATOM 3034 C CA . GLU B 1 139 ? -3.688 0.788 -20.252 1 98.49 139 GLU B CA 1
ATOM 3035 C C . GLU B 1 139 ? -3.35 2.201 -20.72 1 98.49 139 GLU B C 1
ATOM 3037 O O . GLU B 1 139 ? -3.509 2.524 -21.899 1 98.49 139 GLU B O 1
ATOM 3042 N N . ALA B 1 140 ? -2.832 3.031 -19.828 1 98.47 140 ALA B N 1
ATOM 3043 C CA . ALA B 1 140 ? -2.475 4.411 -20.145 1 98.47 140 ALA B CA 1
ATOM 3044 C C . ALA B 1 140 ? -1.026 4.509 -20.614 1 98.47 140 ALA B C 1
ATOM 3046 O O . ALA B 1 140 ? -0.522 5.605 -20.87 1 98.47 140 ALA B O 1
ATOM 3047 N N . GLY B 1 141 ? -0.303 3.379 -20.678 1 98.27 141 GLY B N 1
ATOM 3048 C CA . GLY B 1 141 ? 1.073 3.355 -21.147 1 98.27 141 GLY B CA 1
ATOM 3049 C C . GLY B 1 141 ? 2.072 3.789 -20.09 1 98.27 141 GLY B C 1
ATOM 3050 O O . GLY B 1 141 ? 3.197 4.175 -20.413 1 98.27 141 GLY B O 1
ATOM 3051 N N . MET B 1 142 ? 1.687 3.749 -18.82 1 98.65 142 MET B N 1
ATOM 3052 C CA . MET B 1 142 ? 2.536 4.249 -17.742 1 98.65 142 MET B CA 1
ATOM 3053 C C . MET B 1 142 ? 3.326 3.113 -17.101 1 98.65 142 MET B C 1
ATOM 3055 O O . MET B 1 142 ? 3.26 2.912 -15.887 1 98.65 142 MET B O 1
ATOM 3059 N N . ALA B 1 143 ? 4.214 2.486 -17.878 1 98.7 143 ALA B N 1
ATOM 3060 C CA . ALA B 1 143 ? 4.984 1.312 -17.475 1 98.7 143 ALA B CA 1
ATOM 3061 C C . ALA B 1 143 ? 5.907 1.638 -16.304 1 98.7 143 ALA B C 1
ATOM 3063 O O . ALA B 1 143 ? 6.04 0.842 -15.371 1 98.7 143 ALA B O 1
ATOM 3064 N N . GLU B 1 144 ? 6.531 2.778 -16.323 1 98.82 144 GLU B N 1
ATOM 3065 C CA . GLU B 1 144 ? 7.473 3.145 -15.271 1 98.82 144 GLU B CA 1
ATOM 3066 C C . GLU B 1 144 ? 6.757 3.366 -13.941 1 98.82 144 GLU B C 1
ATOM 3068 O O . GLU B 1 144 ? 7.202 2.876 -12.901 1 98.82 144 GLU B O 1
ATOM 3073 N N . THR B 1 145 ? 5.614 4.111 -13.98 1 98.89 145 THR B N 1
ATOM 3074 C CA . THR B 1 145 ? 4.827 4.353 -12.775 1 98.89 145 THR B CA 1
ATOM 3075 C C . THR B 1 145 ? 4.291 3.042 -12.208 1 98.89 145 THR B C 1
ATOM 3077 O O . THR B 1 145 ? 4.304 2.834 -10.992 1 98.89 145 THR B O 1
ATOM 3080 N N . TYR B 1 146 ? 3.843 2.156 -13.123 1 98.85 146 TYR B N 1
ATOM 3081 C CA . TYR B 1 146 ? 3.392 0.829 -12.721 1 98.85 146 TYR B CA 1
ATOM 3082 C C . TYR B 1 146 ? 4.496 0.076 -11.988 1 98.85 146 TYR B C 1
ATOM 3084 O O . TYR B 1 146 ? 4.255 -0.526 -10.939 1 98.85 146 TYR B O 1
ATOM 3092 N N . GLN B 1 147 ? 5.691 0.116 -12.503 1 98.83 147 GLN B N 1
ATOM 3093 C CA . GLN B 1 147 ? 6.821 -0.599 -11.919 1 98.83 147 GLN B CA 1
ATOM 3094 C C . GLN B 1 147 ? 7.21 -0.003 -10.569 1 98.83 147 GLN B C 1
ATOM 3096 O O . GLN B 1 147 ? 7.541 -0.735 -9.634 1 98.83 147 GLN B O 1
ATOM 3101 N N . ARG B 1 148 ? 7.199 1.315 -10.432 1 98.84 148 ARG B N 1
ATOM 3102 C CA . ARG B 1 148 ? 7.474 1.958 -9.151 1 98.84 148 ARG B CA 1
ATOM 3103 C C . ARG B 1 148 ? 6.5 1.483 -8.079 1 98.84 148 ARG B C 1
ATOM 3105 O O . ARG B 1 148 ? 6.911 1.126 -6.973 1 98.84 148 ARG B O 1
ATOM 3112 N N . LEU B 1 149 ? 5.233 1.491 -8.442 1 98.85 149 LEU B N 1
ATOM 3113 C CA . LEU B 1 149 ? 4.214 1.084 -7.481 1 98.85 149 LEU B CA 1
ATOM 3114 C C . LEU B 1 149 ? 4.346 -0.398 -7.145 1 98.85 149 LEU B C 1
ATOM 3116 O O . LEU B 1 149 ? 4.079 -0.808 -6.013 1 98.85 149 LEU B O 1
ATOM 3120 N N . THR B 1 150 ? 4.732 -1.197 -8.113 1 98.75 150 THR B N 1
ATOM 3121 C CA . THR B 1 150 ? 4.98 -2.609 -7.846 1 98.75 150 THR B CA 1
ATOM 3122 C C . THR B 1 150 ? 6.088 -2.777 -6.811 1 98.75 150 THR B C 1
ATOM 3124 O O . THR B 1 150 ? 5.966 -3.587 -5.889 1 98.75 150 THR B O 1
ATOM 3127 N N . HIS B 1 151 ? 7.183 -1.992 -6.973 1 98.64 151 HIS B N 1
ATOM 3128 C CA . HIS B 1 151 ? 8.267 -2.053 -5.999 1 98.64 151 HIS B CA 1
ATOM 3129 C C . HIS B 1 151 ? 7.765 -1.726 -4.596 1 98.64 151 HIS B C 1
ATOM 3131 O O . HIS B 1 151 ? 8.069 -2.445 -3.641 1 98.64 151 HIS B O 1
ATOM 3137 N N . VAL B 1 152 ? 6.926 -0.751 -4.494 1 98.7 152 VAL B N 1
ATOM 3138 C CA . VAL B 1 152 ? 6.463 -0.25 -3.205 1 98.7 152 VAL B CA 1
ATOM 3139 C C . VAL B 1 152 ? 5.498 -1.253 -2.576 1 98.7 152 VAL B C 1
ATOM 3141 O O . VAL B 1 152 ? 5.548 -1.499 -1.369 1 98.7 152 VAL B O 1
ATOM 3144 N N . LEU B 1 153 ? 4.643 -1.824 -3.357 1 98.49 153 LEU B N 1
ATOM 3145 C CA . LEU B 1 153 ? 3.577 -2.69 -2.863 1 98.49 153 LEU B CA 1
ATOM 3146 C C . LEU B 1 153 ? 4.107 -4.089 -2.568 1 98.49 153 LEU B C 1
ATOM 3148 O O . LEU B 1 153 ? 3.504 -4.835 -1.793 1 98.49 153 LEU B O 1
ATOM 3152 N N . CYS B 1 154 ? 5.291 -4.422 -3.129 1 98.63 154 CYS B N 1
ATOM 3153 C CA . CYS B 1 154 ? 5.657 -5.834 -3.111 1 98.63 154 CYS B CA 1
ATOM 3154 C C . CYS B 1 154 ? 6.913 -6.062 -2.278 1 98.63 154 CYS B C 1
ATOM 3156 O O . CYS B 1 154 ? 7.228 -7.198 -1.921 1 98.63 154 CYS B O 1
ATOM 3158 N N . HIS B 1 155 ? 7.677 -5.012 -1.976 1 98.51 155 HIS B N 1
ATOM 3159 C CA . HIS B 1 155 ? 8.911 -5.158 -1.212 1 98.51 155 HIS B CA 1
ATOM 3160 C C . HIS B 1 155 ? 8.818 -4.434 0.128 1 98.51 155 HIS B C 1
ATOM 3162 O O . HIS B 1 155 ? 8.082 -3.453 0.258 1 98.51 155 HIS B O 1
ATOM 3168 N N . GLU B 1 156 ? 9.585 -4.929 1.075 1 97.48 156 GLU B N 1
ATOM 3169 C CA . GLU B 1 156 ? 9.788 -4.198 2.323 1 97.48 156 GLU B CA 1
ATOM 3170 C C . GLU B 1 156 ? 10.606 -2.931 2.093 1 97.48 156 GLU B C 1
ATOM 3172 O O . GLU B 1 156 ? 11.411 -2.865 1.161 1 97.48 156 GLU B O 1
ATOM 3177 N N . ALA B 1 157 ? 10.458 -1.988 3.011 1 97.66 157 ALA B N 1
ATOM 3178 C CA . ALA B 1 157 ? 11.196 -0.731 2.916 1 97.66 157 ALA B CA 1
ATOM 3179 C C . ALA B 1 157 ? 12.702 -0.977 2.935 1 97.66 157 ALA B C 1
ATOM 3181 O O . ALA B 1 157 ? 13.453 -0.317 2.213 1 97.66 157 ALA B O 1
ATOM 3182 N N . SER B 1 158 ? 13.158 -1.898 3.779 1 97.24 158 SER B N 1
ATOM 3183 C CA . SER B 1 158 ? 14.584 -2.189 3.881 1 97.24 158 SER B CA 1
ATOM 3184 C C . SER B 1 158 ? 15.129 -2.75 2.571 1 97.24 158 SER B C 1
ATOM 3186 O O . SER B 1 158 ? 16.254 -2.437 2.176 1 97.24 158 SER B O 1
ATOM 3188 N N . TYR B 1 159 ? 14.335 -3.564 1.866 1 98.09 159 TYR B N 1
ATOM 3189 C CA . TYR B 1 159 ? 14.737 -4.114 0.576 1 98.09 159 TYR B CA 1
ATOM 3190 C C . TYR B 1 159 ? 14.865 -3.013 -0.47 1 98.09 159 TYR B C 1
ATOM 3192 O O . TYR B 1 159 ? 15.827 -2.99 -1.241 1 98.09 159 TYR B O 1
ATOM 3200 N N . LEU B 1 160 ? 13.917 -2.109 -0.483 1 98.52 160 LEU B N 1
ATOM 3201 C CA . LEU B 1 160 ? 13.954 -0.987 -1.415 1 98.52 160 LEU B CA 1
ATOM 3202 C C . LEU B 1 160 ? 15.213 -0.151 -1.21 1 98.52 160 LEU B C 1
ATOM 3204 O O . LEU B 1 160 ? 15.873 0.233 -2.179 1 98.52 160 LEU B O 1
ATOM 3208 N N . ALA B 1 161 ? 15.486 0.082 0.034 1 98.33 161 ALA B N 1
ATOM 3209 C CA . ALA B 1 161 ? 16.658 0.896 0.346 1 98.33 161 ALA B CA 1
ATOM 3210 C C . ALA B 1 161 ? 17.943 0.198 -0.091 1 98.33 161 ALA B C 1
ATOM 3212 O O . ALA B 1 161 ? 18.812 0.816 -0.711 1 98.33 161 ALA B O 1
ATOM 3213 N N . MET B 1 162 ? 18.011 -1.078 0.2 1 98.35 162 MET B N 1
ATOM 3214 C CA . MET B 1 162 ? 19.211 -1.862 -0.075 1 98.35 162 MET B CA 1
ATOM 3215 C C . MET B 1 162 ? 19.419 -2.031 -1.577 1 98.35 162 MET B C 1
ATOM 3217 O O . MET B 1 162 ? 20.554 -2.138 -2.043 1 98.35 162 MET B O 1
ATOM 3221 N N . HIS B 1 163 ? 18.372 -2.026 -2.391 1 98.48 163 HIS B N 1
ATOM 3222 C CA . HIS B 1 163 ? 18.453 -2.314 -3.819 1 98.48 163 HIS B CA 1
ATOM 3223 C C . HIS B 1 163 ? 17.997 -1.119 -4.649 1 98.48 163 HIS B C 1
ATOM 3225 O O . HIS B 1 163 ? 17.459 -1.288 -5.745 1 98.48 163 HIS B O 1
ATOM 3231 N N . ALA B 1 164 ? 18.106 0.076 -4.105 1 98.26 164 ALA B N 1
ATOM 3232 C CA . ALA B 1 164 ? 17.553 1.299 -4.68 1 98.26 164 ALA B CA 1
ATOM 3233 C C . ALA B 1 164 ? 18.03 1.495 -6.116 1 98.26 164 ALA B C 1
ATOM 3235 O O . ALA B 1 164 ? 17.227 1.76 -7.013 1 98.26 164 ALA B O 1
ATOM 3236 N N . ALA B 1 165 ? 19.3 1.338 -6.426 1 98.12 165 ALA B N 1
ATOM 3237 C CA . ALA B 1 165 ? 19.86 1.561 -7.756 1 98.12 165 ALA B CA 1
ATOM 3238 C C . ALA B 1 165 ? 19.323 0.539 -8.755 1 98.12 165 ALA B C 1
ATOM 3240 O O . ALA B 1 165 ? 18.969 0.89 -9.883 1 98.12 165 ALA B O 1
ATOM 3241 N N . GLU B 1 166 ? 19.292 -0.694 -8.338 1 98.07 166 GLU B N 1
ATOM 3242 C CA . GLU B 1 166 ? 18.786 -1.769 -9.186 1 98.07 166 GLU B CA 1
ATOM 3243 C C . GLU B 1 166 ? 17.312 -1.559 -9.524 1 98.07 166 GLU B C 1
ATOM 3245 O O . GLU B 1 166 ? 16.898 -1.757 -10.668 1 98.07 166 GLU B O 1
ATOM 3250 N N . LEU B 1 167 ? 16.603 -1.195 -8.545 1 97.65 167 LEU B N 1
ATOM 3251 C CA . LEU B 1 167 ? 15.166 -1.028 -8.734 1 97.65 167 LEU B CA 1
ATOM 3252 C C . LEU B 1 167 ? 14.869 0.195 -9.595 1 97.65 167 LEU B C 1
ATOM 3254 O O . LEU B 1 167 ? 13.953 0.171 -10.42 1 97.65 167 LEU B O 1
ATOM 3258 N N . GLU B 1 168 ? 15.623 1.259 -9.42 1 97.82 168 GLU B N 1
ATOM 3259 C CA . GLU B 1 168 ? 15.472 2.42 -10.291 1 97.82 168 GLU B CA 1
ATOM 3260 C C . GLU B 1 168 ? 15.825 2.078 -11.735 1 97.82 168 GLU B C 1
ATOM 3262 O O . GLU B 1 168 ? 15.191 2.572 -12.669 1 97.82 168 GLU B O 1
ATOM 3267 N N . ALA B 1 169 ? 16.88 1.282 -11.946 1 98.27 169 ALA B N 1
ATOM 3268 C CA . ALA B 1 169 ? 17.238 0.824 -13.286 1 98.27 169 ALA B CA 1
ATOM 3269 C C . ALA B 1 169 ? 16.11 0.004 -13.906 1 98.27 169 ALA B C 1
ATOM 3271 O O . ALA B 1 169 ? 15.828 0.128 -15.1 1 98.27 169 ALA B O 1
ATOM 3272 N N . ALA B 1 170 ? 15.529 -0.837 -13.098 1 98.19 170 ALA B N 1
ATOM 3273 C CA . ALA B 1 170 ? 14.406 -1.639 -13.577 1 98.19 170 ALA B CA 1
ATOM 3274 C C . ALA B 1 170 ? 13.244 -0.751 -14.012 1 98.19 170 ALA B C 1
ATOM 3276 O O . ALA B 1 170 ? 12.568 -1.042 -15.002 1 98.19 170 ALA B O 1
ATOM 3277 N N . VAL B 1 171 ? 12.974 0.324 -13.248 1 98.68 171 VAL B N 1
ATOM 3278 C CA . VAL B 1 171 ? 11.917 1.27 -13.59 1 98.68 171 VAL B CA 1
ATOM 3279 C C . VAL B 1 171 ? 12.214 1.91 -14.945 1 98.68 171 VAL B C 1
ATOM 3281 O O . VAL B 1 171 ? 11.33 2.008 -15.799 1 98.68 171 VAL B O 1
ATOM 3284 N N . ALA B 1 172 ? 13.422 2.224 -15.18 1 98.07 172 ALA B N 1
ATOM 3285 C CA . ALA B 1 172 ? 13.832 2.952 -16.378 1 98.07 172 ALA B CA 1
ATOM 3286 C C . ALA B 1 172 ? 13.625 2.106 -17.631 1 98.07 172 ALA B C 1
ATOM 3288 O O . ALA B 1 172 ? 13.416 2.642 -18.722 1 98.07 172 ALA B O 1
ATOM 3289 N N . ILE B 1 173 ? 13.636 0.779 -17.514 1 97.85 173 ILE B N 1
ATOM 3290 C CA . ILE B 1 173 ? 13.538 -0.071 -18.695 1 97.85 173 ILE B CA 1
ATOM 3291 C C . ILE B 1 173 ? 12.224 -0.849 -18.663 1 97.85 173 ILE B C 1
ATOM 3293 O O . ILE B 1 173 ? 12.063 -1.838 -19.383 1 97.85 173 ILE B O 1
ATOM 3297 N N . ALA B 1 174 ? 11.319 -0.482 -17.825 1 97.91 174 ALA B N 1
ATOM 3298 C CA . ALA B 1 174 ? 10.075 -1.216 -17.609 1 97.91 174 ALA B CA 1
ATOM 3299 C C . ALA B 1 174 ? 9.306 -1.39 -18.916 1 97.91 174 ALA B C 1
ATOM 3301 O O . ALA B 1 174 ? 8.762 -2.463 -19.185 1 97.91 174 ALA B O 1
ATOM 3302 N N . SER B 1 175 ? 9.202 -0.389 -19.755 1 96.36 175 SER B N 1
ATOM 3303 C CA . SER B 1 175 ? 8.45 -0.442 -21.004 1 96.36 175 SER B CA 1
ATOM 3304 C C . SER B 1 175 ? 9.007 -1.511 -21.939 1 96.36 175 SER B C 1
ATOM 3306 O O . SER B 1 175 ? 8.288 -2.028 -22.797 1 96.36 175 SER B O 1
ATOM 3308 N N . ARG B 1 176 ? 10.324 -1.877 -21.681 1 95.1 176 ARG B N 1
ATOM 3309 C CA . ARG B 1 176 ? 10.982 -2.838 -22.56 1 95.1 176 ARG B CA 1
ATOM 3310 C C . ARG B 1 176 ? 11.008 -4.228 -21.932 1 95.1 176 ARG B C 1
ATOM 3312 O O . ARG B 1 176 ? 11.211 -5.225 -22.627 1 95.1 176 ARG B O 1
ATOM 3319 N N . THR B 1 177 ? 10.8 -4.28 -20.622 1 94.87 177 THR B N 1
ATOM 3320 C CA . THR B 1 177 ? 11.012 -5.554 -19.945 1 94.87 177 THR B CA 1
ATOM 3321 C C . THR B 1 177 ? 9.681 -6.175 -19.531 1 94.87 177 THR B C 1
ATOM 3323 O O . THR B 1 177 ? 9.578 -7.394 -19.383 1 94.87 177 THR B O 1
ATOM 3326 N N . LEU B 1 178 ? 8.681 -5.368 -19.37 1 95.6 178 LEU B N 1
ATOM 3327 C CA . LEU B 1 178 ? 7.356 -5.915 -19.098 1 95.6 178 LEU B CA 1
ATOM 3328 C C . LEU B 1 178 ? 6.79 -6.609 -20.332 1 95.6 178 LEU B C 1
ATOM 3330 O O . LEU B 1 178 ? 7.23 -6.346 -21.454 1 95.6 178 LEU B O 1
ATOM 3334 N N . ALA B 1 179 ? 5.866 -7.544 -20.112 1 95.98 179 ALA B N 1
ATOM 3335 C CA . ALA B 1 179 ? 5.056 -8.018 -21.23 1 95.98 179 ALA B CA 1
ATOM 3336 C C . ALA B 1 179 ? 4.38 -6.855 -21.951 1 95.98 179 ALA B C 1
ATOM 3338 O O . ALA B 1 179 ? 4.292 -5.75 -21.411 1 95.98 179 ALA B O 1
ATOM 3339 N N . PRO B 1 180 ? 3.969 -7.169 -23.255 1 97.12 180 PRO B N 1
ATOM 3340 C CA . PRO B 1 180 ? 3.188 -6.106 -23.891 1 97.12 180 PRO B CA 1
ATOM 3341 C C . PRO B 1 180 ? 2.094 -5.552 -22.982 1 97.12 180 PRO B C 1
ATOM 3343 O O . PRO B 1 180 ? 1.384 -6.319 -22.326 1 97.12 180 PRO B O 1
ATOM 3346 N N . LEU B 1 181 ? 1.968 -4.252 -22.913 1 97.51 181 LEU B N 1
ATOM 3347 C CA . LEU B 1 181 ? 1.161 -3.59 -21.894 1 97.51 181 LEU B CA 1
ATOM 3348 C C . LEU B 1 181 ? -0.293 -4.041 -21.974 1 97.51 181 LEU B C 1
ATOM 3350 O O . LEU B 1 181 ? -0.969 -4.158 -20.949 1 97.51 181 LEU B O 1
ATOM 3354 N N . ASN B 1 182 ? -0.768 -4.253 -23.196 1 97.13 182 ASN B N 1
ATOM 3355 C CA . ASN B 1 182 ? -2.137 -4.739 -23.334 1 97.13 182 ASN B CA 1
ATOM 3356 C C . ASN B 1 182 ? -2.297 -6.136 -22.742 1 97.13 182 ASN B C 1
ATOM 3358 O O . ASN B 1 182 ? -3.331 -6.449 -22.15 1 97.13 182 ASN B O 1
ATOM 3362 N N . VAL B 1 183 ? -1.331 -7.022 -22.876 1 98.22 183 VAL B N 1
ATOM 3363 C CA . VAL B 1 183 ? -1.337 -8.368 -22.312 1 98.22 183 VAL B CA 1
ATOM 3364 C C . VAL B 1 183 ? -1.251 -8.291 -20.79 1 98.22 183 VAL B C 1
ATOM 3366 O O . VAL B 1 183 ? -2.033 -8.932 -20.084 1 98.22 183 VAL B O 1
ATOM 3369 N N . ALA B 1 184 ? -0.311 -7.439 -20.333 1 98.03 184 ALA B N 1
ATOM 3370 C CA . ALA B 1 184 ? -0.156 -7.271 -18.89 1 98.03 184 ALA B CA 1
ATOM 3371 C C . ALA B 1 184 ? -1.444 -6.753 -18.257 1 98.03 184 ALA B C 1
ATOM 3373 O O . ALA B 1 184 ? -1.849 -7.219 -17.189 1 98.03 184 ALA B O 1
ATOM 3374 N N . ALA B 1 185 ? -2.11 -5.78 -18.921 1 98.22 185 ALA B N 1
ATOM 3375 C CA . ALA B 1 185 ? -3.368 -5.234 -18.418 1 98.22 185 ALA B CA 1
ATOM 3376 C C . ALA B 1 185 ? -4.461 -6.299 -18.402 1 98.22 185 ALA B C 1
ATOM 3378 O O . ALA B 1 185 ? -5.234 -6.389 -17.445 1 98.22 185 ALA B O 1
ATOM 3379 N N . SER B 1 186 ? -4.515 -7.081 -19.433 1 98.08 186 SER B N 1
ATOM 3380 C CA . SER B 1 186 ? -5.502 -8.154 -19.504 1 98.08 186 SER B CA 1
ATOM 3381 C C . SER B 1 186 ? -5.279 -9.184 -18.401 1 98.08 186 SER B C 1
ATOM 3383 O O . SER B 1 186 ? -6.237 -9.695 -17.818 1 98.08 186 SER B O 1
ATOM 3385 N N . ARG B 1 187 ? -4.04 -9.508 -18.144 1 98.18 187 ARG B N 1
ATOM 3386 C CA . ARG B 1 187 ? -3.708 -10.463 -17.092 1 98.18 187 ARG B CA 1
ATOM 3387 C C . ARG B 1 187 ? -4.048 -9.902 -15.716 1 98.18 187 ARG B C 1
ATOM 3389 O O . ARG B 1 187 ? -4.438 -10.648 -14.815 1 98.18 187 ARG B O 1
ATOM 3396 N N . LEU B 1 188 ? -3.895 -8.568 -15.566 1 98.24 188 LEU B N 1
ATOM 3397 C CA . LEU B 1 188 ? -4.325 -7.938 -14.323 1 98.24 188 LEU B CA 1
ATOM 3398 C C . LEU B 1 188 ? -5.838 -8.036 -14.158 1 98.24 188 LEU B C 1
ATOM 3400 O O . LEU B 1 188 ? -6.329 -8.344 -13.07 1 98.24 188 LEU B O 1
ATOM 3404 N N . ARG B 1 189 ? -6.559 -7.772 -15.181 1 97.77 189 ARG B N 1
ATOM 3405 C CA . ARG B 1 189 ? -8.017 -7.759 -15.12 1 97.77 189 ARG B CA 1
ATOM 3406 C C . ARG B 1 189 ? -8.566 -9.154 -14.845 1 97.77 189 ARG B C 1
ATOM 3408 O O . ARG B 1 189 ? -9.593 -9.303 -14.179 1 97.77 189 ARG B O 1
ATOM 3415 N N . MET B 1 190 ? -7.877 -10.193 -15.276 1 97.94 190 MET B N 1
ATOM 3416 C CA . MET B 1 190 ? -8.352 -11.556 -15.055 1 97.94 190 MET B CA 1
ATOM 3417 C C . MET B 1 190 ? -8.374 -11.889 -13.567 1 97.94 190 MET B C 1
ATOM 3419 O O . MET B 1 190 ? -9.12 -12.77 -13.135 1 97.94 190 MET B O 1
ATOM 3423 N N . LEU B 1 191 ? -7.51 -11.233 -12.784 1 98.67 191 LEU B N 1
ATOM 3424 C CA . LEU B 1 191 ? -7.452 -11.484 -11.349 1 98.67 191 LEU B CA 1
ATOM 3425 C C . LEU B 1 191 ? -8.773 -11.12 -10.679 1 98.67 191 LEU B C 1
ATOM 3427 O O . LEU B 1 191 ? -9.149 -11.721 -9.67 1 98.67 191 LEU B O 1
ATOM 3431 N N . LEU B 1 192 ? -9.451 -10.104 -11.269 1 98.44 192 LEU B N 1
ATOM 3432 C CA . LEU B 1 192 ? -10.678 -9.573 -10.686 1 98.44 192 LEU B CA 1
ATOM 3433 C C . LEU B 1 192 ? -11.824 -10.569 -10.831 1 98.44 192 LEU B C 1
ATOM 3435 O O . LEU B 1 192 ? -12.788 -10.528 -10.064 1 98.44 192 LEU B O 1
ATOM 3439 N N . ASP B 1 193 ? -11.683 -11.507 -11.721 1 98.05 193 ASP B N 1
ATOM 3440 C CA . ASP B 1 193 ? -12.759 -12.441 -12.037 1 98.05 193 ASP B CA 1
ATOM 3441 C C . ASP B 1 193 ? -12.604 -13.743 -11.254 1 98.05 193 ASP B C 1
ATOM 3443 O O . ASP B 1 193 ? -13.515 -14.573 -11.233 1 98.05 193 ASP B O 1
ATOM 3447 N N . HIS B 1 194 ? -11.494 -13.935 -10.622 1 98.51 194 HIS B N 1
ATOM 3448 C CA . HIS B 1 194 ? -11.271 -15.154 -9.854 1 98.51 194 HIS B CA 1
ATOM 3449 C C . HIS B 1 194 ? -12.145 -15.186 -8.605 1 98.51 194 HIS B C 1
ATOM 3451 O O . HIS B 1 194 ? -12.075 -14.282 -7.769 1 98.51 194 HIS B O 1
ATOM 3457 N N . ASP B 1 195 ? -12.977 -16.158 -8.491 1 98.67 195 ASP B N 1
ATOM 3458 C CA . ASP B 1 195 ? -13.832 -16.389 -7.331 1 98.67 195 ASP B CA 1
ATOM 3459 C C . ASP B 1 195 ? -14.118 -17.878 -7.147 1 98.67 195 ASP B C 1
ATOM 3461 O O . ASP B 1 195 ? -14.943 -18.45 -7.862 1 98.67 195 ASP B O 1
ATOM 3465 N N . CYS B 1 196 ? -13.422 -18.463 -6.172 1 98.37 196 CYS B N 1
ATOM 3466 C CA . CYS B 1 196 ? -13.7 -19.869 -5.9 1 98.37 196 CYS B CA 1
ATOM 3467 C C . CYS B 1 196 ? -13.793 -20.127 -4.401 1 98.37 196 CYS B C 1
ATOM 3469 O O . CYS B 1 196 ? -13.668 -21.269 -3.955 1 98.37 196 CYS B O 1
ATOM 3471 N N . LEU B 1 197 ? -13.954 -19.064 -3.637 1 98.82 197 LEU B N 1
ATOM 3472 C CA . LEU B 1 197 ? -13.968 -19.152 -2.181 1 98.82 197 LEU B CA 1
ATOM 3473 C C . LEU B 1 197 ? -14.991 -20.18 -1.708 1 98.82 197 LEU B C 1
ATOM 3475 O O . LEU B 1 197 ? -14.691 -21.012 -0.85 1 98.82 197 LEU B O 1
ATOM 3479 N N . ASP B 1 198 ? -16.176 -20.18 -2.265 1 98.53 198 ASP B N 1
ATOM 3480 C CA . ASP B 1 198 ? -17.269 -21.038 -1.818 1 98.53 198 ASP B CA 1
ATOM 3481 C C . ASP B 1 198 ? -17.03 -22.49 -2.225 1 98.53 198 ASP B C 1
ATOM 3483 O O . ASP B 1 198 ? -17.702 -23.398 -1.731 1 98.53 198 ASP B O 1
ATOM 3487 N N . ASP B 1 199 ? -16.11 -22.76 -3.137 1 98.69 199 ASP B N 1
ATOM 3488 C CA . ASP B 1 199 ? -15.849 -24.103 -3.645 1 98.69 199 ASP B CA 1
ATOM 3489 C C . ASP B 1 199 ? -14.667 -24.744 -2.921 1 98.69 199 ASP B C 1
ATOM 3491 O O . ASP B 1 199 ? -14.423 -25.944 -3.062 1 98.69 199 ASP B O 1
ATOM 3495 N N . LEU B 1 200 ? -13.924 -24.036 -2.109 1 98.81 200 LEU B N 1
ATOM 3496 C CA . LEU B 1 200 ? -12.633 -24.466 -1.583 1 98.81 200 LEU B CA 1
ATOM 3497 C C . LEU B 1 200 ? -12.8 -25.641 -0.625 1 98.81 200 LEU B C 1
ATOM 3499 O O . LEU B 1 200 ? -11.869 -26.426 -0.431 1 98.81 200 LEU B O 1
ATOM 3503 N N . ALA B 1 201 ? -13.947 -25.806 -0.074 1 98.53 201 ALA B N 1
ATOM 3504 C CA . ALA B 1 201 ? -14.205 -26.918 0.837 1 98.53 201 ALA B CA 1
ATOM 3505 C C . ALA B 1 201 ? -14.124 -28.255 0.107 1 98.53 201 ALA B C 1
ATOM 3507 O O . ALA B 1 201 ? -14 -29.308 0.738 1 98.53 201 ALA B O 1
ATOM 3508 N N . GLY B 1 202 ? -14.183 -28.188 -1.212 1 98.12 202 GLY B N 1
ATOM 3509 C CA . GLY B 1 202 ? -14.142 -29.394 -2.023 1 98.12 202 GLY B CA 1
ATOM 3510 C C . GLY B 1 202 ? -12.735 -29.913 -2.25 1 98.12 202 GLY B C 1
ATOM 3511 O O . GLY B 1 202 ? -12.55 -30.993 -2.815 1 98.12 202 GLY B O 1
ATOM 3512 N N . ILE B 1 203 ? -11.737 -29.208 -1.796 1 98.28 203 ILE B N 1
ATOM 3513 C CA . ILE B 1 203 ? -10.357 -29.646 -1.971 1 98.28 203 ILE B CA 1
ATOM 3514 C C . ILE B 1 203 ? -10.04 -30.763 -0.978 1 98.28 203 ILE B C 1
ATOM 3516 O O . ILE B 1 203 ? -10.133 -30.567 0.236 1 98.28 203 ILE B O 1
ATOM 3520 N N . ALA B 1 204 ? -9.562 -31.855 -1.504 1 95.69 204 ALA B N 1
ATOM 3521 C CA . ALA B 1 204 ? -9.348 -33.035 -0.671 1 95.69 204 ALA B CA 1
ATOM 3522 C C . ALA B 1 204 ? -7.863 -33.245 -0.388 1 95.69 204 ALA B C 1
ATOM 3524 O O . ALA B 1 204 ? -7.497 -33.885 0.6 1 95.69 204 ALA B O 1
ATOM 3525 N N . ALA B 1 205 ? -6.998 -32.756 -1.24 1 97.3 205 ALA B N 1
ATOM 3526 C CA . ALA B 1 205 ? -5.555 -32.923 -1.085 1 97.3 205 ALA B CA 1
ATOM 3527 C C . ALA B 1 205 ? -5.033 -32.118 0.101 1 97.3 205 ALA B C 1
ATOM 3529 O O . ALA B 1 205 ? -5.666 -31.149 0.528 1 97.3 205 ALA B O 1
ATOM 3530 N N . PRO B 1 206 ? -3.902 -32.527 0.695 1 98.25 206 PRO B N 1
ATOM 3531 C CA . PRO B 1 206 ? -3.278 -31.695 1.727 1 98.25 206 PRO B CA 1
ATOM 3532 C C . PRO B 1 206 ? -2.927 -30.297 1.224 1 98.25 206 PRO B C 1
ATOM 3534 O O . PRO B 1 206 ? -2.406 -30.148 0.116 1 98.25 206 PRO B O 1
ATOM 3537 N N . VAL B 1 207 ? -3.27 -29.274 2.028 1 98.72 207 VAL B N 1
ATOM 3538 C CA . VAL B 1 207 ? -3.011 -27.896 1.625 1 98.72 207 VAL B CA 1
ATOM 3539 C C . VAL B 1 207 ? -2.279 -27.158 2.744 1 98.72 207 VAL B C 1
ATOM 3541 O O . VAL B 1 207 ? -2.63 -27.295 3.918 1 98.72 207 VAL B O 1
ATOM 3544 N N . GLN B 1 208 ? -1.238 -26.481 2.387 1 98.78 208 GLN B N 1
ATOM 3545 C CA . GLN B 1 208 ? -0.55 -25.497 3.216 1 98.78 208 GLN B CA 1
ATOM 3546 C C . GLN B 1 208 ? -0.719 -24.088 2.654 1 98.78 208 GLN B C 1
ATOM 3548 O O . GLN B 1 208 ? -0.487 -23.857 1.465 1 98.78 208 GLN B O 1
ATOM 3553 N N . VAL B 1 209 ? -1.185 -23.181 3.49 1 98.89 209 VAL B N 1
ATOM 3554 C CA . VAL B 1 209 ? -1.362 -21.787 3.099 1 98.89 209 VAL B CA 1
ATOM 3555 C C . VAL B 1 209 ? -0.354 -20.91 3.838 1 98.89 209 VAL B C 1
ATOM 3557 O O . VAL B 1 209 ? -0.195 -21.028 5.055 1 98.89 209 VAL B O 1
ATOM 3560 N N . ILE B 1 210 ? 0.365 -20.042 3.088 1 98.89 210 ILE B N 1
ATOM 3561 C CA . ILE B 1 210 ? 1.427 -19.218 3.654 1 98.89 210 ILE B CA 1
ATOM 3562 C C . ILE B 1 210 ? 1.11 -17.741 3.428 1 98.89 210 ILE B C 1
ATOM 3564 O O . ILE B 1 210 ? 0.921 -17.308 2.289 1 98.89 210 ILE B O 1
ATOM 3568 N N . ALA B 1 211 ? 1.036 -16.944 4.44 1 98.73 211 ALA B N 1
ATOM 3569 C CA . ALA B 1 211 ? 0.924 -15.491 4.351 1 98.73 211 ALA B CA 1
ATOM 3570 C C . ALA B 1 211 ? 2.231 -14.815 4.757 1 98.73 211 ALA B C 1
ATOM 3572 O O . ALA B 1 211 ? 3.004 -15.367 5.543 1 98.73 211 ALA B O 1
ATOM 3573 N N . ALA B 1 212 ? 2.515 -13.709 4.173 1 98.65 212 ALA B N 1
ATOM 3574 C CA . ALA B 1 212 ? 3.597 -12.845 4.639 1 98.65 212 ALA B CA 1
ATOM 3575 C C . ALA B 1 212 ? 3.06 -11.721 5.52 1 98.65 212 ALA B C 1
ATOM 3577 O O . ALA B 1 212 ? 2.166 -10.976 5.11 1 98.65 212 ALA B O 1
ATOM 3578 N N . ALA B 1 213 ? 3.643 -11.541 6.625 1 97.13 213 ALA B N 1
ATOM 3579 C CA . ALA B 1 213 ? 3.106 -10.642 7.643 1 97.13 213 ALA B CA 1
ATOM 3580 C C . ALA B 1 213 ? 3.031 -9.209 7.125 1 97.13 213 ALA B C 1
ATOM 3582 O O . ALA B 1 213 ? 2.104 -8.468 7.461 1 97.13 213 ALA B O 1
ATOM 3583 N N . GLY B 1 214 ? 3.955 -8.802 6.353 1 96.86 214 GLY B N 1
ATOM 3584 C CA . GLY B 1 214 ? 4.025 -7.426 5.89 1 96.86 214 GLY B CA 1
ATOM 3585 C C . GLY B 1 214 ? 3.484 -7.24 4.485 1 96.86 214 GLY B C 1
ATOM 3586 O O . GLY B 1 214 ? 3.79 -6.247 3.822 1 96.86 214 GLY B O 1
ATOM 3587 N N . ASP B 1 215 ? 2.666 -8.203 3.972 1 98.37 215 ASP B N 1
ATOM 3588 C CA . ASP B 1 215 ? 2.131 -8.152 2.615 1 98.37 215 ASP B CA 1
ATOM 3589 C C . ASP B 1 215 ? 1.016 -7.115 2.503 1 98.37 215 ASP B C 1
ATOM 3591 O O . ASP B 1 215 ? -0.095 -7.335 2.99 1 98.37 215 ASP B O 1
ATOM 3595 N N . VAL B 1 216 ? 1.268 -6.061 1.749 1 97.44 216 VAL B N 1
ATOM 3596 C CA . VAL B 1 216 ? 0.263 -5.01 1.632 1 97.44 216 VAL B CA 1
ATOM 3597 C C . VAL B 1 216 ? -0.536 -5.199 0.344 1 97.44 216 VAL B C 1
ATOM 3599 O O . VAL B 1 216 ? -1.63 -4.649 0.198 1 97.44 216 VAL B O 1
ATOM 3602 N N . LEU B 1 217 ? 0.047 -5.898 -0.626 1 98.47 217 LEU B N 1
ATOM 3603 C CA . LEU B 1 217 ? -0.641 -6.125 -1.893 1 98.47 217 LEU B CA 1
ATOM 3604 C C . LEU B 1 217 ? -1.789 -7.113 -1.718 1 98.47 217 LEU B C 1
ATOM 3606 O O . LEU B 1 217 ? -2.909 -6.855 -2.165 1 98.47 217 LEU B O 1
ATOM 3610 N N . THR B 1 218 ? -1.497 -8.216 -1.117 1 98.38 218 THR B N 1
ATOM 3611 C CA . THR B 1 218 ? -2.471 -9.215 -0.693 1 98.38 218 THR B CA 1
ATOM 3612 C C . THR B 1 218 ? -2.383 -9.453 0.812 1 98.38 218 THR B C 1
ATOM 3614 O O . THR B 1 218 ? -1.779 -10.431 1.257 1 98.38 218 THR B O 1
ATOM 3617 N N . PRO B 1 219 ? -3.021 -8.659 1.571 1 97.77 219 PRO B N 1
ATOM 3618 C CA . PRO B 1 219 ? -2.898 -8.754 3.028 1 97.77 219 PRO B CA 1
ATOM 3619 C C . PRO B 1 219 ? -3.227 -10.147 3.558 1 97.77 219 PRO B C 1
ATOM 3621 O O . PRO B 1 219 ? -4.023 -10.87 2.953 1 97.77 219 PRO B O 1
ATOM 3624 N N . PRO B 1 220 ? -2.673 -10.49 4.717 1 97.98 220 PRO B N 1
ATOM 3625 C CA . PRO B 1 220 ? -2.815 -11.833 5.284 1 97.98 220 PRO B CA 1
ATOM 3626 C C . PRO B 1 220 ? -4.273 -12.267 5.416 1 97.98 220 PRO B C 1
ATOM 3628 O O . PRO B 1 220 ? -4.58 -13.457 5.304 1 97.98 220 PRO B O 1
ATOM 3631 N N . THR B 1 221 ? -5.18 -11.32 5.579 1 97.69 221 THR B N 1
ATOM 3632 C CA . THR B 1 221 ? -6.585 -11.67 5.758 1 97.69 221 THR B CA 1
ATOM 3633 C C . THR B 1 221 ? -7.126 -12.386 4.524 1 97.69 221 THR B C 1
ATOM 3635 O O . THR B 1 221 ? -7.98 -13.267 4.636 1 97.69 221 THR B O 1
ATOM 3638 N N . LEU B 1 222 ? -6.669 -12.014 3.367 1 98.5 222 LEU B N 1
ATOM 3639 C CA . LEU B 1 222 ? -7.093 -12.676 2.137 1 98.5 222 LEU B CA 1
ATOM 3640 C C . LEU B 1 222 ? -6.59 -14.115 2.094 1 98.5 222 LEU B C 1
ATOM 3642 O O . LEU B 1 222 ? -7.337 -15.028 1.734 1 98.5 222 LEU B O 1
ATOM 3646 N N . THR B 1 223 ? -5.36 -14.276 2.449 1 98.66 223 THR B N 1
ATOM 3647 C CA . THR B 1 223 ? -4.736 -15.594 2.455 1 98.66 223 THR B CA 1
ATOM 3648 C C . THR B 1 223 ? -5.338 -16.473 3.547 1 98.66 223 THR B C 1
ATOM 3650 O O . THR B 1 223 ? -5.558 -17.668 3.339 1 98.66 223 THR B O 1
ATOM 3653 N N . GLN B 1 224 ? -5.58 -15.903 4.701 1 98.59 224 GLN B N 1
ATOM 3654 C CA . GLN B 1 224 ? -6.202 -16.63 5.803 1 98.59 224 GLN B CA 1
ATOM 3655 C C . GLN B 1 224 ? -7.587 -17.14 5.412 1 98.59 224 GLN B C 1
ATOM 3657 O O . GLN B 1 224 ? -7.996 -18.223 5.833 1 98.59 224 GLN B O 1
ATOM 3662 N N . ALA B 1 225 ? -8.325 -16.363 4.634 1 98.75 225 ALA B N 1
ATOM 3663 C CA . ALA B 1 225 ? -9.654 -16.768 4.184 1 98.75 225 ALA B CA 1
ATOM 3664 C C . ALA B 1 225 ? -9.591 -18.067 3.385 1 98.75 225 ALA B C 1
ATOM 3666 O O . ALA B 1 225 ? -10.516 -18.88 3.437 1 98.75 225 ALA B O 1
ATOM 3667 N N . ILE B 1 226 ? -8.505 -18.273 2.663 1 98.92 226 ILE B N 1
ATOM 3668 C CA . ILE B 1 226 ? -8.306 -19.511 1.918 1 98.92 226 ILE B CA 1
ATOM 3669 C C . ILE B 1 226 ? -8.171 -20.682 2.889 1 98.92 226 ILE B C 1
ATOM 3671 O O . ILE B 1 226 ? -8.846 -21.703 2.738 1 98.92 226 ILE B O 1
ATOM 3675 N N . ALA B 1 227 ? -7.31 -20.562 3.897 1 98.84 227 ALA B N 1
ATOM 3676 C CA . ALA B 1 227 ? -7.089 -21.613 4.887 1 98.84 227 ALA B CA 1
ATOM 3677 C C . ALA B 1 227 ? -8.38 -21.951 5.627 1 98.84 227 ALA B C 1
ATOM 3679 O O . ALA B 1 227 ? -8.672 -23.123 5.877 1 98.84 227 ALA B O 1
ATOM 3680 N N . ASP B 1 228 ? -9.131 -20.922 5.958 1 98.71 228 ASP B N 1
ATOM 3681 C CA . ASP B 1 228 ? -10.367 -21.102 6.712 1 98.71 228 ASP B CA 1
ATOM 3682 C C . ASP B 1 228 ? -11.401 -21.876 5.897 1 98.71 228 ASP B C 1
ATOM 3684 O O . ASP B 1 228 ? -12.257 -22.561 6.46 1 98.71 228 ASP B O 1
ATOM 3688 N N . ALA B 1 229 ? -11.321 -21.753 4.584 1 98.81 229 ALA B N 1
ATOM 3689 C CA . ALA B 1 229 ? -12.338 -22.324 3.706 1 98.81 229 ALA B CA 1
ATOM 3690 C C . ALA B 1 229 ? -12.005 -23.77 3.347 1 98.81 229 ALA B C 1
ATOM 3692 O O . ALA B 1 229 ? -12.862 -24.507 2.855 1 98.81 229 ALA B O 1
ATOM 3693 N N . ILE B 1 230 ? -10.767 -24.245 3.489 1 98.81 230 ILE B N 1
ATOM 3694 C CA . ILE B 1 230 ? -10.33 -25.585 3.11 1 98.81 230 ILE B CA 1
ATOM 3695 C C . ILE B 1 230 ? -10.212 -26.46 4.355 1 98.81 230 ILE B C 1
ATOM 3697 O O . ILE B 1 230 ? -9.316 -26.261 5.179 1 98.81 230 ILE B O 1
ATOM 3701 N N . PRO B 1 231 ? -11.034 -27.486 4.448 1 97.55 231 PRO B N 1
ATOM 3702 C CA . PRO B 1 231 ? -10.943 -28.357 5.622 1 97.55 231 PRO B CA 1
ATOM 3703 C C . PRO B 1 231 ? -9.572 -29.014 5.764 1 97.55 231 PRO B C 1
ATOM 3705 O O . PRO B 1 231 ? -9.068 -29.613 4.81 1 97.55 231 PRO B O 1
ATOM 3708 N N . GLY B 1 232 ? -8.933 -28.769 6.91 1 96.76 232 GLY B N 1
ATOM 3709 C CA . GLY B 1 232 ? -7.676 -29.439 7.205 1 96.76 232 GLY B CA 1
ATOM 3710 C C . GLY B 1 232 ? -6.462 -28.672 6.718 1 96.76 232 GLY B C 1
ATOM 3711 O O . GLY B 1 232 ? -5.325 -29.103 6.923 1 96.76 232 GLY B O 1
ATOM 3712 N N . ALA B 1 233 ? -6.705 -27.522 6.075 1 98.46 233 ALA B N 1
ATOM 3713 C CA . ALA B 1 233 ? -5.571 -26.733 5.601 1 98.46 233 ALA B CA 1
ATOM 3714 C C . ALA B 1 233 ? -4.722 -26.237 6.768 1 98.46 233 ALA B C 1
ATOM 3716 O O . ALA B 1 233 ? -5.252 -25.89 7.826 1 98.46 233 ALA B O 1
ATOM 3717 N N . ARG B 1 234 ? -3.463 -26.199 6.514 1 97.93 234 ARG B N 1
ATOM 3718 C CA . ARG B 1 234 ? -2.522 -25.607 7.46 1 97.93 234 ARG B CA 1
ATOM 3719 C C . ARG B 1 234 ? -2.219 -24.157 7.096 1 97.93 234 ARG B C 1
ATOM 3721 O O . ARG B 1 234 ? -2.215 -23.796 5.917 1 97.93 234 ARG B O 1
ATOM 3728 N N . TYR B 1 235 ? -2.001 -23.404 8.134 1 98.34 235 TYR B N 1
ATOM 3729 C CA . TYR B 1 235 ? -1.686 -21.994 7.936 1 98.34 235 TYR B CA 1
ATOM 3730 C C . TYR B 1 235 ? -0.342 -21.642 8.564 1 98.34 235 TYR B C 1
ATOM 3732 O O . TYR B 1 235 ? -0.052 -22.049 9.692 1 98.34 235 TYR B O 1
ATOM 3740 N N . ALA B 1 236 ? 0.504 -20.966 7.827 1 98.32 236 ALA B N 1
ATOM 3741 C CA . ALA B 1 236 ? 1.778 -20.452 8.325 1 98.32 236 ALA B CA 1
ATOM 3742 C C . ALA B 1 236 ? 1.968 -18.989 7.937 1 98.32 236 ALA B C 1
ATOM 3744 O O . ALA B 1 236 ? 1.451 -18.54 6.912 1 98.32 236 ALA B O 1
ATOM 3745 N N . SER B 1 237 ? 2.622 -18.261 8.755 1 98.24 237 SER B N 1
ATOM 3746 C CA . SER B 1 237 ? 3.032 -16.89 8.467 1 98.24 237 SER B CA 1
ATOM 3747 C C . SER B 1 237 ? 4.55 -16.773 8.388 1 98.24 237 SER 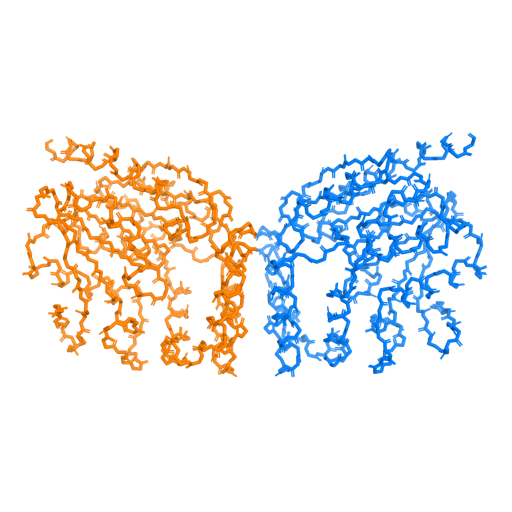B C 1
ATOM 3749 O O . SER B 1 237 ? 5.267 -17.374 9.191 1 98.24 237 SER B O 1
ATOM 3751 N N . VAL B 1 238 ? 5.039 -16.084 7.393 1 98.44 238 VAL B N 1
ATOM 3752 C CA . VAL B 1 238 ? 6.467 -15.806 7.276 1 98.44 238 VAL B CA 1
ATOM 3753 C C . VAL B 1 238 ? 6.707 -14.299 7.333 1 98.44 238 VAL B C 1
ATOM 3755 O O . VAL B 1 238 ? 5.781 -13.509 7.136 1 98.44 238 VAL B 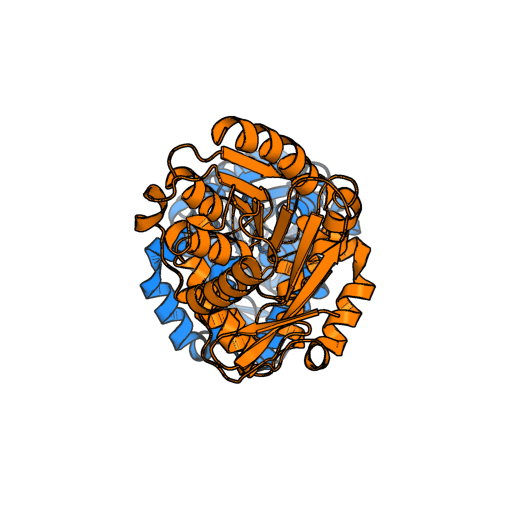O 1
ATOM 3758 N N . ASP B 1 239 ? 7.946 -13.961 7.625 1 97.38 239 ASP B N 1
ATOM 3759 C CA . ASP B 1 239 ? 8.324 -12.552 7.573 1 97.38 239 ASP B CA 1
ATOM 3760 C C . ASP B 1 239 ? 8.474 -12.077 6.13 1 97.38 239 ASP B C 1
ATOM 3762 O O . ASP B 1 239 ? 8.83 -12.86 5.247 1 97.38 239 ASP B O 1
ATOM 3766 N N . GLY B 1 240 ? 8.195 -10.794 5.959 1 97.81 240 GLY B N 1
ATOM 3767 C CA . GLY B 1 240 ? 8.425 -10.197 4.653 1 97.81 240 GLY B CA 1
ATOM 3768 C C . GLY B 1 240 ? 7.179 -9.572 4.055 1 97.81 240 GLY B C 1
ATOM 3769 O O . GLY B 1 240 ? 6.141 -9.489 4.716 1 97.81 240 GLY B O 1
ATOM 3770 N N . ALA B 1 241 ? 7.367 -9.079 2.84 1 98.42 241 ALA B N 1
ATOM 3771 C CA . ALA B 1 241 ? 6.277 -8.507 2.054 1 98.42 241 ALA B CA 1
ATOM 3772 C C . ALA B 1 241 ? 5.829 -9.467 0.956 1 98.42 241 ALA B C 1
ATOM 3774 O O . ALA B 1 241 ? 6.054 -10.676 1.05 1 98.42 241 ALA B O 1
ATOM 3775 N N . HIS B 1 242 ? 5.112 -8.976 -0.026 1 98.84 242 HIS B N 1
ATOM 3776 C CA . HIS B 1 242 ? 4.473 -9.82 -1.03 1 98.84 242 HIS B CA 1
ATOM 3777 C C . HIS B 1 242 ? 5.502 -10.661 -1.777 1 98.84 242 HIS B C 1
ATOM 3779 O O . HIS B 1 242 ? 5.247 -11.826 -2.092 1 98.84 242 HIS B O 1
ATOM 3785 N N . PHE B 1 243 ? 6.673 -10.125 -2.032 1 98.84 243 PHE B N 1
ATOM 3786 C CA . PHE B 1 243 ? 7.699 -10.821 -2.8 1 98.84 243 PHE B CA 1
ATOM 3787 C C . PHE B 1 243 ? 8.654 -11.566 -1.875 1 98.84 243 PHE B C 1
ATOM 3789 O O . PHE B 1 243 ? 9.844 -11.69 -2.172 1 98.84 243 PHE B O 1
ATOM 3796 N N . HIS B 1 244 ? 8.165 -12.06 -0.756 1 98.63 244 HIS B N 1
ATOM 3797 C CA . HIS B 1 244 ? 8.998 -12.765 0.212 1 98.63 244 HIS B CA 1
ATOM 3798 C C . HIS B 1 244 ? 9.691 -13.964 -0.427 1 98.63 244 HIS B C 1
ATOM 3800 O O . HIS B 1 244 ? 10.839 -14.27 -0.099 1 98.63 244 HIS B O 1
ATOM 3806 N N . PRO B 1 245 ? 9.134 -14.723 -1.474 1 98.73 245 PRO B N 1
ATOM 3807 C CA . PRO B 1 245 ? 9.901 -15.815 -2.076 1 98.73 245 PRO B CA 1
ATOM 3808 C C . PRO B 1 245 ? 11.157 -15.328 -2.794 1 98.73 245 PRO B C 1
ATOM 3810 O O . PRO B 1 245 ? 12.149 -16.058 -2.876 1 98.73 245 PRO B O 1
ATOM 3813 N N . LEU B 1 246 ? 11.095 -14.114 -3.293 1 98.19 246 LEU B N 1
ATOM 3814 C CA . LEU B 1 246 ? 12.228 -13.529 -4.003 1 98.19 246 LEU B CA 1
ATOM 3815 C C . LEU B 1 246 ? 13.222 -12.913 -3.025 1 98.19 246 LEU B C 1
ATOM 3817 O O . LEU B 1 246 ? 14.427 -13.157 -3.121 1 98.19 246 LEU B O 1
ATOM 3821 N N . ALA B 1 247 ? 12.725 -12.163 -2.053 1 97.77 247 ALA B N 1
ATOM 3822 C CA . ALA B 1 247 ? 13.561 -11.349 -1.175 1 97.77 247 ALA B CA 1
ATOM 3823 C C . ALA B 1 247 ? 14.107 -12.178 -0.015 1 97.77 247 ALA B C 1
ATOM 3825 O O . ALA B 1 247 ? 15.2 -11.908 0.488 1 97.77 247 ALA B O 1
ATOM 3826 N N . ARG B 1 248 ? 13.31 -13.155 0.421 1 97.26 248 ARG B N 1
ATOM 3827 C CA . ARG B 1 248 ? 13.633 -14.016 1.555 1 97.26 248 ARG B CA 1
ATOM 3828 C C . ARG B 1 248 ? 13.237 -15.462 1.275 1 97.26 248 ARG B C 1
ATOM 3830 O O . ARG B 1 248 ? 12.408 -16.032 1.986 1 97.26 248 ARG B O 1
ATOM 3837 N N . PRO B 1 249 ? 13.953 -16.093 0.362 1 98.47 249 PRO B N 1
ATOM 3838 C CA . PRO B 1 249 ? 13.513 -17.414 -0.093 1 98.47 249 PRO B CA 1
ATOM 3839 C C . PRO B 1 249 ? 13.592 -18.473 1.004 1 98.47 249 PRO B C 1
ATOM 3841 O O . PRO B 1 249 ? 12.924 -19.507 0.919 1 98.47 249 PRO B O 1
ATOM 3844 N N . GLU B 1 250 ? 14.34 -18.232 2.082 1 98.58 250 GLU B N 1
ATOM 3845 C CA . GLU B 1 250 ? 14.527 -19.225 3.135 1 98.58 250 GLU B CA 1
ATOM 3846 C C . GLU B 1 250 ? 13.22 -19.501 3.872 1 98.58 250 GLU B C 1
ATOM 3848 O O . GLU B 1 250 ? 12.96 -20.634 4.282 1 98.58 250 GLU B O 1
ATOM 3853 N N . GLY B 1 251 ? 12.422 -18.465 4.069 1 98.31 251 GLY B N 1
ATOM 3854 C CA . GLY B 1 251 ? 11.17 -18.622 4.792 1 98.31 251 GLY B CA 1
ATOM 3855 C C . GLY B 1 251 ? 10.228 -19.62 4.145 1 98.31 251 GLY B C 1
ATOM 3856 O O . GLY B 1 251 ? 9.829 -20.603 4.773 1 98.31 251 GLY B O 1
ATOM 3857 N N . ILE B 1 252 ? 9.976 -19.447 2.876 1 98.65 252 ILE B N 1
ATOM 3858 C CA . ILE B 1 252 ? 9.031 -20.319 2.189 1 98.65 252 ILE B CA 1
ATOM 3859 C C . ILE B 1 252 ? 9.666 -21.688 1.956 1 98.65 252 ILE B C 1
ATOM 3861 O O . ILE B 1 252 ? 8.992 -22.716 2.049 1 98.65 252 ILE B O 1
ATOM 3865 N N . ALA B 1 253 ? 10.926 -21.789 1.679 1 98.7 253 ALA B N 1
ATOM 3866 C CA . ALA B 1 253 ? 11.607 -23.068 1.498 1 98.7 253 ALA B CA 1
ATOM 3867 C C . ALA B 1 253 ? 11.496 -23.931 2.752 1 98.7 253 ALA B C 1
ATOM 3869 O O . ALA B 1 253 ? 11.265 -25.14 2.662 1 98.7 253 ALA B O 1
ATOM 3870 N N . ALA B 1 254 ? 11.648 -23.279 3.888 1 98.6 254 ALA B N 1
ATOM 3871 C CA . ALA B 1 254 ? 11.545 -24.004 5.152 1 98.6 254 ALA B CA 1
ATOM 3872 C C . ALA B 1 254 ? 10.145 -24.578 5.344 1 98.6 254 ALA B C 1
ATOM 3874 O O . ALA B 1 254 ? 9.989 -25.714 5.798 1 98.6 254 ALA B O 1
ATOM 3875 N N . VAL B 1 255 ? 9.143 -23.813 5.005 1 98.35 255 VAL B N 1
ATOM 3876 C CA . VAL B 1 255 ? 7.761 -24.258 5.15 1 98.35 255 VAL B CA 1
ATOM 3877 C C . VAL B 1 255 ? 7.492 -25.426 4.203 1 98.35 255 VAL B C 1
ATOM 3879 O O . VAL B 1 255 ? 6.855 -26.41 4.587 1 98.35 255 VAL B O 1
ATOM 3882 N N . ILE B 1 256 ? 7.987 -25.357 3.009 1 98.14 256 ILE B N 1
ATOM 3883 C CA . ILE B 1 256 ? 7.808 -26.398 2.002 1 98.14 256 ILE B CA 1
ATOM 3884 C C . ILE B 1 256 ? 8.471 -27.69 2.473 1 98.14 256 ILE B C 1
ATOM 3886 O O . ILE B 1 256 ? 7.867 -28.764 2.411 1 98.14 256 ILE B O 1
ATOM 3890 N N . ARG B 1 257 ? 9.683 -27.634 3.027 1 97.71 257 ARG B N 1
ATOM 3891 C CA . ARG B 1 257 ? 10.451 -28.791 3.476 1 97.71 257 ARG B CA 1
ATOM 3892 C C . ARG B 1 257 ? 9.74 -29.512 4.616 1 97.71 257 ARG B C 1
ATOM 3894 O O . ARG B 1 257 ? 9.816 -30.737 4.726 1 97.71 257 ARG B O 1
ATOM 3901 N N . ARG B 1 258 ? 9.09 -28.763 5.382 1 97.71 258 ARG B N 1
ATOM 3902 C CA . ARG B 1 258 ? 8.378 -29.347 6.514 1 97.71 258 ARG B CA 1
ATOM 3903 C C . ARG B 1 258 ? 7.061 -29.973 6.068 1 97.71 258 ARG B C 1
ATOM 3905 O O . ARG B 1 258 ? 6.703 -31.064 6.515 1 97.71 258 ARG B O 1
ATOM 3912 N N . PHE B 1 259 ? 6.396 -29.351 5.199 1 98.14 259 PHE B N 1
ATOM 3913 C CA . PHE B 1 259 ? 5.026 -29.706 4.846 1 98.14 259 PHE B CA 1
ATOM 3914 C C . PHE B 1 259 ? 5.001 -30.937 3.948 1 98.14 259 PHE B C 1
ATOM 3916 O O . PHE B 1 259 ? 4.168 -31.827 4.129 1 98.14 259 PHE B O 1
ATOM 3923 N N . ILE B 1 260 ? 5.865 -31.045 2.931 1 97.35 260 ILE B N 1
ATOM 3924 C CA . ILE B 1 260 ? 5.739 -32.029 1.862 1 97.35 260 ILE B CA 1
ATOM 3925 C C . ILE B 1 260 ? 5.891 -33.436 2.434 1 97.35 260 ILE B C 1
ATOM 3927 O O . ILE B 1 260 ? 5.071 -34.316 2.162 1 97.35 260 ILE B O 1
ATOM 3931 N N . PRO B 1 261 ? 6.875 -33.712 3.297 1 96.16 261 PRO B N 1
ATOM 3932 C CA . PRO B 1 261 ? 6.945 -35.049 3.89 1 96.16 261 PRO B CA 1
ATOM 3933 C C . PRO B 1 261 ? 5.695 -35.406 4.691 1 96.16 261 PRO B C 1
ATOM 3935 O O . PRO B 1 261 ? 5.26 -36.56 4.683 1 96.16 261 PRO B O 1
ATOM 3938 N N . GLU B 1 262 ? 5.143 -34.443 5.364 1 95.61 262 GLU B N 1
ATOM 3939 C CA . GLU B 1 262 ? 3.92 -34.682 6.125 1 95.61 262 GLU B CA 1
ATOM 3940 C C . GLU B 1 262 ? 2.747 -34.995 5.2 1 95.61 262 GLU B C 1
ATOM 3942 O O . GLU B 1 262 ? 1.924 -35.861 5.504 1 95.61 262 GLU B O 1
ATOM 3947 N N . ALA B 1 263 ? 2.695 -34.268 4.133 1 95.8 263 ALA B N 1
ATOM 3948 C CA . ALA B 1 263 ? 1.639 -34.493 3.15 1 95.8 263 ALA B CA 1
ATOM 3949 C C . ALA B 1 263 ? 1.745 -35.888 2.54 1 95.8 263 ALA B C 1
ATOM 3951 O O . ALA B 1 263 ? 0.729 -36.543 2.294 1 95.8 263 ALA B O 1
ATOM 3952 N N . GLU B 1 264 ? 2.934 -36.323 2.307 1 94.15 264 GLU B N 1
ATOM 3953 C CA . GLU B 1 264 ? 3.157 -37.649 1.738 1 94.15 264 GLU B CA 1
ATOM 3954 C C . GLU B 1 264 ? 2.67 -38.744 2.682 1 94.15 264 GLU B C 1
ATOM 3956 O O . GLU B 1 264 ? 2.195 -39.79 2.234 1 94.15 264 GLU B O 1
ATOM 3961 N N . GLN B 1 265 ? 2.797 -38.457 3.894 1 91.23 265 GLN B N 1
ATOM 3962 C CA . GLN B 1 265 ? 2.339 -39.423 4.886 1 91.23 265 GLN B CA 1
ATOM 3963 C C . GLN B 1 265 ? 0.816 -39.509 4.909 1 91.23 265 GLN B C 1
ATOM 3965 O O . GLN B 1 265 ? 0.252 -40.56 5.218 1 91.23 265 GLN B O 1
ATOM 3970 N N . GLN B 1 266 ? 0.185 -38.455 4.624 1 87.21 266 GLN B N 1
ATOM 3971 C CA . GLN B 1 266 ? -1.273 -38.403 4.649 1 87.21 266 GLN B CA 1
ATOM 3972 C C . GLN B 1 266 ? -1.869 -39.11 3.435 1 87.21 266 GLN B C 1
ATOM 3974 O O . GLN B 1 266 ? -2.98 -39.641 3.503 1 87.21 266 GLN B O 1
ATOM 3979 N N . ILE B 1 267 ? -1.207 -39.133 2.363 1 81.96 267 ILE B N 1
ATOM 3980 C CA . ILE B 1 267 ? -1.715 -39.698 1.118 1 81.96 267 ILE B CA 1
ATOM 3981 C C . ILE B 1 267 ? -1.437 -41.199 1.082 1 81.96 267 ILE B C 1
ATOM 3983 O O . ILE B 1 267 ? -2.164 -41.956 0.433 1 81.96 267 ILE B O 1
ATOM 3987 N N . SER B 1 268 ? -0.38 -41.575 1.802 1 72.19 268 SER B N 1
ATOM 3988 C CA . SER B 1 268 ? -0.045 -42.993 1.867 1 72.19 268 SER B CA 1
ATOM 3989 C C . SER B 1 268 ? -0.991 -43.742 2.8 1 72.19 268 SER B C 1
ATOM 3991 O O . SER B 1 268 ? -1.427 -43.199 3.817 1 72.19 268 SER B O 1
#

Secondary structure (DSSP, 8-state):
-EEEE-TTS-EEEEEEE-SSSSEEEEE--TT--GGGGHHHHHHHTTTSEEEEEPPTTSTTS---S----HHHHHHHHHHHHHHHTS-EEEEEETHHHHHHHHHHHH-GGGEEEEEEES--SB--HHHHHHHHHHHHHHHTT-HHHHHHHHHHHHS-HHHHHHTHHHHHHHHHTHHHHSSPHHHHHHHHHHHHH-B-GGGGGG--S-EEEEEETT-SSS-HHHHHHHHHHSTT-EEEEESS-TTHHHH-HHHHHHHHHHHHHHHHHHH-/-EEEE-TTS-EEEEEEE-SSSSEEEEE--TT--GGGGHHHHHHHTTTSEEEEEPPTTSTTS---S----HHHHHHHHHHHHHHHTS-EEEEEETHHHHHHHHHHHH-GGGEEEEEEES--SB--HHHHHHHHHHHHHHHTT-HHHHHHHHHHHHS-HHHHHHTHHHHHHHHHTHHHHSSPHHHHHHHHHHHHT-B-GGGGGG--S-EEEEEETT-SSS-HHHHHHHHHHSTT-EEEEESS-TTHHHH-HHHHHHHHHHHHHHHHHHH-

Nearest PDB structures (foldseek):
  6eb3-assembly1_A  TM=8.534E-01  e=3.123E-24  metagenome
  8qzu-assembly1_A  TM=9.238E-01  e=2.358E-22  Xenorhabdus hominickii
  4uhe-assembly1_A  TM=8.748E-01  e=3.499E-23  Thermogutta terrifontis
  3v48-assembly1_B  TM=9.219E-01  e=2.815E-21  Escherichia coli SE11
  8ik2-assembly1_A  TM=8.170E-01  e=6.242E-14  Pseudomonas aeruginosa PAO1

Organism: Mesorhizobium plurifarium (NCBI:txid69974)

Foldseek 3Di:
DDWDQAPVGWTKDKDKAADDAFEEEEAEALQQAQCLQVLLCVVPRPHYTYMTIGFACHHPIDNDLDDDALLVRLRVVLRVQVVPPAAGAYEAAASGLLSQLNCLQPVVRRYQEYERELYAQAQDPVLCVVLVVLLVCLVVVNQLVSLVVCCVQFFDPVVCVVCVVVSNVCSVCRCPRGGNSSSSSSSSVNSNVRHCLQVQCVRDAAYEFEYECAERNRHVVRRVSSQVSYPNYHYYYDYTYSSCCNVPVPGVSVVCVVVPVVRVVVVD/DDWDQAPVGWTKDKDKAADDAFEEEEAEALQQAQCLQVLLCVVPRPHYTYMTIGFACHHPIDNDLDDDALLVRLRVVLRVQVVPPAAGAYEAAASGLLSQLNCLQPVVRRYQEYERELYAQAQDPVLCVVLVVLLVCLVVVNQLVSLVVCCVQFFDPVVCVVCVVVSNVCSVCRCPRGGNSSSSSSSSVNSNVRHCLQVQCVRDAAYEFEYECAERNRHVVRRVSSQVSHPNYHYYYDYTYSSCCNVPVPGVSVVCVVVPVVRVVVVD